Protein AF-A0A661YZL8-F1 (afdb_monomer_lite)

pLDDT: mean 91.31, std 8.8, range [33.84, 98.81]

Sequence (708 aa):
MSFIEISYRSSVRDIKMELKQSFPLFFSFISDSMNFDEFIRVFNSYFKEELDNYVIKNWSVSSRESALQRAIVLCSNDGLEFNDPSRNNQKFVSRPFFWLWQVVREDEVFATNDFFEDIFALLTAVFSENKQQVLSQEVLLNNMLNLPKGTDTAIVEQRELNKLRIIESLIPNIENAKNVHPIYHFTTEQTIEDKISTVFNWWKDSKFHLRFAIRTVDELKRAMGNKLPKQIIENFEKGVAKGIPIFINPYYLSLVSVNEDGSFNKSDRTIRDYIFYSKDLVDTFGKIKAWEKEDIIEDGKPNAAGWLLPKGDSVHRRYPEVAIFIPEGRGRACAGLCVSCQRMYGFQKGQLNFDLDKADQKIDKAEQRKSLFKYFETDSHLQDILITGGDAFMNTDSGLERILNDFFEIAKSKKERADAMSANSRIASFQRVRLGTRILAYLPQRVGAELVRVLKDFKAKASAIGIKQFIIQTHFETTMELTPEAVRTIEMLRETGWLIVNQQVFTTAASRRSHSMHLRRELNKLGVLPYYTFAVKGFKENRENAAPIARVAQEVIEEKALGKPSKDRSIEFYNNPSENHKLFAQIEKEENLPFVATDRSLINLPALGKSLCFEQIGITLDGRRILSFEHDKFRNHSPIVENGEKVIIVEAKSIAAYLRQIKTMGENTNDYYGIYSYSKGQTEKRSKVFEYPKFNYNLINKYNHCEI

Radius of gyration: 26.85 Å; chains: 1; bounding box: 83×57×75 Å

Structure (mmCIF, N/CA/C/O backbone):
data_AF-A0A661YZL8-F1
#
_entry.id   AF-A0A661YZL8-F1
#
loop_
_atom_site.group_PDB
_atom_site.id
_atom_site.type_symbol
_atom_site.label_atom_id
_atom_site.label_alt_id
_atom_site.label_comp_id
_atom_site.label_asym_id
_atom_site.label_entity_id
_atom_site.label_seq_id
_atom_site.pdbx_PDB_ins_code
_atom_site.Cartn_x
_atom_site.Cartn_y
_atom_site.Cartn_z
_atom_site.occupancy
_atom_site.B_iso_or_equiv
_atom_site.auth_seq_id
_atom_site.auth_comp_id
_atom_site.auth_asym_id
_atom_site.auth_atom_id
_atom_site.pdbx_PDB_model_num
ATOM 1 N N . MET A 1 1 ? -9.893 5.402 -23.431 1.00 33.84 1 MET A N 1
ATOM 2 C CA . MET A 1 1 ? -8.737 4.671 -24.002 1.00 33.84 1 MET A CA 1
ATOM 3 C C . MET A 1 1 ? -7.761 4.334 -22.887 1.00 33.84 1 MET A C 1
ATOM 5 O O . MET A 1 1 ? -7.468 5.209 -22.083 1.00 33.84 1 MET A O 1
ATOM 9 N N . SER A 1 2 ? -7.291 3.088 -22.808 1.00 44.75 2 SER A N 1
ATOM 10 C CA . SER A 1 2 ? -6.184 2.736 -21.915 1.00 44.75 2 SER A CA 1
ATOM 11 C C . SER A 1 2 ? -4.926 3.413 -22.469 1.00 44.75 2 SER A C 1
ATOM 13 O O . SER A 1 2 ? -4.435 3.042 -23.532 1.00 44.75 2 SER A O 1
ATOM 15 N N . PHE A 1 3 ? -4.415 4.435 -21.778 1.00 49.59 3 PHE A N 1
ATOM 16 C CA . PHE A 1 3 ? -3.209 5.192 -22.164 1.00 49.59 3 PHE A CA 1
ATOM 17 C C . PHE A 1 3 ? -1.932 4.325 -22.238 1.00 49.59 3 PHE A C 1
ATOM 19 O O . PHE A 1 3 ? -0.870 4.794 -22.635 1.00 49.59 3 PHE A O 1
ATOM 26 N N . ILE A 1 4 ? -2.054 3.052 -21.859 1.00 57.75 4 ILE A N 1
ATOM 27 C CA . ILE A 1 4 ? -1.020 2.018 -21.859 1.00 57.75 4 ILE A CA 1
ATOM 28 C C . ILE A 1 4 ? -0.804 1.445 -23.274 1.00 57.75 4 ILE A C 1
ATOM 30 O O . ILE A 1 4 ? 0.259 0.903 -23.546 1.00 57.75 4 ILE A O 1
ATOM 34 N N . GLU A 1 5 ? -1.768 1.583 -24.193 1.00 55.88 5 GLU A N 1
ATOM 35 C CA . GLU A 1 5 ? -1.776 0.863 -25.483 1.00 55.88 5 GLU A CA 1
ATOM 36 C C . GLU A 1 5 ? -1.059 1.578 -26.646 1.00 55.88 5 GLU A C 1
ATOM 38 O O . GLU A 1 5 ? -0.973 1.017 -27.735 1.00 55.88 5 GLU A O 1
ATOM 43 N N . ILE A 1 6 ? -0.505 2.780 -26.448 1.00 51.34 6 ILE A N 1
ATOM 44 C CA . ILE A 1 6 ? 0.169 3.514 -27.532 1.00 51.34 6 ILE A CA 1
ATOM 45 C C . ILE A 1 6 ? 1.681 3.260 -27.481 1.00 51.34 6 ILE A C 1
ATOM 47 O O . ILE A 1 6 ? 2.429 4.027 -26.880 1.00 51.34 6 ILE A O 1
ATOM 51 N N . SER A 1 7 ? 2.124 2.187 -28.137 1.00 53.91 7 SER A N 1
ATOM 52 C CA . SER A 1 7 ? 3.462 2.109 -28.732 1.00 53.91 7 SER A CA 1
ATOM 53 C C . SER A 1 7 ? 3.274 2.421 -30.213 1.00 53.91 7 SER A C 1
ATOM 55 O O . SER A 1 7 ? 2.757 1.596 -30.962 1.00 53.91 7 SER A O 1
ATOM 57 N N . TYR A 1 8 ? 3.687 3.609 -30.659 1.00 54.34 8 TYR A N 1
ATOM 58 C CA . TYR A 1 8 ? 4.056 3.737 -32.070 1.00 54.34 8 TYR A CA 1
ATOM 59 C C . TYR A 1 8 ? 5.197 2.740 -32.311 1.00 54.34 8 TYR A C 1
ATOM 61 O O . TYR A 1 8 ? 6.001 2.525 -31.407 1.00 54.34 8 TYR A O 1
ATOM 69 N N . ARG A 1 9 ? 5.231 2.061 -33.459 1.00 58.03 9 ARG A N 1
ATOM 70 C CA . ARG A 1 9 ? 6.433 1.331 -33.878 1.00 58.03 9 ARG A CA 1
ATOM 71 C C . ARG A 1 9 ? 7.299 2.331 -34.629 1.00 58.03 9 ARG A C 1
ATOM 73 O O . ARG A 1 9 ? 6.864 2.833 -35.663 1.00 58.03 9 ARG A O 1
ATOM 80 N N . SER A 1 10 ? 8.483 2.637 -34.107 1.00 64.25 10 SER A N 1
ATOM 81 C CA . SER A 1 10 ? 9.521 3.283 -34.914 1.00 64.25 10 SER A CA 1
ATOM 82 C C . SER A 1 10 ? 9.861 2.349 -36.074 1.00 64.25 10 SER A C 1
ATOM 84 O O . SER A 1 10 ? 9.752 1.126 -35.931 1.00 64.25 10 SER A O 1
ATOM 86 N N . SER A 1 11 ? 10.236 2.885 -37.237 1.00 79.56 11 SER A N 1
ATOM 87 C CA . SER A 1 11 ? 10.636 1.999 -38.329 1.00 79.56 11 SER A CA 1
ATOM 88 C C . SER A 1 11 ? 11.918 1.256 -37.933 1.00 79.56 11 SER A C 1
ATOM 90 O O . SER A 1 11 ? 12.763 1.802 -37.223 1.00 79.56 11 SER A O 1
ATOM 92 N N . VAL A 1 12 ? 12.092 0.012 -38.397 1.00 84.56 12 VAL A N 1
ATOM 93 C CA . VAL A 1 12 ? 13.335 -0.758 -38.162 1.00 84.56 12 VAL A CA 1
ATOM 94 C C . VAL A 1 12 ? 14.562 0.051 -38.601 1.00 84.56 12 VAL A C 1
ATOM 96 O O . VAL A 1 12 ? 15.604 0.020 -37.950 1.00 84.56 12 VAL A O 1
ATOM 99 N N . ARG A 1 13 ? 14.404 0.856 -39.659 1.00 87.19 13 ARG A N 1
ATOM 100 C CA . ARG A 1 13 ? 15.418 1.784 -40.159 1.00 87.19 13 ARG A CA 1
ATOM 101 C C . ARG A 1 13 ? 15.794 2.866 -39.142 1.00 87.19 13 ARG A C 1
ATOM 103 O O . ARG A 1 13 ? 16.983 3.138 -38.998 1.00 87.19 13 ARG A O 1
ATOM 110 N N . ASP A 1 14 ? 14.826 3.450 -38.438 1.00 89.62 14 ASP A N 1
ATOM 111 C CA . ASP A 1 14 ? 15.085 4.477 -37.419 1.00 89.62 14 ASP A CA 1
ATOM 112 C C . ASP A 1 14 ? 15.849 3.883 -36.232 1.00 89.62 14 ASP A C 1
ATOM 114 O O . ASP A 1 14 ? 16.867 4.431 -35.820 1.00 89.62 14 ASP A O 1
ATOM 118 N N . ILE A 1 15 ? 15.422 2.708 -35.754 1.00 91.25 15 ILE A N 1
ATOM 119 C CA . ILE A 1 15 ? 16.079 1.991 -34.648 1.00 91.25 15 ILE A CA 1
ATOM 120 C C . ILE A 1 15 ? 17.514 1.608 -35.040 1.00 91.25 15 ILE A C 1
ATOM 122 O O . ILE A 1 15 ? 18.447 1.797 -34.262 1.00 91.25 15 ILE A O 1
ATOM 126 N N . LYS A 1 16 ? 17.722 1.112 -36.268 1.00 93.75 16 LYS A N 1
ATOM 127 C CA . LYS A 1 16 ? 19.058 0.792 -36.793 1.00 93.75 16 LYS A CA 1
ATOM 128 C C . LYS A 1 16 ? 19.947 2.033 -36.880 1.00 93.75 16 LYS A C 1
ATOM 130 O O . LYS A 1 16 ? 21.132 1.963 -36.553 1.00 93.75 16 LYS A O 1
ATOM 135 N N . MET A 1 17 ? 19.394 3.157 -37.336 1.00 93.44 17 MET A N 1
ATOM 136 C CA . MET A 1 17 ? 20.119 4.421 -37.440 1.00 93.44 17 MET A CA 1
ATOM 137 C C . MET A 1 17 ? 20.531 4.941 -36.061 1.00 93.44 17 MET A C 1
ATOM 139 O O . MET A 1 17 ? 21.693 5.304 -35.886 1.00 93.44 17 MET A O 1
ATOM 143 N N . GLU A 1 18 ? 19.625 4.909 -35.084 1.00 92.56 18 GLU A N 1
ATOM 144 C CA . GLU A 1 18 ? 19.911 5.279 -33.696 1.00 92.56 18 GLU A CA 1
ATOM 145 C C . GLU A 1 18 ? 20.986 4.371 -33.087 1.00 92.56 18 GLU A C 1
ATOM 147 O O . GLU A 1 18 ? 21.971 4.872 -32.553 1.00 92.56 18 GLU A O 1
ATOM 152 N N . LEU A 1 19 ? 20.889 3.047 -33.266 1.00 92.81 19 LEU A N 1
ATOM 153 C CA . LEU A 1 19 ? 21.922 2.105 -32.819 1.00 92.81 19 LEU A CA 1
ATOM 154 C C . LEU A 1 19 ? 23.306 2.444 -33.377 1.00 92.81 19 LEU A C 1
ATOM 156 O O . LEU A 1 19 ? 24.288 2.465 -32.636 1.00 92.81 19 LEU A O 1
ATOM 160 N N . LYS A 1 20 ? 23.384 2.726 -34.681 1.00 94.44 20 LYS A N 1
ATOM 161 C CA . LYS A 1 20 ? 24.643 3.061 -35.352 1.00 94.44 20 LYS A CA 1
ATOM 162 C C . LYS A 1 20 ? 25.228 4.390 -34.864 1.00 94.44 20 LYS A C 1
ATOM 164 O O . LYS A 1 20 ? 26.446 4.514 -34.786 1.00 94.44 20 LYS A O 1
ATOM 169 N N . GLN A 1 21 ? 24.380 5.378 -34.577 1.00 93.12 21 GLN A N 1
ATOM 170 C CA . GLN A 1 21 ? 24.803 6.719 -34.163 1.00 93.12 21 GLN A CA 1
ATOM 171 C C . GLN A 1 21 ? 25.153 6.788 -32.674 1.00 93.12 21 GLN A C 1
ATOM 173 O O . GLN A 1 21 ? 26.209 7.303 -32.316 1.00 93.12 21 GLN A O 1
ATOM 178 N N . SER A 1 22 ? 24.282 6.268 -31.812 1.00 91.94 22 SER A N 1
ATOM 179 C CA . SER A 1 22 ? 24.398 6.385 -30.357 1.00 91.94 22 SER A CA 1
ATOM 180 C C . SER A 1 22 ? 25.290 5.310 -29.740 1.00 91.94 22 SER A C 1
ATOM 182 O O . SER A 1 22 ? 25.895 5.554 -28.697 1.00 91.94 22 SER A O 1
ATOM 184 N N . PHE A 1 23 ? 25.403 4.135 -30.371 1.00 93.81 23 PHE A N 1
ATOM 185 C CA . PHE A 1 23 ? 26.146 2.990 -29.834 1.00 93.81 23 PHE A CA 1
ATOM 186 C C . PHE A 1 23 ? 27.037 2.320 -30.903 1.00 93.81 23 PHE A C 1
ATOM 188 O O . PHE A 1 23 ? 26.891 1.125 -31.169 1.00 93.81 23 PHE A O 1
ATOM 195 N N . PRO A 1 24 ? 27.994 3.043 -31.519 1.00 94.62 24 PRO A N 1
ATOM 196 C CA . PRO A 1 24 ? 28.799 2.515 -32.625 1.00 94.62 24 PRO A CA 1
ATOM 197 C C . PRO A 1 24 ? 29.609 1.263 -32.249 1.00 94.62 24 PRO A C 1
ATOM 199 O O . PRO A 1 24 ? 29.705 0.337 -33.053 1.00 94.62 24 PRO A O 1
ATOM 202 N N . LEU A 1 25 ? 30.128 1.187 -31.016 1.00 93.88 25 LEU A N 1
ATOM 203 C CA . LEU A 1 25 ? 30.830 -0.002 -30.520 1.00 93.88 25 LEU A CA 1
ATOM 204 C C . LEU A 1 25 ? 29.886 -1.212 -30.424 1.00 93.88 25 LEU A C 1
ATOM 206 O O . LEU A 1 25 ? 30.193 -2.281 -30.943 1.00 93.88 25 LEU A O 1
ATOM 210 N N . PHE A 1 26 ? 28.694 -1.025 -29.851 1.00 94.31 26 PHE A N 1
ATOM 211 C CA . PHE A 1 26 ? 27.659 -2.061 -29.824 1.00 94.31 26 PHE A CA 1
ATOM 212 C C . PHE A 1 26 ? 27.280 -2.540 -31.234 1.00 94.31 26 PHE A C 1
ATOM 214 O O . PHE A 1 26 ? 27.196 -3.740 -31.493 1.00 94.31 26 PHE A O 1
ATOM 221 N N . PHE A 1 27 ? 27.094 -1.597 -32.161 1.00 95.81 27 PHE A N 1
ATOM 222 C CA . PHE A 1 27 ? 26.761 -1.884 -33.554 1.00 95.81 27 PHE A CA 1
ATOM 223 C C . PHE A 1 27 ? 27.847 -2.722 -34.251 1.00 95.81 27 PHE A C 1
ATOM 225 O O . PHE A 1 27 ? 27.517 -3.622 -35.030 1.00 95.81 27 PHE A O 1
ATOM 232 N N . SER A 1 28 ? 29.128 -2.462 -33.958 1.00 95.56 28 SER A N 1
ATOM 233 C CA . SER A 1 28 ? 30.247 -3.245 -34.502 1.00 95.56 28 SER A CA 1
ATOM 234 C C . SER A 1 28 ? 30.232 -4.697 -34.021 1.00 95.56 28 SER A C 1
ATOM 236 O O . SER A 1 28 ? 30.311 -5.591 -34.856 1.00 95.56 28 SER A O 1
ATOM 238 N N . PHE A 1 29 ? 29.956 -4.961 -32.733 1.00 95.75 29 PHE A N 1
ATOM 239 C CA . PHE A 1 29 ? 29.847 -6.337 -32.224 1.00 95.75 29 PHE A CA 1
ATOM 240 C C . PHE A 1 29 ? 28.827 -7.172 -33.004 1.00 95.75 29 PHE A C 1
ATOM 242 O O . PHE A 1 29 ? 29.068 -8.346 -33.286 1.00 95.75 29 PHE A O 1
ATOM 249 N N . ILE A 1 30 ? 27.692 -6.575 -33.378 1.00 96.06 30 ILE A N 1
ATOM 250 C CA . ILE A 1 30 ? 26.680 -7.259 -34.191 1.00 96.06 30 ILE A CA 1
ATOM 251 C C . ILE A 1 30 ? 27.153 -7.442 -35.636 1.00 96.06 30 ILE A C 1
ATOM 253 O O . ILE A 1 30 ? 26.957 -8.513 -36.210 1.00 96.06 30 ILE A O 1
ATOM 257 N N . SER A 1 31 ? 27.732 -6.398 -36.231 1.00 94.50 31 SER A N 1
ATOM 258 C CA . SER A 1 31 ? 28.132 -6.390 -37.644 1.00 94.50 31 SER A CA 1
ATOM 259 C C . SER A 1 31 ? 29.259 -7.382 -37.932 1.00 94.50 31 SER A C 1
ATOM 261 O O . SER A 1 31 ? 29.225 -8.054 -38.963 1.00 94.50 31 SER A O 1
ATOM 263 N N . ASP A 1 32 ? 30.198 -7.510 -36.994 1.00 95.56 32 ASP A N 1
ATOM 264 C CA . ASP A 1 32 ? 31.426 -8.292 -37.148 1.00 95.56 32 ASP A CA 1
ATOM 265 C C . ASP A 1 32 ? 31.243 -9.775 -36.790 1.00 95.56 32 ASP A C 1
ATOM 267 O O . ASP A 1 32 ? 32.038 -10.617 -37.201 1.00 95.56 32 ASP A O 1
ATOM 271 N N . SER A 1 33 ? 30.184 -10.121 -36.052 1.00 96.44 33 SER A N 1
ATOM 272 C CA . SER A 1 33 ? 29.887 -11.515 -35.694 1.00 96.44 33 SER A CA 1
ATOM 273 C C . SER A 1 33 ? 29.221 -12.262 -36.855 1.00 96.44 33 SER A C 1
ATOM 275 O O . SER A 1 33 ? 28.378 -11.705 -37.558 1.00 96.44 33 SER A O 1
ATOM 277 N N . MET A 1 34 ? 29.527 -13.548 -37.048 1.00 94.88 34 MET A N 1
ATOM 278 C CA . MET A 1 34 ? 28.935 -14.356 -38.126 1.00 94.88 34 MET A CA 1
ATOM 279 C C . MET A 1 34 ? 27.505 -14.800 -37.812 1.00 94.88 34 MET A C 1
ATOM 281 O O . MET A 1 34 ? 26.680 -14.948 -38.712 1.00 94.88 34 MET A O 1
ATOM 285 N N . ASN A 1 35 ? 27.206 -15.039 -36.536 1.00 95.56 35 ASN A N 1
ATOM 286 C CA . ASN A 1 35 ? 25.897 -15.476 -36.060 1.00 95.56 35 ASN A CA 1
ATOM 287 C C . ASN A 1 35 ? 25.590 -14.904 -34.665 1.00 95.56 35 ASN A C 1
ATOM 289 O O . ASN A 1 35 ? 26.439 -14.284 -34.023 1.00 95.56 35 ASN A O 1
ATOM 293 N N . PHE A 1 36 ? 24.353 -15.110 -34.209 1.00 95.44 36 PHE A N 1
ATOM 294 C CA . PHE A 1 36 ? 23.873 -14.558 -32.943 1.00 95.44 36 PHE A CA 1
ATOM 295 C C . PHE A 1 36 ? 24.612 -15.115 -31.715 1.00 95.44 36 PHE A C 1
ATOM 297 O O . PHE A 1 36 ? 24.912 -14.354 -30.797 1.00 95.44 36 PHE A O 1
ATOM 304 N N . ASP A 1 37 ? 24.947 -16.408 -31.704 1.00 94.81 37 ASP A N 1
ATOM 305 C CA . ASP A 1 37 ? 25.634 -17.042 -30.569 1.00 94.81 37 ASP A CA 1
ATOM 306 C C . ASP A 1 37 ? 27.053 -16.489 -30.395 1.00 94.81 37 ASP A C 1
ATOM 308 O O . ASP A 1 37 ? 27.504 -16.224 -29.277 1.00 94.81 37 ASP A O 1
ATOM 312 N N . GLU A 1 38 ? 27.752 -16.260 -31.510 1.00 95.88 38 GLU A N 1
ATOM 313 C CA . GLU A 1 38 ? 29.046 -15.586 -31.514 1.00 95.88 38 GLU A CA 1
ATOM 314 C C . GLU A 1 38 ? 28.934 -14.160 -30.972 1.00 95.88 38 GLU A C 1
ATOM 316 O O . GLU A 1 38 ? 29.704 -13.798 -30.078 1.00 95.88 38 GLU A O 1
ATOM 321 N N . PHE A 1 39 ? 27.944 -13.394 -31.441 1.00 95.88 39 PHE A N 1
ATOM 322 C CA . PHE A 1 39 ? 27.681 -12.042 -30.956 1.00 95.88 39 PHE A CA 1
ATOM 323 C C . PHE A 1 39 ? 27.451 -12.015 -29.443 1.00 95.88 39 PHE A C 1
ATOM 325 O O . PHE A 1 39 ? 28.147 -11.285 -28.740 1.00 95.88 39 PHE A O 1
ATOM 332 N N . ILE A 1 40 ? 26.536 -12.837 -28.919 1.00 94.81 40 ILE A N 1
ATOM 333 C CA . ILE A 1 40 ? 26.252 -12.894 -27.478 1.00 94.81 40 ILE A CA 1
ATOM 334 C C . ILE A 1 40 ? 27.502 -13.254 -26.679 1.00 94.81 40 ILE A C 1
ATOM 336 O O . ILE A 1 40 ? 27.755 -12.653 -25.635 1.00 94.81 40 ILE A O 1
ATOM 340 N N . ARG A 1 41 ? 28.306 -14.209 -27.158 1.00 94.56 41 ARG A N 1
ATOM 341 C CA . ARG A 1 41 ? 29.539 -14.620 -26.479 1.00 94.56 41 ARG A CA 1
ATOM 342 C C . ARG A 1 41 ? 30.551 -13.478 -26.412 1.00 94.56 41 ARG A C 1
ATOM 344 O O . ARG A 1 41 ? 31.030 -13.181 -25.321 1.00 94.56 41 ARG A O 1
ATOM 351 N N . VAL A 1 42 ? 30.862 -12.844 -27.545 1.00 93.88 42 VAL A N 1
ATOM 352 C CA . VAL A 1 42 ? 31.814 -11.719 -27.617 1.00 93.88 42 VAL A CA 1
ATOM 353 C C . VAL A 1 42 ? 31.326 -10.559 -26.754 1.00 93.88 42 VAL A C 1
ATOM 355 O O . VAL A 1 42 ? 32.082 -10.002 -25.960 1.00 93.88 42 VAL A O 1
ATOM 358 N N . PHE A 1 43 ? 30.038 -10.250 -26.846 1.00 93.19 43 PHE A N 1
ATOM 359 C CA . PHE A 1 43 ? 29.431 -9.149 -26.122 1.00 93.19 43 PHE A CA 1
ATOM 360 C C . PHE A 1 43 ? 29.414 -9.365 -24.603 1.00 93.19 43 PHE A C 1
ATOM 362 O O . PHE A 1 43 ? 29.727 -8.459 -23.833 1.00 93.19 43 PHE A O 1
ATOM 369 N N . ASN A 1 44 ? 29.116 -10.586 -24.154 1.00 94.00 44 ASN A N 1
ATOM 370 C CA . ASN A 1 44 ? 29.178 -10.948 -22.740 1.00 94.00 44 ASN A CA 1
ATOM 371 C C . ASN A 1 44 ? 30.617 -10.930 -22.200 1.00 94.00 44 ASN A C 1
ATOM 373 O O . ASN A 1 44 ? 30.829 -10.513 -21.063 1.00 94.00 44 ASN A O 1
ATOM 377 N N . SER A 1 45 ? 31.605 -11.360 -22.995 1.00 94.06 45 SER A N 1
ATOM 378 C CA . SER A 1 45 ? 33.022 -11.257 -22.615 1.00 94.06 45 SER A CA 1
ATOM 379 C C . SER A 1 45 ? 33.449 -9.803 -22.432 1.00 94.06 45 SER A C 1
ATOM 381 O O . SER A 1 45 ? 34.012 -9.483 -21.389 1.00 94.06 45 SER A O 1
ATOM 383 N N . TYR A 1 46 ? 33.077 -8.915 -23.361 1.00 93.81 46 TYR A N 1
ATOM 384 C CA . TYR A 1 46 ? 33.344 -7.478 -23.245 1.00 93.81 46 TYR A CA 1
ATOM 385 C C . TYR A 1 46 ? 32.824 -6.901 -21.920 1.00 93.81 46 TYR A C 1
ATOM 387 O O . TYR A 1 46 ? 33.551 -6.214 -21.211 1.00 93.81 46 TYR A O 1
ATOM 395 N N . PHE A 1 47 ? 31.588 -7.221 -21.526 1.00 92.12 47 PHE A N 1
ATOM 396 C CA . PHE A 1 47 ? 31.047 -6.719 -20.260 1.00 92.12 47 PHE A CA 1
ATOM 397 C C . PHE A 1 47 ? 31.780 -7.226 -19.021 1.00 92.12 47 PHE A C 1
ATOM 399 O O . PHE A 1 47 ? 31.890 -6.486 -18.044 1.00 92.12 47 PHE A O 1
ATOM 406 N N . LYS A 1 48 ? 32.246 -8.479 -19.038 1.00 92.44 48 LYS A N 1
ATOM 407 C CA . LYS A 1 48 ? 33.006 -9.060 -17.926 1.00 92.44 48 LYS A CA 1
ATOM 408 C C . LYS A 1 48 ? 34.376 -8.402 -17.801 1.00 92.44 48 LYS A C 1
ATOM 410 O O . LYS A 1 48 ? 34.726 -7.979 -16.708 1.00 92.44 48 LYS A O 1
ATOM 415 N N . GLU A 1 49 ? 35.082 -8.235 -18.917 1.00 92.75 49 GLU A N 1
ATOM 416 C CA . GLU A 1 49 ? 36.374 -7.541 -18.960 1.00 92.75 49 GLU A CA 1
ATOM 417 C C . GLU A 1 49 ? 36.248 -6.086 -18.489 1.00 92.75 49 GLU A C 1
ATOM 419 O O . GLU A 1 49 ? 37.026 -5.629 -17.654 1.00 92.75 49 GLU A O 1
ATOM 424 N N . GLU A 1 50 ? 35.222 -5.366 -18.954 1.00 90.06 50 GLU A N 1
ATOM 425 C CA . GLU A 1 50 ? 34.947 -4.006 -18.487 1.00 90.06 50 GLU A CA 1
ATOM 426 C C . GLU A 1 50 ? 34.648 -3.965 -16.987 1.00 90.06 50 GLU A C 1
ATOM 428 O O . GLU A 1 50 ? 35.112 -3.052 -16.309 1.00 90.06 50 GLU A O 1
ATOM 433 N N . LEU A 1 51 ? 33.892 -4.933 -16.457 1.00 87.38 51 LEU A N 1
ATOM 434 C CA . LEU A 1 51 ? 33.555 -4.996 -15.035 1.00 87.38 51 LEU A CA 1
ATOM 435 C C . LEU A 1 51 ? 34.778 -5.314 -14.160 1.00 87.38 51 LEU A C 1
ATOM 437 O O . LEU A 1 51 ? 34.906 -4.728 -13.086 1.00 87.38 51 LEU A O 1
ATOM 441 N N . ASP A 1 52 ? 35.682 -6.181 -14.620 1.00 86.06 52 ASP A N 1
ATOM 442 C CA . ASP A 1 52 ? 36.913 -6.551 -13.903 1.00 86.06 52 ASP A CA 1
ATOM 443 C C . ASP A 1 52 ? 37.875 -5.360 -13.739 1.00 86.06 52 ASP A C 1
ATOM 445 O O . ASP A 1 52 ? 38.628 -5.287 -12.765 1.00 86.06 52 ASP A O 1
ATOM 449 N N . ASN A 1 53 ? 37.796 -4.370 -14.633 1.00 80.62 53 ASN A N 1
ATOM 450 C CA . ASN A 1 53 ? 38.567 -3.128 -14.544 1.00 80.62 53 ASN A CA 1
ATOM 451 C C . ASN A 1 53 ? 38.062 -2.159 -13.450 1.00 80.62 53 ASN A C 1
ATOM 453 O O . ASN A 1 53 ? 38.724 -1.155 -13.164 1.00 80.62 53 ASN A O 1
ATOM 457 N N . TYR A 1 54 ? 36.919 -2.431 -12.807 1.00 76.94 54 TYR A N 1
ATOM 458 C CA . TYR A 1 54 ? 36.365 -1.578 -11.754 1.00 76.94 54 TYR A CA 1
ATOM 459 C C . TYR A 1 54 ? 36.782 -2.009 -10.344 1.00 76.94 54 TYR A C 1
ATOM 461 O O . TYR A 1 54 ? 36.417 -3.069 -9.840 1.00 76.94 54 TYR A O 1
ATOM 469 N N . VAL A 1 55 ? 37.442 -1.099 -9.620 1.00 63.53 55 VAL A N 1
ATOM 470 C CA . VAL A 1 55 ? 37.628 -1.220 -8.166 1.00 63.53 55 VAL A CA 1
ATOM 471 C C . VAL A 1 55 ? 36.368 -0.712 -7.463 1.00 63.53 55 VAL A C 1
ATOM 473 O O . VAL A 1 55 ? 36.128 0.496 -7.401 1.00 63.53 55 VAL A O 1
ATOM 476 N N . ILE A 1 56 ? 35.564 -1.625 -6.911 1.00 57.50 56 ILE A N 1
ATOM 477 C CA . ILE A 1 56 ? 34.316 -1.292 -6.206 1.00 57.50 56 ILE A CA 1
ATOM 478 C C . ILE A 1 56 ? 34.638 -0.470 -4.951 1.00 57.50 56 ILE A C 1
ATOM 480 O O . ILE A 1 56 ? 35.002 -1.017 -3.912 1.00 57.50 56 ILE A O 1
ATOM 484 N N . LYS A 1 57 ? 34.492 0.857 -5.033 1.00 55.09 57 LYS A N 1
ATOM 485 C CA . LYS A 1 57 ? 34.639 1.751 -3.872 1.00 55.09 57 LYS A CA 1
ATOM 486 C C . LYS A 1 57 ? 33.301 2.118 -3.229 1.00 55.09 57 LYS A C 1
ATOM 488 O O . LYS A 1 57 ? 33.272 2.241 -2.015 1.00 55.09 57 LYS A O 1
ATOM 493 N N . ASN A 1 58 ? 32.217 2.257 -4.008 1.00 55.59 58 ASN A N 1
ATOM 494 C CA . ASN A 1 58 ? 30.848 2.515 -3.529 1.00 55.59 58 ASN A CA 1
ATOM 495 C C . ASN A 1 58 ? 29.804 2.032 -4.556 1.00 55.59 58 ASN A C 1
ATOM 497 O O . ASN A 1 58 ? 29.880 2.399 -5.725 1.00 55.59 58 ASN A O 1
ATOM 501 N N . TRP A 1 59 ? 28.812 1.241 -4.129 1.00 61.91 59 TRP A N 1
ATOM 502 C CA . TRP A 1 59 ? 27.729 0.769 -5.002 1.00 61.91 59 TRP A CA 1
ATOM 503 C C . TRP A 1 59 ? 26.672 1.864 -5.235 1.00 61.91 59 TRP A C 1
ATOM 505 O O . TRP A 1 59 ? 26.166 2.449 -4.279 1.00 61.91 59 TRP A O 1
ATOM 515 N N . SER A 1 60 ? 26.305 2.114 -6.497 1.00 75.88 60 SER A N 1
ATOM 516 C CA . SER A 1 60 ? 25.187 2.987 -6.878 1.00 75.88 60 SER A CA 1
ATOM 517 C C . SER A 1 60 ? 24.346 2.330 -7.972 1.00 75.88 60 SER A C 1
ATOM 519 O O . SER A 1 60 ? 24.879 1.726 -8.902 1.00 75.88 60 SER A O 1
ATOM 521 N N . VAL A 1 61 ? 23.019 2.453 -7.877 1.00 78.69 61 VAL A N 1
ATOM 522 C CA . VAL A 1 61 ? 22.081 1.886 -8.864 1.00 78.69 61 VAL A CA 1
ATOM 523 C C . VAL A 1 61 ? 22.269 2.506 -10.251 1.00 78.69 61 VAL A C 1
ATOM 525 O O . VAL A 1 61 ? 22.122 1.806 -11.245 1.00 78.69 61 VAL A O 1
ATOM 528 N N . SER A 1 62 ? 22.623 3.790 -10.327 1.00 76.94 62 SER A N 1
ATOM 529 C CA . SER A 1 62 ? 22.816 4.525 -11.587 1.00 76.94 62 SER A CA 1
ATOM 530 C C . SER A 1 62 ? 24.244 4.446 -12.138 1.00 76.94 62 SER A C 1
ATOM 532 O O . SER A 1 62 ? 24.598 5.212 -13.033 1.00 76.94 62 SER A O 1
ATOM 534 N N . SER A 1 63 ? 25.088 3.577 -11.579 1.00 85.06 63 SER A N 1
ATOM 535 C CA . SER A 1 63 ? 26.490 3.460 -11.972 1.00 85.06 63 SER A CA 1
ATOM 536 C C . SER A 1 63 ? 26.677 2.559 -13.198 1.00 85.06 63 SER A C 1
ATOM 538 O O . SER A 1 63 ? 25.879 1.646 -13.436 1.00 85.06 63 SER A O 1
ATOM 540 N N . ARG A 1 64 ? 27.754 2.791 -13.961 1.00 87.81 64 ARG A N 1
ATOM 541 C CA . ARG A 1 64 ? 28.113 1.972 -15.133 1.00 87.81 64 ARG A CA 1
ATOM 542 C C . ARG A 1 64 ? 28.345 0.512 -14.740 1.00 87.81 64 ARG A C 1
ATOM 544 O O . ARG A 1 64 ? 27.930 -0.390 -15.456 1.00 87.81 64 ARG A O 1
ATOM 551 N N . GLU A 1 65 ? 28.904 0.267 -13.560 1.00 88.06 65 GLU A N 1
ATOM 552 C CA . GLU A 1 65 ? 29.115 -1.068 -12.993 1.00 88.06 65 GLU A CA 1
ATOM 553 C C . GLU A 1 65 ? 27.787 -1.804 -12.767 1.00 88.06 65 GLU A C 1
ATOM 555 O O . GLU A 1 65 ? 27.654 -2.972 -13.129 1.00 88.06 65 GLU A O 1
ATOM 560 N N . SER A 1 66 ? 26.770 -1.127 -12.218 1.00 88.38 66 SER A N 1
ATOM 561 C CA . SER A 1 66 ? 25.431 -1.716 -12.066 1.00 88.38 66 SER A CA 1
ATOM 562 C C . SER A 1 66 ? 24.782 -2.014 -13.423 1.00 88.38 66 SER A C 1
ATOM 564 O O . SER A 1 66 ? 24.095 -3.029 -13.560 1.00 88.38 66 SER A O 1
ATOM 566 N N . ALA A 1 67 ? 25.016 -1.173 -14.435 1.00 91.88 67 ALA A N 1
ATOM 567 C CA . ALA A 1 67 ? 24.541 -1.407 -15.796 1.00 91.88 67 ALA A CA 1
ATOM 568 C C . ALA A 1 67 ? 25.249 -2.604 -16.462 1.00 91.88 67 ALA A C 1
ATOM 570 O O . ALA A 1 67 ? 24.576 -3.454 -17.041 1.00 91.88 67 ALA A O 1
ATOM 571 N N . LEU A 1 68 ? 26.572 -2.730 -16.310 1.00 93.00 68 LEU A N 1
ATOM 572 C CA . LEU A 1 68 ? 27.357 -3.881 -16.777 1.00 93.00 68 LEU A CA 1
ATOM 573 C C . LEU A 1 68 ? 26.880 -5.187 -16.128 1.00 93.00 68 LEU A C 1
ATOM 575 O O . LEU A 1 68 ? 26.616 -6.160 -16.829 1.00 93.00 68 LEU A O 1
ATOM 579 N N . GLN A 1 69 ? 26.672 -5.194 -14.805 1.00 92.38 69 GLN A N 1
ATOM 580 C CA . GLN A 1 69 ? 26.114 -6.346 -14.084 1.00 92.38 69 GLN A CA 1
ATOM 581 C C . GLN A 1 69 ? 24.751 -6.761 -14.650 1.00 92.38 69 GLN A C 1
ATOM 583 O O . GLN A 1 69 ? 24.533 -7.935 -14.951 1.00 92.38 69 GLN A O 1
ATOM 588 N N . ARG A 1 70 ? 23.850 -5.792 -14.856 1.00 94.25 70 ARG A N 1
ATOM 589 C CA . ARG A 1 70 ? 22.544 -6.034 -15.479 1.00 94.25 70 ARG A CA 1
ATOM 590 C C . ARG A 1 70 ? 22.695 -6.622 -16.884 1.00 94.25 70 ARG A C 1
ATOM 592 O O . ARG A 1 70 ? 21.978 -7.557 -17.229 1.00 94.25 70 ARG A O 1
ATOM 599 N N . ALA A 1 71 ? 23.610 -6.093 -17.690 1.00 95.62 71 ALA A N 1
ATOM 600 C CA . ALA A 1 71 ? 23.825 -6.557 -19.053 1.00 95.62 71 ALA A CA 1
ATOM 601 C C . ALA A 1 71 ? 24.357 -8.003 -19.097 1.00 95.62 71 ALA A C 1
ATOM 603 O O . ALA A 1 71 ? 23.843 -8.807 -19.870 1.00 95.62 71 ALA A O 1
ATOM 604 N N . ILE A 1 72 ? 25.284 -8.372 -18.204 1.00 95.94 72 ILE A N 1
ATOM 605 C CA . ILE A 1 72 ? 25.789 -9.751 -18.050 1.00 95.94 72 ILE A CA 1
ATOM 606 C C . ILE A 1 72 ? 24.660 -10.720 -17.681 1.00 95.94 72 ILE A C 1
ATOM 608 O O . ILE A 1 72 ? 24.566 -11.809 -18.257 1.00 95.94 72 ILE A O 1
ATOM 612 N N . VAL A 1 73 ? 23.787 -10.335 -16.743 1.00 96.31 73 VAL A N 1
ATOM 613 C CA . VAL A 1 73 ? 22.625 -11.150 -16.350 1.00 96.31 73 VAL A CA 1
ATOM 614 C C . VAL A 1 73 ? 21.689 -11.359 -17.540 1.00 96.31 73 VAL A C 1
ATOM 616 O O . VAL A 1 73 ? 21.284 -12.487 -17.807 1.00 96.31 73 VAL A O 1
ATOM 619 N N . LEU A 1 74 ? 21.392 -10.300 -18.297 1.00 97.25 74 LEU A N 1
ATOM 620 C CA . LEU A 1 74 ? 20.554 -10.387 -19.493 1.00 97.25 74 LEU A CA 1
ATOM 621 C C . LEU A 1 74 ? 21.188 -11.246 -20.597 1.00 97.25 74 LEU A C 1
ATOM 623 O O . LEU A 1 74 ? 20.471 -12.037 -21.201 1.00 97.25 74 LEU A O 1
ATOM 627 N N . CYS A 1 75 ? 22.503 -11.152 -20.826 1.00 95.62 75 CYS A N 1
ATOM 628 C CA . CYS A 1 75 ? 23.218 -12.009 -21.782 1.00 95.62 75 CYS A CA 1
ATOM 629 C C . CYS A 1 75 ? 23.145 -13.481 -21.372 1.00 95.62 75 CYS A C 1
ATOM 631 O O . CYS A 1 75 ? 22.880 -14.347 -22.198 1.00 95.62 75 CYS A O 1
ATOM 633 N N . SER A 1 76 ? 23.356 -13.764 -20.084 1.00 94.38 76 SER A N 1
ATOM 634 C CA . SER A 1 76 ? 23.349 -15.132 -19.546 1.00 94.38 76 SER A CA 1
ATOM 635 C C . SER A 1 76 ? 21.964 -15.783 -19.600 1.00 94.38 76 SER A C 1
ATOM 637 O O . SER A 1 76 ? 21.858 -17.006 -19.569 1.00 94.38 76 SER A O 1
ATOM 639 N N . ASN A 1 77 ? 20.915 -14.964 -19.691 1.00 95.25 77 ASN A N 1
ATOM 640 C CA . ASN A 1 77 ? 19.523 -15.387 -19.736 1.00 95.25 77 ASN A CA 1
ATOM 641 C C . ASN A 1 77 ? 18.878 -15.236 -21.126 1.00 95.25 77 ASN A C 1
ATOM 643 O O . ASN A 1 77 ? 17.663 -15.428 -21.250 1.00 95.25 77 ASN A O 1
ATOM 647 N N . ASP A 1 78 ? 19.636 -14.864 -22.164 1.00 94.00 78 ASP A N 1
ATOM 648 C CA . ASP A 1 78 ? 19.089 -14.724 -23.516 1.00 94.00 78 ASP A CA 1
ATOM 649 C C . ASP A 1 78 ? 18.632 -16.094 -24.048 1.00 94.00 78 ASP A C 1
ATOM 651 O O . ASP A 1 78 ? 19.316 -17.108 -23.916 1.00 94.00 78 ASP A O 1
ATOM 655 N N . GLY A 1 79 ? 17.412 -16.141 -24.581 1.00 94.12 79 GLY A N 1
ATOM 656 C CA . GLY A 1 79 ? 16.766 -17.357 -25.065 1.00 94.12 79 GLY A CA 1
ATOM 657 C C . GLY A 1 79 ? 16.094 -18.206 -23.984 1.00 94.12 79 GLY A C 1
ATOM 658 O O . GLY A 1 79 ? 15.344 -19.116 -24.341 1.00 94.12 79 GLY A O 1
ATOM 659 N N . LEU A 1 80 ? 16.294 -17.911 -22.693 1.00 96.00 80 LEU A N 1
ATOM 660 C CA . LEU A 1 80 ? 15.674 -18.673 -21.607 1.00 96.00 80 LEU A CA 1
ATOM 661 C C . LEU A 1 80 ? 14.172 -18.397 -21.480 1.00 96.00 80 LEU A C 1
ATOM 663 O O . LEU A 1 80 ? 13.669 -17.304 -21.769 1.00 96.00 80 LEU A O 1
ATOM 667 N N . GLU A 1 81 ? 13.460 -19.418 -21.005 1.00 96.44 81 GLU A N 1
ATOM 668 C CA . GLU A 1 81 ? 12.035 -19.373 -20.702 1.00 96.44 81 GLU A CA 1
ATOM 669 C C . GLU A 1 81 ? 11.805 -19.210 -19.197 1.00 96.44 81 GLU A C 1
ATOM 671 O O . GLU A 1 81 ? 12.387 -19.915 -18.373 1.00 96.44 81 GLU A O 1
ATOM 676 N N . PHE A 1 82 ? 10.901 -18.299 -18.846 1.00 95.25 82 PHE A N 1
ATOM 677 C CA . PHE A 1 82 ? 10.539 -17.981 -17.475 1.00 95.25 82 PHE A CA 1
ATOM 678 C C . PHE A 1 82 ? 9.050 -18.215 -17.234 1.00 95.25 82 PHE A C 1
ATOM 680 O O . PHE A 1 82 ? 8.206 -17.740 -17.995 1.00 95.25 82 PHE A O 1
ATOM 687 N N . ASN A 1 83 ? 8.727 -18.910 -16.143 1.00 92.69 83 ASN A N 1
ATOM 688 C CA . ASN A 1 83 ? 7.352 -19.178 -15.733 1.00 92.69 83 ASN A CA 1
ATOM 689 C C . ASN A 1 83 ? 6.912 -18.164 -14.683 1.00 92.69 83 ASN A C 1
ATOM 691 O O . ASN A 1 83 ? 7.537 -18.064 -13.631 1.00 92.69 83 ASN A O 1
ATOM 695 N N . ASP A 1 84 ? 5.813 -17.458 -14.935 1.00 89.75 84 ASP A N 1
ATOM 696 C CA . ASP A 1 84 ? 5.219 -16.556 -13.951 1.00 89.75 84 ASP A CA 1
ATOM 697 C C . ASP A 1 84 ? 4.114 -17.286 -13.150 1.00 89.75 84 ASP A C 1
ATOM 699 O O . ASP A 1 84 ? 2.994 -17.445 -13.661 1.00 89.75 84 ASP A O 1
ATOM 703 N N . PRO A 1 85 ? 4.368 -17.730 -11.898 1.00 83.31 85 PRO A N 1
ATOM 704 C CA . PRO A 1 85 ? 3.387 -18.427 -11.065 1.00 83.31 85 PRO A CA 1
ATOM 705 C C . PRO A 1 85 ? 2.173 -17.579 -10.723 1.00 83.31 85 PRO A C 1
ATOM 707 O O . PRO A 1 85 ? 1.123 -18.124 -10.377 1.00 83.31 85 PRO A O 1
ATOM 710 N N . SER A 1 86 ? 2.303 -16.262 -10.842 1.00 77.38 86 SER A N 1
ATOM 711 C CA . SER A 1 86 ? 1.209 -15.336 -10.655 1.00 77.38 86 SER A CA 1
ATOM 712 C C . SER A 1 86 ? 0.224 -15.453 -11.843 1.00 77.38 86 SER A C 1
ATOM 714 O O . SER A 1 86 ? -0.988 -15.512 -11.657 1.00 77.38 86 SER A O 1
ATOM 716 N N . ARG A 1 87 ? 0.701 -15.703 -13.069 1.00 82.31 87 ARG A N 1
ATOM 717 C CA . ARG A 1 87 ? -0.119 -15.808 -14.296 1.00 82.31 87 ARG A CA 1
ATOM 718 C C . ARG A 1 87 ? -0.404 -17.249 -14.739 1.00 82.31 87 ARG A C 1
ATOM 720 O O . ARG A 1 87 ? -0.299 -17.560 -15.920 1.00 82.31 87 ARG A O 1
ATOM 727 N N . ASN A 1 88 ? -0.786 -18.141 -13.822 1.00 77.94 88 ASN A N 1
ATOM 728 C CA . ASN A 1 88 ? -0.989 -19.579 -14.102 1.00 77.94 88 ASN A CA 1
ATOM 729 C C . ASN A 1 88 ? 0.238 -20.260 -14.743 1.00 77.94 88 ASN A C 1
ATOM 731 O O . ASN A 1 88 ? 0.075 -21.095 -15.630 1.00 77.94 88 ASN A O 1
ATOM 735 N N . ASN A 1 89 ? 1.452 -19.895 -14.320 1.00 83.31 89 ASN A N 1
ATOM 736 C CA . ASN A 1 89 ? 2.699 -20.380 -14.920 1.00 83.31 89 ASN A CA 1
ATOM 737 C C . ASN A 1 89 ? 2.788 -20.087 -16.429 1.00 83.31 89 ASN A C 1
ATOM 739 O O . ASN A 1 89 ? 3.325 -20.891 -17.189 1.00 83.31 89 ASN A O 1
ATOM 743 N N . GLN A 1 90 ? 2.248 -18.946 -16.880 1.00 88.62 90 GLN A N 1
ATOM 744 C CA . GLN A 1 90 ? 2.460 -18.486 -18.249 1.00 88.62 90 GLN A CA 1
ATOM 745 C C . GLN A 1 90 ? 3.966 -18.364 -18.521 1.00 88.62 90 GLN A C 1
ATOM 747 O O . GLN A 1 90 ? 4.703 -17.793 -17.715 1.00 88.62 90 GLN A O 1
ATOM 752 N N . LYS A 1 91 ? 4.381 -18.895 -19.672 1.00 93.75 91 LYS A N 1
ATOM 753 C CA . LYS A 1 91 ? 5.761 -18.907 -20.157 1.00 93.75 91 LYS A CA 1
ATOM 754 C C . LYS A 1 91 ? 6.101 -17.610 -20.884 1.00 93.75 91 LYS A C 1
ATOM 756 O O . LYS A 1 91 ? 5.327 -17.144 -21.724 1.00 93.75 91 LYS A O 1
ATOM 761 N N . PHE A 1 92 ? 7.269 -17.058 -20.584 1.00 94.19 92 PHE A N 1
ATOM 762 C CA . PHE A 1 92 ? 7.823 -15.872 -21.226 1.00 94.19 92 PHE A CA 1
ATOM 763 C C . PHE A 1 92 ? 9.260 -16.146 -21.647 1.00 94.19 92 PHE A C 1
ATOM 765 O O . PHE A 1 92 ? 10.108 -16.429 -20.807 1.00 94.19 92 PHE A O 1
ATOM 772 N N . VAL A 1 93 ? 9.537 -16.034 -22.943 1.00 95.06 93 VAL A N 1
ATOM 773 C CA . VAL A 1 93 ? 10.899 -16.140 -23.472 1.00 95.06 93 VAL A CA 1
ATOM 774 C C . VAL A 1 93 ? 11.537 -14.756 -23.475 1.00 95.06 93 VAL A C 1
ATOM 776 O O . VAL A 1 93 ? 10.961 -13.808 -24.015 1.00 95.06 93 VAL A O 1
ATOM 779 N N . SER A 1 94 ? 12.718 -14.640 -22.872 1.00 96.19 94 SER A N 1
ATOM 780 C CA . SER A 1 94 ? 13.495 -13.400 -22.851 1.00 96.19 94 SER A CA 1
ATOM 781 C C . SER A 1 94 ? 14.551 -13.431 -23.945 1.00 96.19 94 SER A C 1
ATOM 783 O O . SER A 1 94 ? 15.364 -14.347 -23.985 1.00 96.19 94 SER A O 1
ATOM 785 N N . ARG A 1 95 ? 14.568 -12.428 -24.825 1.00 95.81 95 ARG A N 1
ATOM 786 C CA . ARG A 1 95 ? 15.623 -12.259 -25.840 1.00 95.81 95 ARG A CA 1
ATOM 787 C C . ARG A 1 95 ? 16.088 -10.800 -25.916 1.00 95.81 95 ARG A C 1
ATOM 789 O O . ARG A 1 95 ? 15.732 -10.099 -26.866 1.00 95.81 95 ARG A O 1
ATOM 796 N N . PRO A 1 96 ? 16.778 -10.299 -24.877 1.00 94.31 96 PRO A N 1
ATOM 797 C CA . PRO A 1 96 ? 17.139 -8.890 -24.740 1.00 94.31 96 PRO A CA 1
ATOM 798 C C . PRO A 1 96 ? 17.995 -8.353 -25.891 1.00 94.31 96 PRO A C 1
ATOM 800 O O . PRO A 1 96 ? 17.823 -7.193 -26.255 1.00 94.31 96 PRO A O 1
ATOM 803 N N . PHE A 1 97 ? 18.875 -9.164 -26.491 1.00 96.25 97 PHE A N 1
ATOM 804 C CA . PHE A 1 97 ? 19.787 -8.674 -27.534 1.00 96.25 97 PHE A CA 1
ATOM 805 C C . PHE A 1 97 ? 19.497 -9.241 -28.930 1.00 96.25 97 PHE A C 1
ATOM 807 O O . PHE A 1 97 ? 19.898 -8.640 -29.926 1.00 96.25 97 PHE A O 1
ATOM 814 N N . PHE A 1 98 ? 18.725 -10.328 -29.037 1.00 95.75 98 PHE A N 1
ATOM 815 C CA . PHE A 1 98 ? 18.304 -10.894 -30.329 1.00 95.75 98 PHE A CA 1
ATOM 816 C C . PHE A 1 98 ? 17.563 -9.892 -31.214 1.00 95.75 98 PHE A C 1
ATOM 818 O O . PHE A 1 98 ? 17.800 -9.829 -32.414 1.00 95.75 98 PHE A O 1
ATOM 825 N N . TRP A 1 99 ? 16.679 -9.073 -30.646 1.00 94.75 99 TRP A N 1
ATOM 826 C CA . TRP A 1 99 ? 15.906 -8.129 -31.458 1.00 94.75 99 TRP A CA 1
ATOM 827 C C . TRP A 1 99 ? 16.752 -6.974 -31.989 1.00 94.75 99 TRP A C 1
ATOM 829 O O . TRP A 1 99 ? 16.467 -6.464 -33.064 1.00 94.75 99 TRP A O 1
ATOM 839 N N . LEU A 1 100 ? 17.832 -6.612 -31.295 1.00 95.31 100 LEU A N 1
ATOM 840 C CA . LEU A 1 100 ? 18.816 -5.646 -31.788 1.00 95.31 100 LEU A CA 1
ATOM 841 C C . LEU A 1 100 ? 19.643 -6.258 -32.925 1.00 95.31 100 LEU A C 1
ATOM 843 O O . LEU A 1 100 ? 19.897 -5.591 -33.924 1.00 95.31 100 LEU A O 1
ATOM 847 N N . TRP A 1 101 ? 20.007 -7.540 -32.798 1.00 96.12 101 TRP A N 1
ATOM 848 C CA . TRP A 1 101 ? 20.642 -8.309 -33.869 1.00 96.12 101 TRP A CA 1
ATOM 849 C C . TRP A 1 101 ? 19.788 -8.300 -35.144 1.00 96.12 101 TRP A C 1
ATOM 851 O O . TRP A 1 101 ? 20.283 -7.914 -36.201 1.00 96.12 101 TRP A O 1
ATOM 861 N N . GLN A 1 102 ? 18.497 -8.633 -35.030 1.00 95.44 102 GLN A N 1
ATOM 862 C CA . GLN A 1 102 ? 17.548 -8.614 -36.154 1.00 95.44 102 GLN A CA 1
ATOM 863 C C . GLN A 1 102 ? 17.445 -7.214 -36.788 1.00 95.44 102 GLN A C 1
ATOM 865 O O . GLN A 1 102 ? 17.514 -7.083 -38.007 1.00 95.44 102 GLN A O 1
ATOM 870 N N . VAL A 1 103 ? 17.377 -6.150 -35.972 1.00 94.88 103 VAL A N 1
ATOM 871 C CA . VAL A 1 103 ? 17.351 -4.756 -36.458 1.00 94.88 103 VAL A CA 1
ATOM 872 C C . VAL A 1 103 ? 18.580 -4.425 -37.309 1.00 94.88 103 VAL A C 1
ATOM 874 O O . VAL A 1 103 ? 18.447 -3.834 -38.379 1.00 94.88 103 VAL A O 1
ATOM 877 N N . VAL A 1 104 ? 19.786 -4.786 -36.861 1.00 95.19 104 VAL A N 1
ATOM 878 C CA . VAL A 1 104 ? 21.023 -4.483 -37.603 1.00 95.19 104 VAL A CA 1
ATOM 879 C C . VAL A 1 104 ? 21.112 -5.297 -38.896 1.00 95.19 104 VAL A C 1
ATOM 881 O O . VAL A 1 104 ? 21.565 -4.759 -39.912 1.00 95.19 104 VAL A O 1
ATOM 884 N N . ARG A 1 105 ? 20.642 -6.551 -38.878 1.00 93.38 105 ARG A N 1
ATOM 885 C CA . ARG A 1 105 ? 20.583 -7.441 -40.049 1.00 93.38 105 ARG A CA 1
ATOM 886 C C . ARG A 1 105 ? 19.458 -7.105 -41.033 1.00 93.38 105 ARG A C 1
ATOM 888 O O . ARG A 1 105 ? 19.487 -7.616 -42.141 1.00 93.38 105 ARG A O 1
ATOM 895 N N . GLU A 1 106 ? 18.568 -6.177 -40.671 1.00 89.25 106 GLU A N 1
ATOM 896 C CA . GLU A 1 106 ? 17.382 -5.790 -41.456 1.00 89.25 106 GLU A CA 1
ATOM 897 C C . GLU A 1 106 ? 16.383 -6.942 -41.655 1.00 89.25 106 GLU A C 1
ATOM 899 O O . GLU A 1 106 ? 15.653 -6.985 -42.644 1.00 89.25 106 GLU A O 1
ATOM 904 N N . ASP A 1 107 ? 16.327 -7.845 -40.678 1.00 89.19 107 ASP A N 1
ATOM 905 C CA . ASP A 1 107 ? 15.379 -8.955 -40.624 1.00 89.19 107 ASP A CA 1
ATOM 906 C C . ASP A 1 107 ? 14.064 -8.551 -39.912 1.00 89.19 107 ASP A C 1
ATOM 908 O O . ASP A 1 107 ? 13.860 -7.401 -39.506 1.00 89.19 107 ASP A O 1
ATOM 912 N N . GLU A 1 108 ? 13.135 -9.501 -39.752 1.00 88.69 108 GLU A N 1
ATOM 913 C CA . GLU A 1 108 ? 11.834 -9.261 -39.120 1.00 88.69 108 GLU A CA 1
ATOM 914 C C . GLU A 1 108 ? 11.947 -9.023 -37.600 1.00 88.69 108 GLU A C 1
ATOM 916 O O . GLU A 1 108 ? 12.527 -9.806 -36.844 1.00 88.69 108 GLU A O 1
ATOM 921 N N . VAL A 1 109 ? 11.331 -7.934 -37.125 1.00 90.12 109 VAL A N 1
ATOM 922 C CA . VAL A 1 109 ? 11.393 -7.490 -35.725 1.00 90.12 109 VAL A CA 1
ATOM 923 C C . VAL A 1 109 ? 9.995 -7.454 -35.114 1.00 90.12 109 VAL A C 1
ATOM 925 O O . VAL A 1 109 ? 9.115 -6.723 -35.571 1.00 90.12 109 VAL A O 1
ATOM 928 N N . PHE A 1 110 ? 9.806 -8.196 -34.019 1.00 90.38 110 PHE A N 1
ATOM 929 C CA . PHE A 1 110 ? 8.523 -8.261 -33.304 1.00 90.38 110 PHE A CA 1
ATOM 930 C C . PHE A 1 110 ? 8.4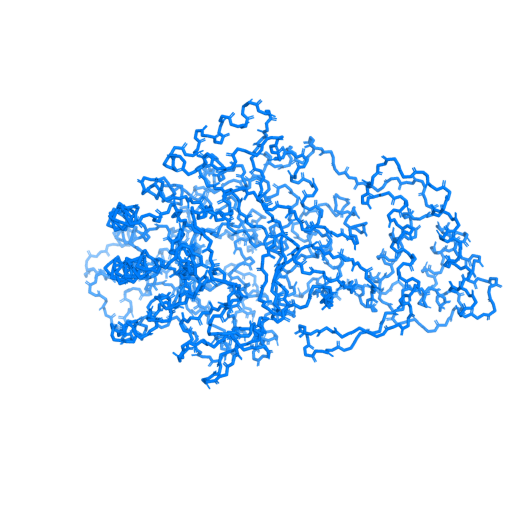86 -7.452 -32.003 1.00 90.38 110 PHE A C 1
ATOM 932 O O . PHE A 1 110 ? 7.402 -7.220 -31.460 1.00 90.38 110 PHE A O 1
ATOM 939 N N . ALA A 1 111 ? 9.646 -7.029 -31.492 1.00 91.62 111 ALA A N 1
ATOM 940 C CA . ALA A 1 111 ? 9.728 -6.220 -30.283 1.00 91.62 111 ALA A CA 1
ATOM 941 C C . ALA A 1 111 ? 9.104 -4.827 -30.488 1.00 91.62 111 ALA A C 1
ATOM 943 O O . ALA A 1 111 ? 9.173 -4.236 -31.564 1.00 91.62 111 ALA A O 1
ATOM 944 N N . THR A 1 112 ? 8.458 -4.317 -29.444 1.00 92.44 112 THR A N 1
ATOM 945 C CA . THR A 1 112 ? 7.817 -2.992 -29.429 1.00 92.44 112 THR A CA 1
ATOM 946 C C . THR A 1 112 ? 8.810 -1.880 -29.087 1.00 92.44 112 THR A C 1
ATOM 948 O O . THR A 1 112 ? 9.894 -2.149 -28.572 1.00 92.44 112 THR A O 1
ATOM 951 N N . ASN A 1 113 ? 8.417 -0.617 -29.278 1.00 91.31 113 ASN A N 1
ATOM 952 C CA . ASN A 1 113 ? 9.244 0.517 -28.854 1.00 91.31 113 ASN A CA 1
ATOM 953 C C . ASN A 1 113 ? 9.536 0.505 -27.348 1.00 91.31 113 ASN A C 1
ATOM 955 O O . ASN A 1 113 ? 10.647 0.831 -26.957 1.00 91.31 113 ASN A O 1
ATOM 959 N N . ASP A 1 114 ? 8.597 0.056 -26.511 1.00 94.56 114 ASP A N 1
ATOM 960 C CA . ASP A 1 114 ? 8.803 -0.040 -25.060 1.00 94.56 114 ASP A CA 1
ATOM 961 C C . ASP A 1 114 ? 9.969 -0.972 -24.690 1.00 94.56 114 ASP A C 1
ATOM 963 O O . ASP A 1 114 ? 10.666 -0.736 -23.704 1.00 94.56 114 ASP A O 1
ATOM 967 N N . PHE A 1 115 ? 10.185 -2.034 -25.475 1.00 95.62 115 PHE A N 1
ATOM 968 C CA . PHE A 1 115 ? 11.348 -2.906 -25.322 1.00 95.62 115 PHE A CA 1
ATOM 969 C C . PHE A 1 115 ? 12.635 -2.165 -25.693 1.00 95.62 115 PHE A C 1
ATOM 971 O O . PHE A 1 115 ? 13.599 -2.196 -24.928 1.00 95.62 115 PHE A O 1
ATOM 978 N N . PHE A 1 116 ? 12.645 -1.485 -26.844 1.00 95.00 116 PHE A N 1
ATOM 979 C CA . PHE A 1 116 ? 13.828 -0.767 -27.317 1.00 95.00 116 PHE A CA 1
ATOM 980 C C . PHE A 1 116 ? 14.196 0.396 -26.397 1.00 95.00 116 PHE A C 1
ATOM 982 O O . PHE A 1 116 ? 15.372 0.550 -26.107 1.00 95.00 116 PHE A O 1
ATOM 989 N N . GLU A 1 117 ? 13.228 1.139 -25.855 1.00 94.12 117 GLU A N 1
ATOM 990 C CA . GLU A 1 117 ? 13.479 2.204 -24.875 1.00 94.12 117 GLU A CA 1
ATOM 991 C C . GLU A 1 117 ? 14.216 1.682 -23.629 1.00 94.12 117 GLU A C 1
ATOM 993 O O . GLU A 1 117 ? 15.194 2.284 -23.186 1.00 94.12 117 GLU A O 1
ATOM 998 N N . ASP A 1 118 ? 13.798 0.539 -23.073 1.00 95.88 118 ASP A N 1
ATOM 999 C CA . ASP A 1 118 ? 14.435 -0.036 -21.881 1.00 95.88 118 ASP A CA 1
ATOM 1000 C C . ASP A 1 118 ? 15.857 -0.549 -22.176 1.00 95.88 118 ASP A C 1
ATOM 1002 O O . ASP A 1 118 ? 16.794 -0.323 -21.399 1.00 95.88 118 ASP A O 1
ATOM 1006 N N . ILE A 1 119 ? 16.042 -1.205 -23.325 1.00 96.06 119 ILE A N 1
ATOM 1007 C CA . ILE A 1 119 ? 17.353 -1.704 -23.750 1.00 96.06 119 ILE A CA 1
ATOM 1008 C C . ILE A 1 119 ? 18.290 -0.562 -24.154 1.00 96.06 119 ILE A C 1
ATOM 1010 O O . ILE A 1 119 ? 19.465 -0.595 -23.801 1.00 96.06 119 ILE A O 1
ATOM 1014 N N . PHE A 1 120 ? 17.804 0.484 -24.816 1.00 94.62 120 PHE A N 1
ATOM 1015 C CA . PHE A 1 120 ? 18.610 1.660 -25.141 1.00 94.62 120 PHE A CA 1
ATOM 1016 C C . PHE A 1 120 ? 19.031 2.396 -23.878 1.00 94.62 120 PHE A C 1
ATOM 1018 O O . PHE A 1 120 ? 20.196 2.758 -23.764 1.00 94.62 120 PHE A O 1
ATOM 1025 N N . ALA A 1 121 ? 18.154 2.515 -22.877 1.00 93.19 121 ALA A N 1
ATOM 1026 C CA . ALA A 1 121 ? 18.543 3.061 -21.581 1.00 93.19 121 ALA A CA 1
ATOM 1027 C C . ALA A 1 121 ? 19.666 2.241 -20.911 1.00 93.19 121 ALA A C 1
ATOM 1029 O O . ALA A 1 121 ? 20.560 2.822 -20.293 1.00 93.19 121 ALA A O 1
ATOM 1030 N N . LEU A 1 122 ? 19.663 0.908 -21.061 1.00 94.25 122 LEU A N 1
ATOM 1031 C CA . LEU A 1 122 ? 20.778 0.054 -20.634 1.00 94.25 122 LEU A CA 1
ATOM 1032 C C . LEU A 1 122 ? 22.055 0.337 -21.438 1.00 94.25 122 LEU A C 1
ATOM 1034 O O . LEU A 1 122 ? 23.105 0.551 -20.838 1.00 94.25 122 LEU A O 1
ATOM 1038 N N . LEU A 1 123 ? 21.977 0.363 -22.770 1.00 94.12 123 LEU A N 1
ATOM 1039 C CA . LEU A 1 123 ? 23.134 0.629 -23.628 1.00 94.12 123 LEU A CA 1
ATOM 1040 C C . LEU A 1 123 ? 23.731 2.014 -23.354 1.00 94.12 123 LEU A C 1
ATOM 1042 O O . LEU A 1 123 ? 24.946 2.131 -23.248 1.00 94.12 123 LEU A O 1
ATOM 1046 N N . THR A 1 124 ? 22.913 3.045 -23.136 1.00 92.19 124 THR A N 1
ATOM 1047 C CA . THR A 1 124 ? 23.382 4.370 -22.704 1.00 92.19 124 THR A CA 1
ATOM 1048 C C . THR A 1 124 ? 24.137 4.285 -21.386 1.00 92.19 124 THR A C 1
ATOM 1050 O O . THR A 1 124 ? 25.239 4.813 -21.292 1.00 92.19 124 THR A O 1
ATOM 1053 N N . ALA A 1 125 ? 23.604 3.583 -20.385 1.00 90.25 125 ALA A N 1
ATOM 1054 C CA . ALA A 1 125 ? 24.278 3.444 -19.095 1.00 90.25 125 ALA A CA 1
ATOM 1055 C C . ALA A 1 125 ? 25.603 2.656 -19.175 1.00 90.25 125 ALA A C 1
ATOM 1057 O O . ALA A 1 125 ? 26.472 2.837 -18.323 1.00 90.25 125 ALA A O 1
ATOM 1058 N N . VAL A 1 126 ? 25.769 1.792 -20.183 1.00 91.06 126 VAL A N 1
ATOM 1059 C CA . VAL A 1 126 ? 26.999 1.013 -20.403 1.00 91.06 126 VAL A CA 1
ATOM 1060 C C . VAL A 1 126 ? 28.017 1.746 -21.279 1.00 91.06 126 VAL A C 1
ATOM 1062 O O . VAL A 1 126 ? 29.210 1.683 -20.999 1.00 91.06 126 VAL A O 1
ATOM 1065 N N . PHE A 1 127 ? 27.584 2.423 -22.340 1.00 89.44 127 PHE A N 1
ATOM 1066 C CA . PHE A 1 127 ? 28.475 2.984 -23.364 1.00 89.44 127 PHE A CA 1
ATOM 1067 C C . PHE A 1 127 ? 28.669 4.499 -23.266 1.00 89.44 127 PHE A C 1
ATOM 1069 O O . PHE A 1 127 ? 29.522 5.040 -23.961 1.00 89.44 127 PHE A O 1
ATOM 1076 N N . SER A 1 128 ? 27.895 5.204 -22.438 1.00 80.56 128 SER A N 1
ATOM 1077 C CA . SER A 1 128 ? 28.024 6.653 -22.252 1.00 80.56 128 SER A CA 1
ATOM 1078 C C . SER A 1 128 ? 28.584 7.003 -20.872 1.00 80.56 128 SER A C 1
ATOM 1080 O O . SER A 1 128 ? 28.231 6.387 -19.871 1.00 80.56 128 SER A O 1
ATOM 1082 N N . GLU A 1 129 ? 29.391 8.066 -20.795 1.00 66.44 129 GLU A N 1
ATOM 1083 C CA . GLU A 1 129 ? 29.836 8.658 -19.517 1.00 66.44 129 GLU A CA 1
ATOM 1084 C C . GLU A 1 129 ? 28.733 9.476 -18.815 1.00 66.44 129 GLU A C 1
ATOM 1086 O O . GLU A 1 129 ? 28.901 9.943 -17.685 1.00 66.44 129 GLU A O 1
ATOM 1091 N N . ASN A 1 130 ? 27.585 9.654 -19.478 1.00 62.00 130 ASN A N 1
ATOM 1092 C CA . ASN A 1 130 ? 26.460 10.416 -18.957 1.00 62.00 130 ASN A CA 1
ATOM 1093 C C . ASN A 1 130 ? 25.866 9.730 -17.726 1.00 62.00 130 ASN A C 1
ATOM 1095 O O . ASN A 1 130 ? 25.157 8.727 -17.819 1.00 62.00 130 ASN A O 1
ATOM 1099 N N . LYS A 1 131 ? 26.107 10.330 -16.556 1.00 62.53 131 LYS A N 1
ATOM 1100 C CA . LYS A 1 131 ? 25.416 9.949 -15.326 1.00 62.53 131 LYS A CA 1
ATOM 1101 C C . LYS A 1 131 ? 23.922 10.150 -15.514 1.00 62.53 131 LYS A C 1
ATOM 1103 O O . LYS A 1 131 ? 23.463 11.224 -15.901 1.00 62.53 131 LYS A O 1
ATOM 1108 N N . GLN A 1 132 ? 23.164 9.110 -15.207 1.00 66.50 132 GLN A N 1
ATOM 1109 C CA . GLN A 1 132 ? 21.719 9.178 -15.280 1.00 66.50 132 GLN A CA 1
ATOM 1110 C C . GLN A 1 132 ? 21.173 10.223 -14.297 1.00 66.50 132 GLN A C 1
ATOM 1112 O O . GLN A 1 132 ? 21.678 10.374 -13.182 1.00 66.50 132 GLN A O 1
ATOM 1117 N N . GLN A 1 133 ? 20.125 10.932 -14.712 1.00 68.88 133 GLN A N 1
ATOM 1118 C CA . GLN A 1 133 ? 19.525 12.010 -13.936 1.00 68.88 133 GLN A CA 1
ATOM 1119 C C . GLN A 1 133 ? 18.894 11.476 -12.638 1.00 68.88 133 GLN A C 1
ATOM 1121 O O . GLN A 1 133 ? 17.934 10.703 -12.662 1.00 68.88 133 GLN A O 1
ATOM 1126 N N . VAL A 1 134 ? 19.427 11.919 -11.498 1.00 79.75 134 VAL A N 1
ATOM 1127 C CA . VAL A 1 134 ? 18.849 11.729 -10.160 1.00 79.75 134 VAL A CA 1
ATOM 1128 C C . VAL A 1 134 ? 18.450 13.107 -9.647 1.00 79.75 134 VAL A C 1
ATOM 1130 O O . VAL A 1 134 ? 19.248 14.041 -9.721 1.00 79.75 134 VAL A O 1
ATOM 1133 N N . LEU A 1 135 ? 17.217 13.256 -9.157 1.00 86.81 135 LEU A N 1
ATOM 1134 C CA . LEU A 1 135 ? 16.798 14.529 -8.573 1.00 86.81 135 LEU A CA 1
ATOM 1135 C C . LEU A 1 135 ? 17.561 14.790 -7.276 1.00 86.81 135 LEU A C 1
ATOM 1137 O O . LEU A 1 135 ? 17.780 13.879 -6.476 1.00 86.81 135 LEU A O 1
ATOM 1141 N N . SER A 1 136 ? 17.936 16.048 -7.055 1.00 90.50 136 SER A N 1
ATOM 1142 C CA . SER A 1 136 ? 18.533 16.446 -5.787 1.00 90.50 136 SER A CA 1
ATOM 1143 C C . SER A 1 136 ? 17.510 16.343 -4.653 1.00 90.50 136 SER A C 1
ATOM 1145 O O . SER A 1 136 ? 16.299 16.482 -4.850 1.00 90.50 136 SER A O 1
ATOM 1147 N N . GLN A 1 137 ? 18.018 16.140 -3.439 1.00 92.88 137 GLN A N 1
ATOM 1148 C CA . GLN A 1 137 ? 17.216 16.157 -2.215 1.00 92.88 137 GLN A CA 1
ATOM 1149 C C . GLN A 1 137 ? 16.430 17.468 -2.056 1.00 92.88 137 GLN A C 1
ATOM 1151 O O . GLN A 1 137 ? 15.276 17.444 -1.636 1.00 92.88 137 GLN A O 1
ATOM 1156 N N . GLU A 1 138 ? 17.020 18.595 -2.459 1.00 94.69 138 GLU A N 1
ATOM 1157 C CA . GLU A 1 138 ? 16.376 19.911 -2.448 1.00 94.69 138 GLU A CA 1
ATOM 1158 C C . GLU A 1 138 ? 15.166 19.975 -3.392 1.00 94.69 138 GLU A C 1
ATOM 1160 O O . GLU A 1 138 ? 14.095 20.425 -2.989 1.00 94.69 138 GLU A O 1
ATOM 1165 N N . VAL A 1 139 ? 15.292 19.467 -4.624 1.00 94.44 139 VAL A N 1
ATOM 1166 C CA . VAL A 1 139 ? 14.169 19.419 -5.576 1.00 94.44 139 VAL A CA 1
ATOM 1167 C C . VAL A 1 139 ? 13.049 18.529 -5.039 1.00 94.44 139 VAL A C 1
ATOM 1169 O O . VAL A 1 139 ? 11.882 18.916 -5.084 1.00 94.44 139 VAL A O 1
ATOM 1172 N N . LEU A 1 140 ? 13.384 17.362 -4.479 1.00 95.06 140 LEU A N 1
ATOM 1173 C CA . LEU A 1 140 ? 12.397 16.460 -3.876 1.00 95.06 140 LEU A CA 1
ATOM 1174 C C . LEU A 1 140 ? 11.664 17.127 -2.703 1.00 95.06 140 LEU A C 1
ATOM 1176 O O . LEU A 1 140 ? 10.438 17.022 -2.617 1.00 95.06 140 LEU A O 1
ATOM 1180 N N . LEU A 1 141 ? 12.392 17.839 -1.839 1.00 95.81 141 LEU A N 1
ATOM 1181 C CA . LEU A 1 141 ? 11.844 18.579 -0.703 1.00 95.81 141 LEU A CA 1
ATOM 1182 C C . LEU A 1 141 ? 10.933 19.727 -1.158 1.00 95.81 141 LEU A C 1
ATOM 1184 O O . LEU A 1 141 ? 9.818 19.853 -0.654 1.00 95.81 141 LEU A O 1
ATOM 1188 N N . ASN A 1 142 ? 11.360 20.520 -2.140 1.00 96.19 142 ASN A N 1
ATOM 1189 C CA . ASN A 1 142 ? 10.564 21.614 -2.699 1.00 96.19 142 ASN A CA 1
ATOM 1190 C C . ASN A 1 142 ? 9.280 21.092 -3.353 1.00 96.19 142 ASN A C 1
ATOM 1192 O O . ASN A 1 142 ? 8.194 21.598 -3.074 1.00 96.19 142 ASN A O 1
ATOM 1196 N N . ASN A 1 143 ? 9.374 20.024 -4.149 1.00 94.50 143 ASN A N 1
ATOM 1197 C CA . ASN A 1 143 ? 8.203 19.365 -4.726 1.00 94.50 143 ASN A CA 1
ATOM 1198 C C . ASN A 1 143 ? 7.246 18.887 -3.628 1.00 94.50 143 ASN A C 1
ATOM 1200 O O . ASN A 1 143 ? 6.051 19.152 -3.699 1.00 94.50 143 ASN A O 1
ATOM 1204 N N . MET A 1 144 ? 7.772 18.240 -2.582 1.00 95.69 144 MET A N 1
ATOM 1205 C CA . MET A 1 144 ? 6.988 17.771 -1.438 1.00 95.69 144 MET A CA 1
ATOM 1206 C C . MET A 1 144 ? 6.262 18.918 -0.726 1.00 95.69 144 MET A C 1
ATOM 1208 O O . MET A 1 144 ? 5.128 18.746 -0.292 1.00 95.69 144 MET A O 1
ATOM 1212 N N . LEU A 1 145 ? 6.910 20.072 -0.562 1.00 95.12 145 LEU A N 1
ATOM 1213 C CA . LEU A 1 145 ? 6.357 21.232 0.141 1.00 95.12 145 LEU A CA 1
ATOM 1214 C C . LEU A 1 145 ? 5.233 21.931 -0.631 1.00 95.12 145 LEU A C 1
ATOM 1216 O O . LEU A 1 145 ? 4.365 22.525 0.001 1.00 95.12 145 LEU A O 1
ATOM 1220 N N . ASN A 1 146 ? 5.234 21.818 -1.959 1.00 94.25 146 ASN A N 1
ATOM 1221 C CA . ASN A 1 146 ? 4.251 22.443 -2.845 1.00 94.25 146 ASN A CA 1
ATOM 1222 C C . ASN A 1 146 ? 3.019 21.563 -3.128 1.00 94.25 146 ASN A C 1
ATOM 1224 O O . ASN A 1 146 ? 2.107 21.991 -3.836 1.00 94.25 146 ASN A O 1
ATOM 1228 N N . LEU A 1 147 ? 2.982 20.330 -2.613 1.00 94.81 147 LEU A N 1
ATOM 1229 C CA . LEU A 1 147 ? 1.817 19.459 -2.754 1.00 94.81 147 LEU A CA 1
ATOM 1230 C C . LEU A 1 147 ? 0.684 19.896 -1.807 1.00 94.81 147 LEU A C 1
ATOM 1232 O O . LEU A 1 147 ? 0.952 20.229 -0.651 1.00 94.81 147 LEU A O 1
ATOM 1236 N N . PRO A 1 148 ? -0.580 19.866 -2.272 1.00 94.94 148 PRO A N 1
ATOM 1237 C CA . PRO A 1 148 ? -1.725 20.245 -1.457 1.00 94.94 148 PRO A CA 1
ATOM 1238 C C . PRO A 1 148 ? -2.064 19.182 -0.409 1.00 94.94 148 PRO A C 1
ATOM 1240 O O . PRO A 1 148 ? -1.733 17.995 -0.538 1.00 94.94 148 PRO A O 1
ATOM 1243 N N . LYS A 1 149 ? -2.809 19.606 0.607 1.00 95.44 149 LYS A N 1
ATOM 1244 C CA . LYS A 1 149 ? -3.302 18.768 1.699 1.00 95.44 149 LYS A CA 1
ATOM 1245 C C . LYS A 1 149 ? -4.816 18.809 1.771 1.00 95.44 149 LYS A C 1
ATOM 1247 O O . LYS A 1 149 ? -5.457 19.808 1.456 1.00 95.44 149 LYS A O 1
ATOM 1252 N N . GLY A 1 150 ? -5.396 17.732 2.294 1.00 96.56 150 GLY A N 1
ATOM 1253 C CA . GLY A 1 150 ? -6.831 17.655 2.553 1.00 96.56 150 GLY A CA 1
ATOM 1254 C C . GLY A 1 150 ? -7.341 18.662 3.591 1.00 96.56 150 GLY A C 1
ATOM 1255 O O . GLY A 1 150 ? -8.549 18.884 3.649 1.00 96.56 150 GLY A O 1
ATOM 1256 N N . THR A 1 151 ? -6.436 19.258 4.375 1.00 97.44 151 THR A N 1
ATOM 1257 C CA . THR A 1 151 ? -6.703 20.289 5.387 1.00 97.44 151 THR A CA 1
ATOM 1258 C C . THR A 1 151 ? -6.501 21.721 4.893 1.00 97.44 151 THR A C 1
ATOM 1260 O O . THR A 1 151 ? -6.765 22.645 5.657 1.00 97.44 151 THR A O 1
ATOM 1263 N N . ASP A 1 152 ? -5.997 21.933 3.674 1.00 97.19 152 ASP A N 1
ATOM 1264 C CA . ASP A 1 152 ? -5.790 23.289 3.157 1.00 97.19 152 ASP A CA 1
ATOM 1265 C C . ASP A 1 152 ? -7.140 23.994 2.984 1.00 97.19 152 ASP A C 1
ATOM 1267 O O . ASP A 1 152 ? -8.084 23.398 2.461 1.00 97.19 152 ASP A O 1
ATOM 1271 N N . THR A 1 153 ? -7.234 25.268 3.379 1.00 97.31 153 THR A N 1
ATOM 1272 C CA . THR A 1 153 ? -8.498 26.029 3.405 1.00 97.31 153 THR A CA 1
ATOM 1273 C C . THR A 1 153 ? -9.261 25.951 2.083 1.00 97.31 153 THR A C 1
ATOM 1275 O O . THR A 1 153 ? -10.424 25.560 2.073 1.00 97.31 153 THR A O 1
ATOM 1278 N N . ALA A 1 154 ? -8.584 26.198 0.956 1.00 94.81 154 ALA A N 1
ATOM 1279 C CA . ALA A 1 154 ? -9.201 26.138 -0.371 1.00 94.81 154 ALA A CA 1
ATOM 1280 C C . ALA A 1 154 ? -9.737 24.735 -0.727 1.00 94.81 154 ALA A C 1
ATOM 1282 O O . ALA A 1 154 ? -10.765 24.601 -1.388 1.00 94.81 154 ALA A O 1
ATOM 1283 N N . ILE A 1 155 ? -9.061 23.671 -0.274 1.00 95.94 155 ILE A N 1
ATOM 1284 C CA . ILE A 1 155 ? -9.502 22.287 -0.490 1.00 95.94 155 ILE A CA 1
ATOM 1285 C C . ILE A 1 155 ? -10.710 21.960 0.392 1.00 95.94 155 ILE A C 1
ATOM 1287 O O . ILE A 1 155 ? -11.634 21.285 -0.064 1.00 95.94 155 ILE A O 1
ATOM 1291 N N . VAL A 1 156 ? -10.725 22.433 1.639 1.00 97.00 156 VAL A N 1
ATOM 1292 C CA . VAL A 1 156 ? -11.856 22.257 2.561 1.00 97.00 156 VAL A CA 1
ATOM 1293 C C . VAL A 1 156 ? -13.100 22.971 2.030 1.00 97.00 156 VAL A C 1
ATOM 1295 O O . VAL A 1 156 ? -14.156 22.349 1.937 1.00 97.00 156 VAL A O 1
ATOM 1298 N N . GLU A 1 157 ? -12.972 24.225 1.598 1.00 95.56 157 GLU A N 1
ATOM 1299 C CA . GLU A 1 157 ? -14.064 24.994 0.984 1.00 95.56 157 GLU A CA 1
ATOM 1300 C C . GLU A 1 157 ? -14.617 24.289 -0.260 1.00 95.56 157 GLU A C 1
ATOM 1302 O O . GLU A 1 157 ? -15.826 24.082 -0.385 1.00 95.56 157 GLU A O 1
ATOM 1307 N N . GLN A 1 158 ? -13.732 23.813 -1.144 1.00 94.12 158 GLN A N 1
ATOM 1308 C CA . GLN A 1 158 ? -14.131 23.038 -2.317 1.00 94.12 158 GLN A CA 1
ATOM 1309 C C . GLN A 1 158 ? -14.904 21.760 -1.940 1.00 94.12 158 GLN A C 1
ATOM 1311 O O . GLN A 1 158 ? -15.848 21.365 -2.630 1.00 94.12 158 GLN A O 1
ATOM 1316 N N . ARG A 1 159 ? -14.526 21.096 -0.846 1.00 95.50 159 ARG A N 1
ATOM 1317 C CA . ARG A 1 159 ? -15.181 19.867 -0.379 1.00 95.50 159 ARG A CA 1
ATOM 1318 C C . ARG A 1 159 ? -16.531 20.114 0.273 1.00 95.50 159 ARG A C 1
ATOM 1320 O O . ARG A 1 159 ? -17.408 19.268 0.115 1.00 95.50 159 ARG A O 1
ATOM 1327 N N . GLU A 1 160 ? -16.735 21.250 0.932 1.00 96.00 160 GLU A N 1
ATOM 1328 C CA . GLU A 1 160 ? -18.066 21.637 1.414 1.00 96.00 160 GLU A CA 1
ATOM 1329 C C . GLU A 1 160 ? -19.029 21.883 0.243 1.00 96.00 160 GLU A C 1
ATOM 1331 O O . GLU A 1 160 ? -20.174 21.435 0.296 1.00 96.00 160 GLU A O 1
ATOM 1336 N N . LEU A 1 161 ? -18.557 22.455 -0.873 1.00 94.62 161 LEU A N 1
ATOM 1337 C CA . LEU A 1 161 ? -19.356 22.556 -2.103 1.00 94.62 161 LEU A CA 1
ATOM 1338 C C . LEU A 1 161 ? -19.688 21.175 -2.694 1.00 94.62 161 LEU A C 1
ATOM 1340 O O . LEU A 1 161 ? -20.831 20.915 -3.075 1.00 94.62 161 LEU A O 1
ATOM 1344 N N . ASN A 1 162 ? -18.714 20.257 -2.744 1.00 95.38 162 ASN A N 1
ATOM 1345 C CA . ASN A 1 162 ? -18.963 18.881 -3.192 1.00 95.38 162 ASN A CA 1
ATOM 1346 C C . ASN A 1 162 ? -19.984 18.168 -2.295 1.00 95.38 162 ASN A C 1
ATOM 1348 O O . ASN A 1 162 ? -20.860 17.465 -2.794 1.00 95.38 162 ASN A O 1
ATOM 1352 N N . LYS A 1 163 ? -19.876 18.346 -0.978 1.00 97.00 163 LYS A N 1
ATOM 1353 C CA . LYS A 1 163 ? -20.796 17.791 0.014 1.00 97.00 163 LYS A CA 1
ATOM 1354 C C . LYS A 1 163 ? -22.205 18.343 -0.159 1.00 97.00 163 LYS A C 1
ATOM 1356 O O . LYS A 1 163 ? -23.130 17.540 -0.199 1.00 97.00 163 LYS A O 1
ATOM 1361 N N . LEU A 1 164 ? -22.370 19.655 -0.339 1.00 96.31 164 LEU A N 1
ATOM 1362 C CA . LEU A 1 164 ? -23.673 20.266 -0.618 1.00 96.31 164 LEU A CA 1
ATOM 1363 C C . LEU A 1 164 ? -24.316 19.658 -1.873 1.00 96.31 164 LEU A C 1
ATOM 1365 O O . LEU A 1 164 ? -25.433 19.156 -1.798 1.00 96.31 164 LEU A O 1
ATOM 1369 N N . ARG A 1 165 ? -23.569 19.576 -2.982 1.00 95.12 165 ARG A N 1
ATOM 1370 C CA . ARG A 1 165 ? -24.037 18.934 -4.225 1.00 95.12 165 ARG A CA 1
ATOM 1371 C C . ARG A 1 165 ? -24.484 17.486 -3.999 1.00 95.12 165 ARG A C 1
ATOM 1373 O O . ARG A 1 165 ? -25.501 17.047 -4.534 1.00 95.12 165 ARG A O 1
ATOM 1380 N N . ILE A 1 166 ? -23.713 16.717 -3.229 1.00 97.06 166 ILE A N 1
ATOM 1381 C CA . ILE A 1 166 ? -24.055 15.324 -2.918 1.00 97.06 166 ILE A CA 1
ATOM 1382 C C . ILE A 1 166 ? -25.322 15.269 -2.058 1.00 97.06 166 ILE A C 1
ATOM 1384 O O . ILE A 1 166 ? -26.207 14.473 -2.362 1.00 97.06 166 ILE A O 1
ATOM 1388 N N . ILE A 1 167 ? -25.448 16.124 -1.041 1.00 97.19 167 ILE A N 1
ATOM 1389 C CA . ILE A 1 167 ? -26.647 16.228 -0.198 1.00 97.19 167 ILE A CA 1
ATOM 1390 C C . ILE A 1 167 ? -27.885 16.501 -1.055 1.00 97.19 167 ILE A C 1
ATOM 1392 O O . ILE A 1 167 ? -28.853 15.748 -0.972 1.00 97.19 167 ILE A O 1
ATOM 1396 N N . GLU A 1 168 ? -27.832 17.504 -1.930 1.00 95.44 168 GLU A N 1
ATOM 1397 C CA . GLU A 1 168 ? -28.925 17.833 -2.852 1.00 95.44 168 GLU A CA 1
ATOM 1398 C C . GLU A 1 168 ? -29.302 16.637 -3.734 1.00 95.44 168 GLU A C 1
ATOM 1400 O O . GLU A 1 168 ? -30.481 16.347 -3.922 1.00 95.44 168 GLU A O 1
ATOM 1405 N N . SER A 1 169 ? -28.312 15.876 -4.213 1.00 94.88 169 SER A N 1
ATOM 1406 C CA . SER A 1 169 ? -28.558 14.676 -5.022 1.00 94.88 169 SER A CA 1
ATOM 1407 C C . SER A 1 169 ? -29.212 13.520 -4.248 1.00 94.88 169 SER A C 1
ATOM 1409 O O . SER A 1 169 ? -29.850 12.660 -4.862 1.00 94.88 169 SER A O 1
ATOM 1411 N N . LEU A 1 170 ? -29.060 13.487 -2.918 1.00 95.56 170 LEU A N 1
ATOM 1412 C CA . LEU A 1 170 ? -29.619 12.455 -2.044 1.00 95.56 170 LEU A CA 1
ATOM 1413 C C . LEU A 1 170 ? -31.044 12.777 -1.586 1.00 95.56 170 LEU A C 1
ATOM 1415 O O . LEU A 1 170 ? -31.804 11.839 -1.351 1.00 95.56 170 LEU A O 1
ATOM 1419 N N . ILE A 1 171 ? -31.426 14.055 -1.482 1.00 94.31 171 ILE A N 1
ATOM 1420 C CA . ILE A 1 171 ? -32.756 14.471 -0.999 1.00 94.31 171 ILE A CA 1
ATOM 1421 C C . ILE A 1 171 ? -33.892 13.757 -1.759 1.00 94.31 171 ILE A C 1
ATOM 1423 O O . ILE A 1 171 ? -34.686 13.085 -1.096 1.00 94.31 171 ILE A O 1
ATOM 1427 N N . PRO A 1 172 ? -33.932 13.748 -3.109 1.00 91.19 172 PRO A N 1
ATOM 1428 C CA . PRO A 1 172 ? -34.988 13.044 -3.837 1.00 91.19 172 PRO A CA 1
ATOM 1429 C C . PRO A 1 172 ? -34.995 11.533 -3.582 1.00 91.19 172 PRO A C 1
ATOM 1431 O O . PRO A 1 172 ? -36.055 10.911 -3.592 1.00 91.19 172 PRO A O 1
ATOM 1434 N N . ASN A 1 173 ? -33.826 10.922 -3.352 1.00 89.69 173 ASN A N 1
ATOM 1435 C CA . ASN A 1 173 ? -33.735 9.493 -3.048 1.00 89.69 173 ASN A CA 1
ATOM 1436 C C . ASN A 1 173 ? -34.302 9.179 -1.652 1.00 89.69 173 ASN A C 1
ATOM 1438 O O . ASN A 1 173 ? -34.884 8.114 -1.459 1.00 89.69 173 ASN A O 1
ATOM 1442 N N . ILE A 1 174 ? -34.120 10.087 -0.687 1.00 92.50 174 ILE A N 1
ATOM 1443 C CA . ILE A 1 174 ? -34.639 9.961 0.682 1.00 92.50 174 ILE A CA 1
ATOM 1444 C C . ILE A 1 174 ? -36.160 10.152 0.690 1.00 92.50 174 ILE A C 1
ATOM 1446 O O . ILE A 1 174 ? -36.868 9.349 1.290 1.00 92.50 174 ILE A O 1
ATOM 1450 N N . GLU A 1 175 ? -36.665 11.172 -0.007 1.00 90.12 175 GLU A N 1
ATOM 1451 C CA . GLU A 1 175 ? -38.102 11.475 -0.097 1.00 90.12 175 GLU A CA 1
ATOM 1452 C C . GLU A 1 175 ? -38.894 10.367 -0.784 1.00 90.12 175 GLU A C 1
ATOM 1454 O O . GLU A 1 175 ? -39.947 9.956 -0.305 1.00 90.12 175 GLU A O 1
ATOM 1459 N N . ASN A 1 176 ? -38.371 9.860 -1.902 1.00 87.25 176 ASN A N 1
ATOM 1460 C CA . ASN A 1 176 ? -39.057 8.868 -2.727 1.00 87.25 176 ASN A CA 1
ATOM 1461 C C . ASN A 1 176 ? -38.691 7.426 -2.344 1.00 87.25 176 ASN A C 1
ATOM 1463 O O . ASN A 1 176 ? -38.935 6.488 -3.112 1.00 87.25 176 ASN A O 1
ATOM 1467 N N . ALA A 1 177 ? -38.072 7.223 -1.178 1.00 86.56 177 ALA A N 1
ATOM 1468 C CA . ALA A 1 177 ? -37.713 5.898 -0.706 1.00 86.56 177 ALA A CA 1
ATOM 1469 C C . ALA A 1 177 ? -38.981 5.051 -0.513 1.00 86.56 177 ALA A C 1
ATOM 1471 O O . ALA A 1 177 ? -39.823 5.356 0.326 1.00 86.56 177 ALA A O 1
ATOM 1472 N N . LYS A 1 178 ? -39.086 3.932 -1.249 1.00 82.62 178 LYS A N 1
ATOM 1473 C CA . LYS A 1 178 ? -40.231 3.000 -1.148 1.00 82.62 178 LYS A CA 1
ATOM 1474 C C . LYS A 1 178 ? -40.512 2.544 0.289 1.00 82.62 178 LYS A C 1
ATOM 1476 O O . LYS A 1 178 ? -41.659 2.306 0.638 1.00 82.62 178 LYS A O 1
ATOM 1481 N N . ASN A 1 179 ? -39.456 2.414 1.093 1.00 83.81 179 ASN A N 1
ATOM 1482 C CA . ASN A 1 179 ? -39.529 2.094 2.512 1.00 83.81 179 ASN A CA 1
ATOM 1483 C C . ASN A 1 179 ? -38.904 3.245 3.305 1.00 83.81 179 ASN A C 1
ATOM 1485 O O . ASN A 1 179 ? -37.682 3.427 3.262 1.00 83.81 179 ASN A O 1
ATOM 1489 N N . VAL A 1 180 ? -39.741 3.996 4.026 1.00 85.62 180 VAL A N 1
ATOM 1490 C CA . VAL A 1 180 ? -39.311 5.116 4.873 1.00 85.62 180 VAL A CA 1
ATOM 1491 C C . VAL A 1 180 ? -38.399 4.593 5.982 1.00 85.62 180 VAL A C 1
ATOM 1493 O O . VAL A 1 180 ? -38.731 3.640 6.687 1.00 85.62 180 VAL A O 1
ATOM 1496 N N . HIS A 1 181 ? -37.219 5.193 6.122 1.00 90.00 181 HIS A N 1
ATOM 1497 C CA . HIS A 1 181 ? -36.252 4.774 7.129 1.00 90.00 181 HIS A CA 1
ATOM 1498 C C . HIS A 1 181 ? -36.609 5.379 8.499 1.00 90.00 181 HIS A C 1
ATOM 1500 O O . HIS A 1 181 ? -36.875 6.576 8.567 1.00 90.00 181 HIS A O 1
ATOM 1506 N N . PRO A 1 182 ? -36.533 4.626 9.613 1.00 89.25 182 PRO A N 1
ATOM 1507 C CA . PRO A 1 182 ? -36.970 5.114 10.928 1.00 89.25 182 PRO A CA 1
ATOM 1508 C C . PRO A 1 182 ? -36.211 6.356 11.417 1.00 89.25 182 PRO A C 1
ATOM 1510 O O . PRO A 1 182 ? -36.777 7.183 12.117 1.00 89.25 182 PRO A O 1
ATOM 1513 N N . ILE A 1 183 ? -34.933 6.486 11.045 1.00 92.19 183 ILE A N 1
ATOM 1514 C CA . ILE A 1 183 ? -34.064 7.609 11.448 1.00 92.19 183 ILE A CA 1
ATOM 1515 C C . ILE A 1 183 ? -33.920 8.658 10.331 1.00 92.19 183 ILE A C 1
ATOM 1517 O O . ILE A 1 183 ? -34.223 9.825 10.537 1.00 92.19 183 ILE A O 1
ATOM 1521 N N . TYR A 1 184 ? -33.447 8.254 9.148 1.00 94.88 184 TYR A N 1
ATOM 1522 C CA . TYR A 1 184 ? -33.179 9.159 8.026 1.00 94.88 184 TYR A CA 1
ATOM 1523 C C . TYR A 1 184 ? -34.396 9.344 7.105 1.00 94.88 184 TYR A C 1
ATOM 1525 O O . TYR A 1 184 ? -34.438 8.786 6.007 1.00 94.88 184 TYR A O 1
ATOM 1533 N N . HIS A 1 185 ? -35.395 10.095 7.561 1.00 94.06 185 HIS A N 1
ATOM 1534 C CA . HIS A 1 185 ? -36.539 10.520 6.750 1.00 94.06 185 HIS A CA 1
ATOM 1535 C C . HIS A 1 185 ? -36.895 11.980 7.038 1.00 94.06 185 HIS A C 1
ATOM 1537 O O . HIS A 1 185 ? -36.595 12.500 8.112 1.00 94.06 185 HIS A O 1
ATOM 1543 N N . PHE A 1 186 ? -37.518 12.637 6.064 1.00 92.88 186 PHE A N 1
ATOM 1544 C CA . PHE A 1 186 ? -38.018 14.001 6.218 1.00 92.88 186 PHE A CA 1
ATOM 1545 C C . PHE A 1 186 ? -39.429 14.003 6.798 1.00 92.88 186 PHE A C 1
ATOM 1547 O O . PHE A 1 186 ? -40.194 13.056 6.601 1.00 92.88 186 PHE A O 1
ATOM 1554 N N . THR A 1 187 ? -39.780 15.080 7.491 1.00 83.69 187 THR A N 1
ATOM 1555 C CA . THR A 1 187 ? -41.157 15.327 7.931 1.00 83.69 187 THR A CA 1
ATOM 1556 C C . THR A 1 187 ? -41.951 16.017 6.814 1.00 83.69 187 THR A C 1
ATOM 1558 O O . THR A 1 187 ? -41.380 16.546 5.860 1.00 83.69 187 THR A O 1
ATOM 1561 N N . THR A 1 188 ? -43.285 15.986 6.890 1.00 68.75 188 THR A N 1
ATOM 1562 C CA . THR A 1 188 ? -44.187 16.429 5.806 1.00 68.75 188 THR A CA 1
ATOM 1563 C C . THR A 1 188 ? -44.136 17.931 5.498 1.00 68.75 188 THR A C 1
ATOM 1565 O O . THR A 1 188 ? -44.612 18.340 4.443 1.00 68.75 188 THR A O 1
ATOM 1568 N N . GLU A 1 189 ? -43.534 18.745 6.369 1.00 75.38 189 GLU A N 1
ATOM 1569 C CA . GLU A 1 189 ? -43.486 20.211 6.264 1.00 75.38 189 GLU A CA 1
ATOM 1570 C C . GLU A 1 189 ? -42.046 20.733 6.393 1.00 75.38 189 GLU A C 1
ATOM 1572 O O . GLU A 1 189 ? -41.673 21.331 7.398 1.00 75.38 189 GLU A O 1
ATOM 1577 N N . GLN A 1 190 ? -41.203 20.481 5.388 1.00 85.81 190 GLN A N 1
ATOM 1578 C CA . GLN A 1 190 ? -39.829 21.000 5.362 1.00 85.81 190 GLN A CA 1
ATOM 1579 C C . GLN A 1 190 ? -39.526 21.701 4.040 1.00 85.81 190 GLN A C 1
ATOM 1581 O O . GLN A 1 190 ? -39.777 21.151 2.959 1.00 85.81 190 GLN A O 1
ATOM 1586 N N . THR A 1 191 ? -38.935 22.895 4.125 1.00 91.50 191 THR A N 1
ATOM 1587 C CA . THR A 1 191 ? -38.356 23.575 2.962 1.00 91.50 191 THR A CA 1
ATOM 1588 C C . THR A 1 191 ? -37.124 22.817 2.455 1.00 91.50 191 THR A C 1
ATOM 1590 O O . THR A 1 191 ? -36.611 21.908 3.114 1.00 91.50 191 THR A O 1
ATOM 1593 N N . ILE A 1 192 ? -36.621 23.162 1.267 1.00 90.25 192 ILE A N 1
ATOM 1594 C CA . ILE A 1 192 ? -35.379 22.559 0.759 1.00 90.25 192 ILE A CA 1
ATOM 1595 C C . ILE A 1 192 ? -34.180 22.870 1.670 1.00 90.25 192 ILE A C 1
ATOM 1597 O O . ILE A 1 192 ? -33.350 21.996 1.912 1.00 90.25 192 ILE A O 1
ATOM 1601 N N . GLU A 1 193 ? -34.130 24.075 2.238 1.00 92.75 193 GLU A N 1
ATOM 1602 C CA . GLU A 1 193 ? -33.082 24.510 3.166 1.00 92.75 193 GLU A CA 1
ATOM 1603 C C . GLU A 1 193 ? -33.124 23.701 4.471 1.00 92.75 193 GLU A C 1
ATOM 1605 O O . GLU A 1 193 ? -32.087 23.217 4.936 1.00 92.75 193 GLU A O 1
ATOM 1610 N N . ASP A 1 194 ? -34.323 23.443 5.005 1.00 93.94 194 ASP A N 1
ATOM 1611 C CA . ASP A 1 194 ? -34.510 22.590 6.187 1.00 93.94 194 ASP A CA 1
ATOM 1612 C C . ASP A 1 194 ? -34.045 21.154 5.931 1.00 93.94 194 ASP A C 1
ATOM 1614 O O . ASP A 1 194 ? -33.396 20.535 6.783 1.00 93.94 194 ASP A O 1
ATOM 1618 N N . LYS A 1 195 ? -34.343 20.614 4.743 1.00 95.44 195 LYS A N 1
ATOM 1619 C CA . LYS A 1 195 ? -33.908 19.270 4.336 1.00 95.44 195 LYS A CA 1
ATOM 1620 C C . LYS A 1 195 ? -32.392 19.200 4.234 1.00 95.44 195 LYS A C 1
ATOM 1622 O O . LYS A 1 195 ? -31.794 18.280 4.790 1.00 95.44 195 LYS A O 1
ATOM 1627 N N . ILE A 1 196 ? -31.762 20.188 3.599 1.00 95.81 196 ILE A N 1
ATOM 1628 C CA . ILE A 1 196 ? -30.301 20.292 3.515 1.00 95.81 196 ILE A CA 1
ATOM 1629 C C . ILE A 1 196 ? -29.692 20.312 4.924 1.00 95.81 196 ILE A C 1
ATOM 1631 O O . ILE A 1 196 ? -28.827 19.489 5.225 1.00 95.81 196 ILE A O 1
ATOM 1635 N N . SER A 1 197 ? -30.186 21.176 5.817 1.00 95.25 197 SER A N 1
ATOM 1636 C CA . SER A 1 197 ? -29.732 21.270 7.214 1.00 95.25 197 SER A CA 1
ATOM 1637 C C . SER A 1 197 ? -29.901 19.949 7.981 1.00 95.25 197 SER A C 1
ATOM 1639 O O . SER A 1 197 ? -28.997 19.492 8.689 1.00 95.25 197 SER A O 1
ATOM 1641 N N . THR A 1 198 ? -31.030 19.268 7.778 1.00 95.62 198 THR A N 1
ATOM 1642 C CA . THR A 1 198 ? -31.307 17.949 8.361 1.00 95.62 198 THR A CA 1
ATOM 1643 C C . THR A 1 198 ? -30.272 16.916 7.904 1.00 95.62 198 THR A C 1
ATOM 1645 O O . THR A 1 198 ? -29.672 16.224 8.732 1.00 95.62 198 THR A O 1
ATOM 1648 N N . VAL A 1 199 ? -29.984 16.853 6.602 1.00 97.06 199 VAL A N 1
ATOM 1649 C CA . VAL A 1 199 ? -28.983 15.928 6.052 1.00 97.06 199 VAL A CA 1
ATOM 1650 C C . VAL A 1 199 ? -27.569 16.292 6.516 1.00 97.06 199 VAL A C 1
ATOM 1652 O O . VAL A 1 199 ? -26.785 15.392 6.811 1.00 97.06 199 VAL A O 1
ATOM 1655 N N . PHE A 1 200 ? -27.232 17.576 6.670 1.00 96.44 200 PHE A N 1
ATOM 1656 C CA . PHE A 1 200 ? -25.956 18.004 7.263 1.00 96.44 200 PHE A CA 1
ATOM 1657 C C . PHE A 1 200 ? -25.758 17.464 8.685 1.00 96.44 200 PHE A C 1
ATOM 1659 O O . PHE A 1 200 ? -24.634 17.127 9.066 1.00 96.44 200 PHE A O 1
ATOM 1666 N N . ASN A 1 201 ? -26.828 17.344 9.473 1.00 96.38 201 ASN A N 1
ATOM 1667 C CA . ASN A 1 201 ? -26.755 16.708 10.785 1.00 96.38 201 ASN A CA 1
ATOM 1668 C C . ASN A 1 201 ? -26.558 15.192 10.669 1.00 96.38 201 ASN A C 1
ATOM 1670 O O . ASN A 1 201 ? -25.679 14.646 11.339 1.00 96.38 201 ASN A O 1
ATOM 1674 N N . TRP A 1 202 ? -27.292 14.518 9.778 1.00 97.81 202 TRP A N 1
ATOM 1675 C CA . TRP A 1 202 ? -27.098 13.086 9.515 1.00 97.81 202 TRP A CA 1
ATOM 1676 C C . TRP A 1 202 ? -25.720 12.755 8.936 1.00 97.81 202 TRP A C 1
ATOM 1678 O O . TRP A 1 202 ? -25.203 11.672 9.186 1.00 97.81 202 TRP A O 1
ATOM 1688 N N . TRP A 1 203 ? -25.070 13.693 8.245 1.00 97.69 203 TRP A N 1
ATOM 1689 C CA . TRP A 1 203 ? -23.708 13.542 7.726 1.00 97.69 203 TRP A CA 1
ATOM 1690 C C . TRP A 1 203 ? -22.675 13.223 8.816 1.00 97.69 203 TRP A C 1
ATOM 1692 O O . TRP A 1 203 ? -21.619 12.662 8.525 1.00 97.69 203 TRP A O 1
ATOM 1702 N N . LYS A 1 204 ? -22.954 13.575 10.077 1.00 96.25 204 LYS A N 1
ATOM 1703 C CA . LYS A 1 204 ? -22.089 13.262 11.224 1.00 96.25 204 LYS A CA 1
ATOM 1704 C C . LYS A 1 204 ? -22.210 11.800 11.672 1.00 96.25 204 LYS A C 1
ATOM 1706 O O . LYS A 1 204 ? -21.373 11.339 12.439 1.00 96.25 204 LYS A O 1
ATOM 1711 N N . ASP A 1 205 ? -23.221 11.073 11.200 1.00 97.06 205 ASP A N 1
ATOM 1712 C CA . ASP A 1 205 ? -23.466 9.675 11.535 1.00 97.06 205 ASP A CA 1
ATOM 1713 C C . ASP A 1 205 ? -22.901 8.740 10.456 1.00 97.06 205 ASP A C 1
ATOM 1715 O O . ASP A 1 205 ? -23.320 8.739 9.299 1.00 97.06 205 ASP A O 1
ATOM 1719 N N . SER A 1 206 ? -21.967 7.872 10.844 1.00 96.19 206 SER A N 1
ATOM 1720 C CA . SER A 1 206 ? -21.401 6.852 9.951 1.00 96.19 206 SER A CA 1
ATOM 1721 C C . SER A 1 206 ? -22.447 5.935 9.299 1.00 96.19 206 SER A C 1
ATOM 1723 O O . SER A 1 206 ? -22.264 5.494 8.163 1.00 96.19 206 SER A O 1
ATOM 1725 N N . LYS A 1 207 ? -23.567 5.654 9.977 1.00 94.88 207 LYS A N 1
ATOM 1726 C CA . LYS A 1 207 ? -24.626 4.779 9.454 1.00 94.88 207 LYS A CA 1
ATOM 1727 C C . LYS A 1 207 ? -25.377 5.426 8.289 1.00 94.88 207 LYS A C 1
ATOM 1729 O O . LYS A 1 207 ? -25.753 4.706 7.363 1.00 94.88 207 LYS A O 1
ATOM 1734 N N . PHE A 1 208 ? -25.527 6.754 8.286 1.00 96.88 208 PHE A N 1
ATOM 1735 C CA . PHE A 1 208 ? -26.104 7.498 7.163 1.00 96.88 208 PHE A CA 1
ATOM 1736 C C . PHE A 1 208 ? -25.292 7.253 5.886 1.00 96.88 208 PHE A C 1
ATOM 1738 O O . PHE A 1 208 ? -25.838 6.864 4.854 1.00 96.88 208 PHE A O 1
ATOM 1745 N N . HIS A 1 209 ? -23.967 7.373 5.983 1.00 97.50 209 HIS A N 1
ATOM 1746 C CA . HIS A 1 209 ? -23.056 7.189 4.852 1.00 97.50 209 HIS A CA 1
ATOM 1747 C C . HIS A 1 209 ? -23.073 5.777 4.270 1.00 97.50 209 HIS A C 1
ATOM 1749 O O . HIS A 1 209 ? -22.984 5.607 3.057 1.00 97.50 209 HIS A O 1
ATOM 1755 N N . LEU A 1 210 ? -23.198 4.755 5.117 1.00 95.12 210 LEU A N 1
ATOM 1756 C CA . LEU A 1 210 ? -23.307 3.367 4.663 1.00 95.12 210 LEU A CA 1
ATOM 1757 C C . LEU A 1 210 ? -24.671 3.077 4.023 1.00 95.12 210 LEU A C 1
ATOM 1759 O O . LEU A 1 210 ? -24.750 2.322 3.051 1.00 95.12 210 LEU A O 1
ATOM 1763 N N . ARG A 1 211 ? -25.742 3.674 4.561 1.00 92.88 211 ARG A N 1
ATOM 1764 C CA . ARG A 1 211 ? -27.108 3.510 4.056 1.00 92.88 211 ARG A CA 1
ATOM 1765 C C . ARG A 1 211 ? -27.280 4.145 2.681 1.00 92.88 211 ARG A C 1
ATOM 1767 O O . ARG A 1 211 ? -27.810 3.494 1.786 1.00 92.88 211 ARG A O 1
ATOM 1774 N N . PHE A 1 212 ? -26.815 5.380 2.526 1.00 94.94 212 PHE A N 1
ATOM 1775 C CA . PHE A 1 212 ? -26.928 6.170 1.298 1.00 94.94 212 PHE A CA 1
ATOM 1776 C C . PHE A 1 212 ? -25.654 6.135 0.449 1.00 94.94 212 PHE A C 1
ATOM 1778 O O . PHE A 1 212 ? -25.412 7.031 -0.357 1.00 94.94 212 PHE A O 1
ATOM 1785 N N . ALA A 1 213 ? -24.833 5.097 0.620 1.00 96.12 213 ALA A N 1
ATOM 1786 C CA . ALA A 1 213 ? -23.733 4.829 -0.289 1.00 96.12 213 ALA A CA 1
ATOM 1787 C C . ALA A 1 213 ? -24.256 4.696 -1.724 1.00 96.12 213 ALA A C 1
ATOM 1789 O O . ALA A 1 213 ? -25.268 4.040 -1.972 1.00 96.12 213 ALA A O 1
ATOM 1790 N N . ILE A 1 214 ? -23.530 5.301 -2.658 1.00 96.38 214 ILE A N 1
ATOM 1791 C CA . ILE A 1 214 ? -23.827 5.275 -4.085 1.00 96.38 214 ILE A CA 1
ATOM 1792 C C . ILE A 1 214 ? -23.674 3.842 -4.593 1.00 96.38 214 ILE A C 1
ATOM 1794 O O . ILE A 1 214 ? -22.619 3.229 -4.392 1.00 96.38 214 ILE A O 1
ATOM 1798 N N . ARG A 1 215 ? -24.722 3.312 -5.237 1.00 95.12 215 ARG A N 1
ATOM 1799 C CA . ARG A 1 215 ? -24.822 1.907 -5.673 1.00 95.12 215 ARG A CA 1
ATOM 1800 C C . ARG A 1 215 ? -25.172 1.737 -7.146 1.00 95.12 215 ARG A C 1
ATOM 1802 O O . ARG A 1 215 ? -25.031 0.639 -7.681 1.00 95.12 215 ARG A O 1
ATOM 1809 N N . THR A 1 216 ? -25.593 2.803 -7.814 1.00 95.88 216 THR A N 1
ATOM 1810 C CA . THR A 1 216 ? -25.944 2.793 -9.237 1.00 95.88 216 THR A CA 1
ATOM 1811 C C . THR A 1 216 ? -25.158 3.838 -10.021 1.00 95.88 216 THR A C 1
ATOM 1813 O O . THR A 1 216 ? -24.666 4.827 -9.473 1.00 95.88 216 THR A O 1
ATOM 1816 N N . VAL A 1 217 ? -25.053 3.626 -11.335 1.00 97.38 217 VAL A N 1
ATOM 1817 C CA . VAL A 1 217 ? -24.407 4.582 -12.247 1.00 97.38 217 VAL A CA 1
ATOM 1818 C C . VAL A 1 217 ? -25.152 5.919 -12.247 1.00 97.38 217 VAL A C 1
ATOM 1820 O O . VAL A 1 217 ? -24.518 6.971 -12.259 1.00 97.38 217 VAL A O 1
ATOM 1823 N N . ASP A 1 218 ? -26.484 5.899 -12.180 1.00 96.19 218 ASP A N 1
ATOM 1824 C CA . ASP A 1 218 ? -27.289 7.122 -12.176 1.00 96.19 218 ASP A CA 1
ATOM 1825 C C . ASP A 1 218 ? -27.132 7.927 -10.887 1.00 96.19 218 ASP A C 1
ATOM 1827 O O . ASP A 1 218 ? -27.000 9.149 -10.949 1.00 96.19 218 ASP A O 1
ATOM 1831 N N . GLU A 1 219 ? -27.080 7.272 -9.725 1.00 95.94 219 GLU A N 1
ATOM 1832 C CA . GLU A 1 219 ? -26.747 7.949 -8.466 1.00 95.94 219 GLU A CA 1
ATOM 1833 C C . GLU A 1 219 ? -25.353 8.578 -8.532 1.00 95.94 219 GLU A C 1
ATOM 1835 O O . GLU A 1 219 ? -25.192 9.737 -8.153 1.00 95.94 219 GLU A O 1
ATOM 1840 N N . LEU A 1 220 ? -24.362 7.857 -9.069 1.00 96.56 220 LEU A N 1
ATOM 1841 C CA . LEU A 1 220 ? -23.006 8.378 -9.232 1.00 96.56 220 LEU A CA 1
ATOM 1842 C C . LEU A 1 220 ? -22.983 9.601 -10.157 1.00 96.56 220 LEU A C 1
ATOM 1844 O O . LEU A 1 220 ? -22.363 10.611 -9.828 1.00 96.56 220 LEU A O 1
ATOM 1848 N N . LYS A 1 221 ? -23.684 9.540 -11.294 1.00 95.62 221 LYS A N 1
ATOM 1849 C CA . LYS A 1 221 ? -23.808 10.667 -12.228 1.00 95.62 221 LYS A CA 1
ATOM 1850 C C . LYS A 1 221 ? -24.433 11.878 -11.543 1.00 95.62 221 LYS A C 1
ATOM 1852 O O . LYS A 1 221 ? -23.843 12.954 -11.609 1.00 95.62 221 LYS A O 1
ATOM 1857 N N . ARG A 1 222 ? -25.559 11.709 -10.838 1.00 95.00 222 ARG A N 1
ATOM 1858 C CA . ARG A 1 222 ? -26.231 12.803 -10.113 1.00 95.00 222 ARG A CA 1
ATOM 1859 C C . ARG A 1 222 ? -25.339 13.408 -9.027 1.00 95.00 222 ARG A C 1
ATOM 1861 O O . ARG A 1 222 ? -25.153 14.621 -9.017 1.00 95.00 222 ARG A O 1
ATOM 1868 N N . ALA A 1 223 ? -24.724 12.580 -8.182 1.00 95.06 223 ALA A N 1
ATOM 1869 C CA . ALA A 1 223 ? -23.840 13.024 -7.099 1.00 95.06 223 ALA A CA 1
ATOM 1870 C C . ALA A 1 223 ? -22.599 13.788 -7.607 1.00 95.06 223 ALA A C 1
ATOM 1872 O O . ALA A 1 223 ? -22.075 14.683 -6.938 1.00 95.06 223 ALA A O 1
ATOM 1873 N N . MET A 1 224 ? -22.155 13.483 -8.829 1.00 94.56 224 MET A N 1
ATOM 1874 C CA . MET A 1 224 ? -21.051 14.163 -9.513 1.00 94.56 224 MET A CA 1
ATOM 1875 C C . MET A 1 224 ? -21.520 15.273 -10.472 1.00 94.56 224 MET A C 1
ATOM 1877 O O . MET A 1 224 ? -20.757 15.715 -11.332 1.00 94.56 224 MET A O 1
ATOM 1881 N N . GLY A 1 225 ? -22.771 15.730 -10.351 1.00 93.19 225 GLY A N 1
ATOM 1882 C CA . GLY A 1 225 ? -23.320 16.851 -11.121 1.00 93.19 225 GLY A CA 1
ATOM 1883 C C . GLY A 1 225 ? -23.489 16.583 -12.618 1.00 93.19 225 GLY A C 1
ATOM 1884 O O . GLY A 1 225 ? -23.529 17.527 -13.396 1.00 93.19 225 GLY A O 1
ATOM 1885 N N . ASN A 1 226 ? -23.554 15.316 -13.036 1.00 93.19 226 ASN A N 1
ATOM 1886 C CA . ASN A 1 226 ? -23.598 14.858 -14.431 1.00 93.19 226 ASN A CA 1
ATOM 1887 C C . ASN A 1 226 ? -22.394 15.296 -15.286 1.00 93.19 226 ASN A C 1
ATOM 1889 O O . ASN A 1 226 ? -22.485 15.338 -16.510 1.00 93.19 226 ASN A O 1
ATOM 1893 N N . LYS A 1 227 ? -21.254 15.580 -14.646 1.00 92.31 227 LYS A N 1
ATOM 1894 C CA . LYS A 1 227 ? -20.034 16.086 -15.300 1.00 92.31 227 LYS A CA 1
ATOM 1895 C C . LYS A 1 227 ? -18.942 15.027 -15.485 1.00 92.31 227 LYS A C 1
ATOM 1897 O O . LYS A 1 227 ? -17.849 15.340 -15.943 1.00 92.31 227 LYS A O 1
ATOM 1902 N N . LEU A 1 228 ? -19.201 13.768 -15.119 1.00 92.62 228 LEU A N 1
ATOM 1903 C CA . LEU A 1 228 ? -18.206 12.706 -15.278 1.00 92.62 228 LEU A CA 1
ATOM 1904 C C . LEU A 1 228 ? -17.896 12.457 -16.764 1.00 92.62 228 LEU A C 1
ATOM 1906 O O . LEU A 1 228 ? -18.825 12.315 -17.562 1.00 92.62 228 LEU A O 1
ATOM 1910 N N . PRO A 1 229 ? -16.612 12.304 -17.141 1.00 91.19 229 PRO A N 1
ATOM 1911 C CA . PRO A 1 229 ? -16.238 11.925 -18.496 1.00 91.19 229 PRO A CA 1
ATOM 1912 C C . PRO A 1 229 ? -16.919 10.636 -18.962 1.00 91.19 229 PRO A C 1
ATOM 1914 O O . PRO A 1 229 ? -16.964 9.642 -18.230 1.00 91.19 229 PRO A O 1
ATOM 1917 N N . LYS A 1 230 ? -17.351 10.617 -20.230 1.00 91.81 230 LYS A N 1
ATOM 1918 C CA . LYS A 1 230 ? -18.047 9.481 -20.859 1.00 91.81 230 LYS A CA 1
ATOM 1919 C C . LYS A 1 230 ? -17.338 8.143 -20.632 1.00 91.81 230 LYS A C 1
ATOM 1921 O O . LYS A 1 230 ? -17.978 7.162 -20.281 1.00 91.81 230 LYS A O 1
ATOM 1926 N N . GLN A 1 231 ? -16.009 8.112 -20.757 1.00 90.44 231 GLN A N 1
ATOM 1927 C CA . GLN A 1 231 ? -15.229 6.884 -20.573 1.00 90.44 231 GLN A CA 1
ATOM 1928 C C . GLN A 1 231 ? -15.352 6.290 -19.161 1.00 90.44 231 GLN A C 1
ATOM 1930 O O . GLN A 1 231 ? -15.336 5.069 -19.017 1.00 90.44 231 GLN A O 1
ATOM 1935 N N . ILE A 1 232 ? -15.452 7.133 -18.128 1.00 93.44 232 ILE A N 1
ATOM 1936 C CA . ILE A 1 232 ? -15.612 6.675 -16.742 1.00 93.44 232 ILE A CA 1
ATOM 1937 C C . ILE A 1 232 ? -17.001 6.068 -16.570 1.00 93.44 232 ILE A C 1
ATOM 1939 O O . ILE A 1 232 ? -17.114 4.968 -16.037 1.00 93.44 232 ILE A O 1
ATOM 1943 N N . ILE A 1 233 ? -18.035 6.740 -17.085 1.00 96.12 233 ILE A N 1
ATOM 1944 C CA . ILE A 1 233 ? -19.414 6.234 -17.067 1.00 96.12 233 ILE A CA 1
ATOM 1945 C C . ILE A 1 233 ? -19.490 4.877 -17.780 1.00 96.12 233 ILE A C 1
ATOM 1947 O O . ILE A 1 233 ? -19.973 3.916 -17.190 1.00 96.12 233 ILE A O 1
ATOM 1951 N N . GLU A 1 234 ? -18.915 4.755 -18.980 1.00 96.81 234 GLU A N 1
ATOM 1952 C CA . GLU A 1 234 ? -18.875 3.489 -19.726 1.00 96.81 234 GLU A CA 1
ATOM 1953 C C . GLU A 1 234 ? -18.182 2.361 -18.946 1.00 96.81 234 GLU A C 1
ATOM 1955 O O . GLU A 1 234 ? -18.609 1.207 -19.017 1.00 96.81 234 GLU A O 1
ATOM 1960 N N . ASN A 1 235 ? -17.103 2.660 -18.213 1.00 96.62 235 ASN A N 1
ATOM 1961 C CA . ASN A 1 235 ? -16.426 1.662 -17.383 1.00 96.62 235 ASN A CA 1
ATOM 1962 C C . ASN A 1 235 ? -17.322 1.207 -16.224 1.00 96.62 235 ASN A C 1
ATOM 1964 O O . ASN A 1 235 ? -17.371 0.012 -15.934 1.00 96.62 235 ASN A O 1
ATOM 1968 N N . PHE A 1 236 ? -18.051 2.127 -15.586 1.00 97.69 236 PHE A N 1
ATOM 1969 C CA . PHE A 1 236 ? -19.026 1.784 -14.552 1.00 97.69 236 PHE A CA 1
ATOM 1970 C C . PHE A 1 236 ? -20.180 0.945 -15.105 1.00 97.69 236 PHE A C 1
ATOM 1972 O O . PHE A 1 236 ? -20.474 -0.104 -14.541 1.00 97.69 236 PHE A O 1
ATOM 1979 N N . GLU A 1 237 ? -20.781 1.336 -16.229 1.00 98.00 237 GLU A N 1
ATOM 1980 C CA . GLU A 1 237 ? -21.870 0.589 -16.877 1.00 98.00 237 GLU A CA 1
ATOM 1981 C C . GLU A 1 237 ? -21.435 -0.834 -17.249 1.00 98.00 237 GLU A C 1
ATOM 1983 O O . GLU A 1 237 ? -22.091 -1.809 -16.878 1.00 98.00 237 GLU A O 1
ATOM 1988 N N . LYS A 1 238 ? -20.282 -0.976 -17.915 1.00 97.69 238 LYS A N 1
ATOM 1989 C CA . LYS A 1 238 ? -19.717 -2.287 -18.276 1.00 97.69 238 LYS A CA 1
ATOM 1990 C C . LYS A 1 238 ? -19.323 -3.102 -17.045 1.00 97.69 238 LYS A C 1
ATOM 1992 O O . LYS A 1 238 ? -19.490 -4.319 -17.045 1.00 97.69 238 LYS A O 1
ATOM 1997 N N . GLY A 1 239 ? -18.792 -2.452 -16.010 1.00 96.44 239 GLY A N 1
ATOM 1998 C CA . GLY A 1 239 ? -18.440 -3.089 -14.745 1.00 96.44 239 GLY A CA 1
ATOM 1999 C C . GLY A 1 239 ? -19.666 -3.670 -14.048 1.00 96.44 239 GLY A C 1
ATOM 2000 O O . GLY A 1 239 ? -19.676 -4.857 -13.727 1.00 96.44 239 GLY A O 1
ATOM 2001 N N . VAL A 1 240 ? -20.726 -2.874 -13.901 1.00 96.12 240 VAL A N 1
ATOM 2002 C CA . VAL A 1 240 ? -22.005 -3.310 -13.320 1.00 96.12 240 VAL A CA 1
ATOM 2003 C C . VAL A 1 240 ? -22.620 -4.442 -14.139 1.00 96.12 240 VAL A C 1
ATOM 2005 O O . VAL A 1 240 ? -23.028 -5.445 -13.560 1.00 96.12 240 VAL A O 1
ATOM 2008 N N . ALA A 1 241 ? -22.609 -4.349 -15.473 1.00 96.19 241 ALA A N 1
ATOM 2009 C CA . ALA A 1 241 ? -23.102 -5.416 -16.349 1.00 96.19 241 ALA A CA 1
ATOM 2010 C C . ALA A 1 241 ? -22.349 -6.750 -16.167 1.00 96.19 241 ALA A C 1
ATOM 2012 O O . ALA A 1 241 ? -22.915 -7.816 -16.396 1.00 96.19 241 ALA A O 1
ATOM 2013 N N . LYS A 1 242 ? -21.085 -6.706 -15.724 1.00 95.06 242 LYS A N 1
ATOM 2014 C CA . LYS A 1 242 ? -20.278 -7.887 -15.372 1.00 95.06 242 LYS A CA 1
ATOM 2015 C C . LYS A 1 242 ? -20.384 -8.303 -13.900 1.00 95.06 242 LYS A C 1
ATOM 2017 O O . LYS A 1 242 ? -19.771 -9.297 -13.518 1.00 95.06 242 LYS A O 1
ATOM 2022 N N . GLY A 1 243 ? -21.128 -7.566 -13.077 1.00 93.56 243 GLY A N 1
ATOM 2023 C CA . GLY A 1 243 ? -21.319 -7.847 -11.653 1.00 93.56 243 GLY A CA 1
ATOM 2024 C C . GLY A 1 243 ? -20.327 -7.165 -10.705 1.00 93.56 243 GLY A C 1
ATOM 2025 O O . GLY A 1 243 ? -20.268 -7.545 -9.537 1.00 93.56 243 GLY A O 1
ATOM 2026 N N . ILE A 1 244 ? -19.554 -6.169 -11.156 1.00 95.00 244 ILE A N 1
ATOM 2027 C CA . ILE A 1 244 ? -18.744 -5.335 -10.252 1.00 95.00 244 ILE A CA 1
ATOM 2028 C C . ILE A 1 244 ? -19.692 -4.405 -9.474 1.00 95.00 244 ILE A C 1
ATOM 2030 O O . ILE A 1 244 ? -20.403 -3.616 -10.101 1.00 95.00 244 ILE A O 1
ATOM 2034 N N . PRO A 1 245 ? -19.729 -4.464 -8.131 1.00 93.38 245 PRO A N 1
ATOM 2035 C CA . PRO A 1 245 ? -20.659 -3.655 -7.356 1.00 93.38 245 PRO A CA 1
ATOM 2036 C C . PRO A 1 245 ? -20.151 -2.223 -7.179 1.00 93.38 245 PRO A C 1
ATOM 2038 O O . PRO A 1 245 ? -18.999 -2.012 -6.796 1.00 93.38 245 PRO A O 1
ATOM 2041 N N . ILE A 1 246 ? -21.027 -1.234 -7.356 1.00 95.12 246 ILE A N 1
ATOM 2042 C CA . ILE A 1 246 ? -20.741 0.148 -6.956 1.00 95.12 246 ILE A CA 1
ATOM 2043 C C . ILE A 1 246 ? -21.061 0.276 -5.466 1.00 95.12 246 ILE A C 1
ATOM 2045 O O . ILE A 1 246 ? -22.147 -0.093 -5.016 1.00 95.12 246 ILE A O 1
ATOM 2049 N N . PHE A 1 247 ? -20.092 0.758 -4.692 1.00 95.62 247 PHE A N 1
ATOM 2050 C CA . PHE A 1 247 ? -20.295 1.103 -3.291 1.00 95.62 247 PHE A CA 1
ATOM 2051 C C . PHE A 1 247 ? -19.305 2.193 -2.889 1.00 95.62 247 PHE A C 1
ATOM 2053 O O . PHE A 1 247 ? -18.147 1.915 -2.562 1.00 95.62 247 PHE A O 1
ATOM 2060 N N . ILE A 1 248 ? -19.754 3.443 -2.969 1.00 96.94 248 ILE A N 1
ATOM 2061 C CA . ILE A 1 248 ? -18.963 4.624 -2.612 1.00 96.94 248 ILE A CA 1
ATOM 2062 C C . ILE A 1 248 ? -19.779 5.433 -1.610 1.00 96.94 248 ILE A C 1
ATOM 2064 O O . ILE A 1 248 ? -20.867 5.904 -1.937 1.00 96.94 248 ILE A O 1
ATOM 2068 N N . ASN A 1 249 ? -19.287 5.571 -0.380 1.00 97.12 249 ASN A N 1
ATOM 2069 C CA . ASN A 1 249 ? -20.014 6.328 0.633 1.00 97.12 249 ASN A CA 1
ATOM 2070 C C . ASN A 1 249 ? -19.975 7.849 0.335 1.00 97.12 249 ASN A C 1
ATOM 2072 O O . ASN A 1 249 ? -18.993 8.320 -0.251 1.00 97.12 249 ASN A O 1
ATOM 2076 N N . PRO A 1 250 ? -21.013 8.622 0.721 1.00 98.00 250 PRO A N 1
ATOM 2077 C CA . PRO A 1 250 ? -21.118 10.047 0.400 1.00 98.00 250 PRO A CA 1
ATOM 2078 C C . PRO A 1 250 ? -19.927 10.878 0.886 1.00 98.00 250 PRO A C 1
ATOM 2080 O O . PRO A 1 250 ? -19.443 11.727 0.139 1.00 98.00 250 PRO A O 1
ATOM 2083 N N . TYR A 1 251 ? -19.418 10.607 2.093 1.00 98.25 251 TYR A N 1
ATOM 2084 C CA . TYR A 1 251 ? -18.239 11.286 2.631 1.00 98.25 251 TYR A CA 1
ATOM 2085 C C . TYR A 1 251 ? -17.007 11.098 1.742 1.00 98.25 251 TYR A C 1
ATOM 2087 O O . TYR A 1 251 ? -16.363 12.070 1.361 1.00 98.25 251 TYR A O 1
ATOM 2095 N N . TYR A 1 252 ? -16.675 9.864 1.367 1.00 98.00 252 TYR A N 1
ATOM 2096 C CA . TYR A 1 252 ? -15.478 9.635 0.565 1.00 98.00 252 TYR A CA 1
ATOM 2097 C C . TYR A 1 252 ? -15.645 10.159 -0.869 1.00 98.00 252 TYR A C 1
ATOM 2099 O O . TYR A 1 252 ? -14.689 10.660 -1.461 1.00 98.00 252 TYR A O 1
ATOM 2107 N N . LEU A 1 253 ? -16.868 10.119 -1.416 1.00 97.31 253 LEU A N 1
ATOM 2108 C CA . LEU A 1 253 ? -17.166 10.725 -2.715 1.00 97.31 253 LEU A CA 1
ATOM 2109 C C . LEU A 1 253 ? -17.004 12.252 -2.696 1.00 97.31 253 LEU A C 1
ATOM 2111 O O . LEU A 1 253 ? -16.550 12.818 -3.690 1.00 97.31 253 LEU A O 1
ATOM 2115 N N . SER A 1 254 ? -17.306 12.926 -1.578 1.00 97.12 254 SER A N 1
ATOM 2116 C CA . SER A 1 254 ? -17.149 14.385 -1.470 1.00 97.12 254 SER A CA 1
ATOM 2117 C C . SER A 1 254 ? -15.690 14.842 -1.554 1.00 97.12 254 SER A C 1
ATOM 2119 O O . SER A 1 254 ? -15.426 16.022 -1.796 1.00 97.12 254 SER A O 1
ATOM 2121 N N . LEU A 1 255 ? -14.734 13.919 -1.404 1.00 97.12 255 LEU A N 1
ATOM 2122 C CA . LEU A 1 255 ? -13.308 14.192 -1.568 1.00 97.12 255 LEU A CA 1
ATOM 2123 C C . LEU A 1 255 ? -12.877 14.322 -3.036 1.00 97.12 255 LEU A C 1
ATOM 2125 O O . LEU A 1 255 ? -11.751 14.765 -3.272 1.00 97.12 255 LEU A O 1
ATOM 2129 N N . VAL A 1 256 ? -13.739 13.937 -3.987 1.00 94.81 256 VAL A N 1
ATOM 2130 C CA . VAL A 1 256 ? -13.483 13.996 -5.431 1.00 94.81 256 VAL A CA 1
ATOM 2131 C C . VAL A 1 256 ? -14.079 15.256 -6.042 1.00 94.81 256 VAL A C 1
ATOM 2133 O O . VAL A 1 256 ? -15.270 15.544 -5.909 1.00 94.81 256 VAL A O 1
ATOM 2136 N N . SER A 1 257 ? -13.249 15.968 -6.794 1.00 88.69 257 SER A N 1
ATOM 2137 C CA . SER A 1 257 ? -13.580 17.238 -7.418 1.00 88.69 257 SER A CA 1
ATOM 2138 C C . SER A 1 257 ? -13.659 17.111 -8.936 1.00 88.69 257 SER A C 1
ATOM 2140 O O . SER A 1 257 ? -12.692 16.737 -9.602 1.00 88.69 257 SER A O 1
ATOM 2142 N N . VAL A 1 258 ? -14.820 17.476 -9.482 1.00 84.19 258 VAL A N 1
ATOM 2143 C CA . VAL A 1 258 ? -15.069 17.588 -10.925 1.00 84.19 258 VAL A CA 1
ATOM 2144 C C . VAL A 1 258 ? -15.339 19.051 -11.245 1.00 84.19 258 VAL A C 1
ATOM 2146 O O . VAL A 1 258 ? -16.243 19.653 -10.663 1.00 84.19 258 VAL A O 1
ATOM 2149 N N . ASN A 1 259 ? -14.537 19.611 -12.144 1.00 82.75 259 ASN A N 1
ATOM 2150 C CA . ASN A 1 259 ? -14.663 20.984 -12.617 1.00 82.75 259 ASN A CA 1
ATOM 2151 C C . ASN A 1 259 ? -15.884 21.137 -13.534 1.00 82.75 259 ASN A C 1
ATOM 2153 O O . ASN A 1 259 ? -16.498 20.156 -13.955 1.00 82.75 259 ASN A O 1
ATOM 2157 N N . GLU A 1 260 ? -16.251 22.377 -13.860 1.00 79.00 260 GLU A N 1
ATOM 2158 C CA . GLU A 1 260 ? -17.436 22.646 -14.682 1.00 79.00 260 GLU A CA 1
ATOM 2159 C C . GLU A 1 260 ? -17.378 22.039 -16.082 1.00 79.00 260 GLU A C 1
ATOM 2161 O O . GLU A 1 260 ? -18.396 21.551 -16.567 1.00 79.00 260 GLU A O 1
ATOM 2166 N N . ASP A 1 261 ? -16.188 21.999 -16.672 1.00 80.12 261 ASP A N 1
ATOM 2167 C CA . ASP A 1 261 ? -15.897 21.395 -17.973 1.00 80.12 261 ASP A CA 1
ATOM 2168 C C . ASP A 1 261 ? -15.794 19.854 -17.932 1.00 80.12 261 ASP A C 1
ATOM 2170 O O . ASP A 1 261 ? -15.513 19.220 -18.949 1.00 80.12 261 ASP A O 1
ATOM 2174 N N . GLY A 1 262 ? -16.001 19.236 -16.764 1.00 78.19 262 GLY A N 1
ATOM 2175 C CA . GLY A 1 262 ? -15.871 17.793 -16.553 1.00 78.19 262 GLY A CA 1
ATOM 2176 C C . GLY A 1 262 ? -14.433 17.303 -16.355 1.00 78.19 262 GLY A C 1
ATOM 2177 O O . GLY A 1 262 ? -14.208 16.096 -16.216 1.00 78.19 262 GLY A O 1
ATOM 2178 N N . SER A 1 263 ? -13.447 18.205 -16.317 1.00 83.31 263 SER A N 1
ATOM 2179 C CA . SER A 1 263 ? -12.069 17.858 -15.969 1.00 83.31 263 SER A CA 1
ATOM 2180 C C . SER A 1 263 ? -11.921 17.574 -14.467 1.00 83.31 263 SER A C 1
ATOM 2182 O O . SER A 1 263 ? -12.709 18.027 -13.637 1.00 83.31 263 SER A O 1
ATOM 2184 N N . PHE A 1 264 ? -10.902 16.791 -14.100 1.00 86.62 264 PHE A N 1
ATOM 2185 C CA . PHE A 1 264 ? -10.593 16.490 -12.699 1.00 86.62 264 PHE A CA 1
ATOM 2186 C C . PHE A 1 264 ? -9.413 17.307 -12.196 1.00 86.62 264 PHE A C 1
ATOM 2188 O O . PHE A 1 264 ? -8.482 17.607 -12.948 1.00 86.62 264 PHE A O 1
ATOM 2195 N N . ASN A 1 265 ? -9.385 17.543 -10.885 1.00 82.88 265 ASN A N 1
ATOM 2196 C CA . ASN A 1 265 ? -8.186 18.051 -10.236 1.00 82.88 265 ASN A CA 1
ATOM 2197 C C . ASN A 1 265 ? -7.051 16.999 -10.289 1.00 82.88 265 ASN A C 1
ATOM 2199 O O . ASN A 1 265 ? -7.268 15.783 -10.281 1.00 82.88 265 ASN A O 1
ATOM 2203 N N . LYS A 1 266 ? -5.801 17.458 -10.361 1.00 83.44 266 LYS A N 1
ATOM 2204 C CA . LYS A 1 266 ? -4.612 16.598 -10.254 1.00 83.44 266 LYS A CA 1
ATOM 2205 C C . LYS A 1 266 ? -4.377 16.113 -8.819 1.00 83.44 266 LYS A C 1
ATOM 2207 O O . LYS A 1 266 ? -3.744 15.070 -8.629 1.00 83.44 266 LYS A O 1
ATOM 2212 N N . SER A 1 267 ? -4.847 16.858 -7.818 1.00 86.38 267 SER A N 1
ATOM 2213 C CA . SER A 1 267 ? -4.614 16.569 -6.398 1.00 86.38 267 SER A CA 1
ATOM 2214 C C . SER A 1 267 ? -5.354 15.316 -5.924 1.00 86.38 267 SER A C 1
ATOM 2216 O O . SER A 1 267 ? -4.771 14.484 -5.238 1.00 86.38 267 SER A O 1
ATOM 2218 N N . ASP A 1 268 ? -6.593 15.106 -6.372 1.00 91.56 268 ASP A N 1
ATOM 2219 C CA . ASP A 1 268 ? -7.438 13.973 -5.970 1.00 91.56 268 ASP A CA 1
ATOM 2220 C C . ASP A 1 268 ? -7.214 12.696 -6.801 1.00 91.56 268 ASP A C 1
ATOM 2222 O O . ASP A 1 268 ? -7.930 11.706 -6.633 1.00 91.56 268 ASP A O 1
ATOM 2226 N N . ARG A 1 269 ? -6.214 12.685 -7.696 1.00 92.88 269 ARG A N 1
ATOM 2227 C CA . ARG A 1 269 ? -5.966 11.559 -8.609 1.00 92.88 269 ARG A CA 1
ATOM 2228 C C . ARG A 1 269 ? -5.822 10.229 -7.869 1.00 92.88 269 ARG A C 1
ATOM 2230 O O . ARG A 1 269 ? -6.389 9.233 -8.304 1.00 92.88 269 ARG A O 1
ATOM 2237 N N . THR A 1 270 ? -5.120 10.231 -6.738 1.00 94.50 270 THR A N 1
ATOM 2238 C CA . THR A 1 270 ? -4.925 9.041 -5.901 1.00 94.50 270 THR A CA 1
ATOM 2239 C C . THR A 1 270 ? -6.242 8.531 -5.304 1.00 94.50 270 THR A C 1
ATOM 2241 O O . THR A 1 270 ? -6.444 7.326 -5.233 1.00 94.50 270 THR A O 1
ATOM 2244 N N . ILE A 1 271 ? -7.173 9.423 -4.947 1.00 96.06 271 ILE A N 1
ATOM 2245 C CA . ILE A 1 271 ? -8.514 9.059 -4.453 1.00 96.06 271 ILE A CA 1
ATOM 2246 C C . ILE A 1 271 ? -9.337 8.433 -5.587 1.00 96.06 271 ILE A C 1
ATOM 2248 O O . ILE A 1 271 ? -9.975 7.396 -5.406 1.00 96.06 271 ILE A O 1
ATOM 2252 N N . ARG A 1 272 ? -9.285 9.023 -6.788 1.00 94.25 272 ARG A N 1
ATOM 2253 C CA . ARG A 1 272 ? -10.022 8.533 -7.963 1.00 94.25 272 ARG A CA 1
ATOM 2254 C C . ARG A 1 272 ? -9.564 7.156 -8.428 1.00 94.25 272 ARG A C 1
ATOM 2256 O O . ARG A 1 272 ? -10.419 6.310 -8.672 1.00 94.25 272 ARG A O 1
ATOM 2263 N N . ASP A 1 273 ? -8.256 6.897 -8.478 1.00 91.88 273 ASP A N 1
ATOM 2264 C CA . ASP A 1 273 ? -7.698 5.578 -8.838 1.00 91.88 273 ASP A CA 1
ATOM 2265 C C . ASP A 1 273 ? -8.147 4.461 -7.865 1.00 91.88 273 ASP A C 1
ATOM 2267 O O . ASP A 1 273 ? -8.049 3.271 -8.178 1.00 91.88 273 ASP A O 1
ATOM 2271 N N . TYR A 1 274 ? -8.680 4.833 -6.695 1.00 92.25 274 TYR A N 1
ATOM 2272 C CA . TYR A 1 274 ? -9.255 3.913 -5.723 1.00 92.25 274 TYR A CA 1
ATOM 2273 C C . TYR A 1 274 ? -10.737 3.613 -5.892 1.00 92.25 274 TYR A C 1
ATOM 2275 O O . TYR A 1 274 ? -11.167 2.581 -5.381 1.00 92.25 274 TYR A O 1
ATOM 2283 N N . ILE A 1 275 ? -11.517 4.472 -6.548 1.00 94.31 275 ILE A N 1
ATOM 2284 C CA . ILE A 1 275 ? -12.981 4.316 -6.620 1.00 94.31 275 ILE A CA 1
ATOM 2285 C C . ILE A 1 275 ? -13.529 4.279 -8.047 1.00 94.31 275 ILE A C 1
ATOM 2287 O O . ILE A 1 275 ? -14.649 3.819 -8.245 1.00 94.31 275 ILE A O 1
ATOM 2291 N N . PHE A 1 276 ? -12.767 4.725 -9.048 1.00 95.00 276 PHE A N 1
ATOM 2292 C CA . PHE A 1 276 ? -13.169 4.677 -10.454 1.00 95.00 276 PHE A CA 1
ATOM 2293 C C . PHE A 1 276 ? -12.619 3.440 -11.150 1.00 95.00 276 PHE A C 1
ATOM 2295 O O . PHE A 1 276 ? -11.418 3.178 -11.133 1.00 95.00 276 PHE A O 1
ATOM 2302 N N . TYR A 1 277 ? -13.505 2.683 -11.797 1.00 95.38 277 TYR A N 1
ATOM 2303 C CA . TYR A 1 277 ? -13.112 1.454 -12.474 1.00 95.38 277 TYR A CA 1
ATOM 2304 C C . TYR A 1 277 ? -12.188 1.740 -13.660 1.00 95.38 277 TYR A C 1
ATOM 2306 O O . TYR A 1 277 ? -12.517 2.515 -14.565 1.00 95.38 277 TYR A O 1
ATOM 2314 N N . SER A 1 278 ? -11.051 1.049 -13.674 1.00 93.44 278 SER A N 1
ATOM 2315 C CA . SER A 1 278 ? -10.179 0.957 -14.839 1.00 93.44 278 SER A CA 1
ATOM 2316 C C . SER A 1 278 ? -10.814 0.073 -15.911 1.00 93.44 278 SER A C 1
ATOM 2318 O O . SER A 1 278 ? -11.580 -0.851 -15.611 1.00 93.44 278 SER A O 1
ATOM 2320 N N . LYS A 1 279 ? -10.461 0.308 -17.179 1.00 92.81 279 LYS A N 1
ATOM 2321 C CA . LYS A 1 279 ? -10.889 -0.583 -18.272 1.00 92.81 279 LYS A CA 1
ATOM 2322 C C . LYS A 1 279 ? -10.340 -1.989 -18.039 1.00 92.81 279 LYS A C 1
ATOM 2324 O O . LYS A 1 279 ? -11.028 -2.983 -18.238 1.00 92.81 279 LYS A O 1
ATOM 2329 N N . ASP A 1 280 ? -9.101 -2.045 -17.579 1.00 92.56 280 ASP A N 1
ATOM 2330 C CA . ASP A 1 280 ? -8.368 -3.260 -17.265 1.00 92.56 280 ASP A CA 1
ATOM 2331 C C . ASP A 1 280 ? -9.037 -4.124 -16.178 1.00 92.56 280 ASP A C 1
ATOM 2333 O O . ASP A 1 280 ? -9.144 -5.345 -16.350 1.00 92.56 280 ASP A O 1
ATOM 2337 N N . LEU A 1 281 ? -9.552 -3.513 -15.103 1.00 94.25 281 LEU A N 1
ATOM 2338 C CA . LEU A 1 281 ? -10.361 -4.207 -14.098 1.00 94.25 281 LEU A CA 1
ATOM 2339 C C . LEU A 1 281 ? -11.629 -4.769 -14.737 1.00 94.25 281 LEU A C 1
ATOM 2341 O O . LEU A 1 281 ? -11.900 -5.963 -14.618 1.00 94.25 281 LEU A O 1
ATOM 2345 N N . VAL A 1 282 ? -12.379 -3.925 -15.449 1.00 95.50 282 VAL A N 1
ATOM 2346 C CA . VAL A 1 282 ? -13.646 -4.310 -16.084 1.00 95.50 282 VAL A CA 1
ATOM 2347 C C . VAL A 1 282 ? -13.442 -5.461 -17.065 1.00 95.50 282 VAL A C 1
ATOM 2349 O O . VAL A 1 282 ? -14.213 -6.418 -17.067 1.00 95.50 282 VAL A O 1
ATOM 2352 N N . ASP A 1 283 ? -12.405 -5.418 -17.895 1.00 94.06 283 ASP A N 1
ATOM 2353 C CA . ASP A 1 283 ? -12.109 -6.450 -18.893 1.00 94.06 283 ASP A CA 1
ATOM 2354 C C . ASP A 1 283 ? -11.696 -7.784 -18.274 1.00 94.06 283 ASP A C 1
ATOM 2356 O O . ASP A 1 283 ? -11.978 -8.840 -18.847 1.00 94.06 283 ASP A O 1
ATOM 2360 N N . THR A 1 284 ? -11.053 -7.738 -17.109 1.00 92.50 284 THR A N 1
ATOM 2361 C CA . THR A 1 284 ? -10.510 -8.920 -16.430 1.00 92.50 284 THR A CA 1
ATOM 2362 C C . THR A 1 284 ? -11.497 -9.521 -15.425 1.00 92.50 284 THR A C 1
ATOM 2364 O O . THR A 1 284 ? -11.390 -10.705 -15.099 1.00 92.50 284 THR A O 1
ATOM 2367 N N . PHE A 1 285 ? -12.485 -8.753 -14.957 1.00 93.38 285 PHE A N 1
ATOM 2368 C CA . PHE A 1 285 ? -13.517 -9.241 -14.044 1.00 93.38 285 PHE A CA 1
ATOM 2369 C C . PHE A 1 285 ? -14.272 -10.439 -14.641 1.00 93.38 285 PHE A C 1
ATOM 2371 O O . PHE A 1 285 ? -14.633 -10.453 -15.817 1.00 93.38 285 PHE A O 1
ATOM 2378 N N . GLY A 1 286 ? -14.454 -11.477 -13.828 1.00 90.56 286 GLY A N 1
ATOM 2379 C CA . GLY A 1 286 ? -14.864 -12.825 -14.242 1.00 90.56 286 GLY A CA 1
ATOM 2380 C C . GLY A 1 286 ? -13.696 -13.819 -14.345 1.00 90.56 286 GLY A C 1
ATOM 2381 O O . GLY A 1 286 ? -13.915 -15.026 -14.293 1.00 90.56 286 GLY A O 1
ATOM 2382 N N . LYS A 1 287 ? -12.451 -13.333 -14.449 1.00 90.19 287 LYS A N 1
ATOM 2383 C CA . LYS A 1 287 ? -11.230 -14.151 -14.590 1.00 90.19 287 LYS A CA 1
ATOM 2384 C C . LYS A 1 287 ? -10.174 -13.861 -13.516 1.00 90.19 287 LYS A C 1
ATOM 2386 O O . LYS A 1 287 ? -9.098 -14.456 -13.556 1.00 90.19 287 LYS A O 1
ATOM 2391 N N . ILE A 1 288 ? -10.467 -12.972 -12.564 1.00 88.19 288 ILE A N 1
ATOM 2392 C CA . ILE A 1 288 ? -9.551 -12.606 -11.478 1.00 88.19 288 ILE A CA 1
ATOM 2393 C C . ILE A 1 288 ? -9.381 -13.810 -10.549 1.00 88.19 288 ILE A C 1
ATOM 2395 O O . ILE A 1 288 ? -10.356 -14.477 -10.186 1.00 88.19 288 ILE A O 1
ATOM 2399 N N . LYS A 1 289 ? -8.136 -14.083 -10.161 1.00 82.56 289 LYS A N 1
ATOM 2400 C CA . LYS A 1 289 ? -7.762 -15.147 -9.224 1.00 82.56 289 LYS A CA 1
ATOM 2401 C C . LYS A 1 289 ? -7.105 -14.551 -7.983 1.00 82.56 289 LYS A C 1
ATOM 2403 O O . LYS A 1 289 ? -6.631 -13.418 -8.015 1.00 82.56 289 LYS A O 1
ATOM 2408 N N . ALA A 1 290 ? -7.103 -15.315 -6.893 1.00 81.00 290 ALA A N 1
ATOM 2409 C CA . ALA A 1 290 ? -6.347 -14.944 -5.705 1.00 81.00 290 ALA A CA 1
ATOM 2410 C C . ALA A 1 290 ? -4.853 -14.885 -6.056 1.00 81.00 290 ALA A C 1
ATOM 2412 O O . ALA A 1 290 ? -4.338 -15.792 -6.710 1.00 81.00 290 ALA A O 1
ATOM 2413 N N . TRP A 1 291 ? -4.197 -13.794 -5.659 1.00 80.12 291 TRP A N 1
ATOM 2414 C CA . TRP A 1 291 ? -2.757 -13.621 -5.841 1.00 80.12 291 TRP A CA 1
ATOM 2415 C C . TRP A 1 291 ? -1.979 -14.535 -4.895 1.00 80.12 291 TRP A C 1
ATOM 2417 O O . TRP A 1 291 ? -0.986 -15.124 -5.292 1.00 80.12 291 TRP A O 1
ATOM 2427 N N . GLU A 1 292 ? -2.459 -14.662 -3.660 1.00 75.69 292 GLU A N 1
ATOM 2428 C CA . GLU A 1 292 ? -1.879 -15.512 -2.628 1.00 75.69 292 GLU A CA 1
ATOM 2429 C C . GLU A 1 292 ? -2.501 -16.901 -2.628 1.00 75.69 292 GLU A C 1
ATOM 2431 O O . GLU A 1 292 ? -3.712 -17.065 -2.456 1.00 75.69 292 GLU A O 1
ATOM 2436 N N . LYS A 1 293 ? -1.658 -17.914 -2.824 1.00 78.12 293 LYS A N 1
ATOM 2437 C CA . LYS A 1 293 ? -2.092 -19.313 -2.870 1.00 78.12 293 LYS A CA 1
ATOM 2438 C C . LYS A 1 293 ? -2.429 -19.860 -1.483 1.00 78.12 293 LYS A C 1
ATOM 2440 O O . LYS A 1 293 ? -3.261 -20.751 -1.375 1.00 78.12 293 LYS A O 1
ATOM 2445 N N . GLU A 1 294 ? -1.833 -19.321 -0.422 1.00 72.06 294 GLU A N 1
ATOM 2446 C CA . GLU A 1 294 ? -2.050 -19.758 0.962 1.00 72.06 294 GLU A CA 1
ATOM 2447 C C . GLU A 1 294 ? -3.386 -19.308 1.562 1.00 72.06 294 GLU A C 1
ATOM 2449 O O . GLU A 1 294 ? -3.780 -19.810 2.614 1.00 72.06 294 GLU A O 1
ATOM 2454 N N . ASP A 1 295 ? -4.087 -18.394 0.888 1.00 74.69 295 ASP A N 1
ATOM 2455 C CA . ASP A 1 295 ? -5.453 -17.997 1.239 1.00 74.69 295 ASP A CA 1
ATOM 2456 C C . ASP A 1 295 ? -6.510 -18.980 0.702 1.00 74.69 295 ASP A C 1
ATOM 2458 O O . ASP A 1 295 ? -7.696 -18.842 1.008 1.00 74.69 295 ASP A O 1
ATOM 2462 N N . ILE A 1 296 ? -6.101 -19.978 -0.090 1.00 78.88 296 ILE A N 1
ATOM 2463 C CA . ILE A 1 296 ? -6.952 -21.105 -0.477 1.00 78.88 296 ILE A CA 1
ATOM 2464 C C . ILE A 1 296 ? -6.924 -22.121 0.669 1.00 78.88 296 ILE A C 1
ATOM 2466 O O . ILE A 1 296 ? -5.889 -22.724 0.947 1.00 78.88 296 ILE A O 1
ATOM 2470 N N . ILE A 1 297 ? -8.067 -22.285 1.338 1.00 81.00 297 ILE A N 1
ATOM 2471 C CA . ILE A 1 297 ? -8.231 -23.163 2.501 1.00 81.00 297 ILE A CA 1
ATOM 2472 C C . ILE A 1 297 ? -9.094 -24.361 2.098 1.00 81.00 297 ILE A C 1
ATOM 2474 O O . ILE A 1 297 ? -10.195 -24.185 1.571 1.00 81.00 297 ILE A O 1
ATOM 2478 N N . GLU A 1 298 ? -8.595 -25.569 2.361 1.00 85.38 298 GLU A N 1
ATOM 2479 C CA . GLU A 1 298 ? -9.316 -26.830 2.184 1.00 85.38 298 GLU A CA 1
ATOM 2480 C C . GLU A 1 298 ? -9.406 -27.566 3.526 1.00 85.38 298 GLU A C 1
ATOM 2482 O O . GLU A 1 298 ? -8.407 -27.721 4.229 1.00 85.38 298 GLU A O 1
ATOM 2487 N N . ASP A 1 299 ? -10.607 -28.030 3.884 1.00 84.62 299 ASP A N 1
ATOM 2488 C CA . ASP A 1 299 ? -10.837 -28.738 5.145 1.00 84.62 299 ASP A CA 1
ATOM 2489 C C . ASP A 1 299 ? -9.936 -29.983 5.243 1.00 84.62 299 ASP A C 1
ATOM 2491 O O . ASP A 1 299 ? -9.953 -30.855 4.372 1.00 84.62 299 ASP A O 1
ATOM 2495 N N . GLY A 1 300 ? -9.169 -30.076 6.333 1.00 87.38 300 GLY A N 1
ATOM 2496 C CA . GLY A 1 300 ? -8.303 -31.223 6.618 1.00 87.38 300 GLY A CA 1
ATOM 2497 C C . GLY A 1 300 ? -7.007 -31.279 5.806 1.00 87.38 300 GLY A C 1
ATOM 2498 O O . GLY A 1 300 ? -6.319 -32.292 5.879 1.00 87.38 300 GLY A O 1
ATOM 2499 N N . LYS A 1 301 ? -6.662 -30.226 5.053 1.00 90.6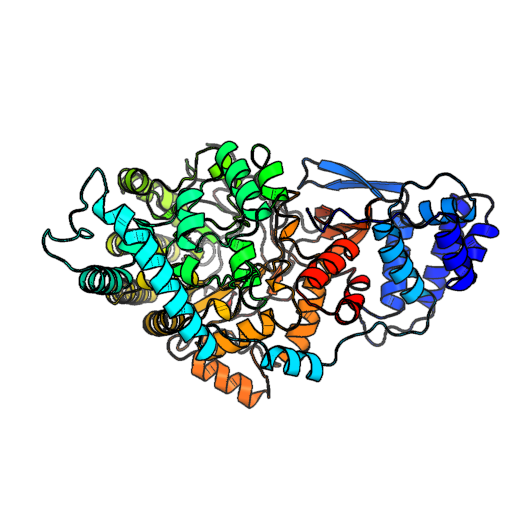2 301 LYS A N 1
ATOM 2500 C CA . LYS A 1 301 ? -5.394 -30.132 4.318 1.00 90.62 301 LYS A CA 1
ATOM 2501 C C . LYS A 1 301 ? -4.607 -28.885 4.720 1.00 90.62 301 LYS A C 1
ATOM 2503 O O . LYS A 1 301 ? -5.216 -27.860 5.040 1.00 90.62 301 LYS A O 1
ATOM 2508 N N . PRO A 1 302 ? -3.265 -28.939 4.694 1.00 89.75 302 PRO A N 1
ATOM 2509 C CA . PRO A 1 302 ? -2.457 -27.752 4.905 1.00 89.75 302 PRO A CA 1
ATOM 2510 C C . PRO A 1 302 ? -2.679 -26.754 3.764 1.00 89.75 302 PRO A C 1
ATOM 2512 O O . PRO A 1 302 ? -2.842 -27.136 2.602 1.00 89.75 302 PRO A O 1
ATOM 2515 N N . ASN A 1 303 ? -2.675 -25.460 4.082 1.00 90.00 303 ASN A N 1
ATOM 2516 C CA . ASN A 1 303 ? -2.645 -24.428 3.048 1.00 90.00 303 ASN A CA 1
ATOM 2517 C C . ASN A 1 303 ? -1.276 -24.406 2.338 1.00 90.00 303 ASN A C 1
ATOM 2519 O O . ASN A 1 303 ? -0.349 -25.112 2.727 1.00 90.00 303 ASN A O 1
ATOM 2523 N N . ALA A 1 304 ? -1.100 -23.544 1.331 1.00 87.00 304 ALA A N 1
ATOM 2524 C CA . ALA A 1 304 ? 0.183 -23.446 0.619 1.00 87.00 304 ALA A CA 1
ATOM 2525 C C . ALA A 1 304 ? 1.378 -23.071 1.524 1.00 87.00 304 ALA A C 1
ATOM 2527 O O . ALA A 1 304 ? 2.518 -23.229 1.110 1.00 87.00 304 ALA A O 1
ATOM 2528 N N . ALA A 1 305 ? 1.123 -22.576 2.741 1.00 88.69 305 ALA A N 1
ATOM 2529 C CA . ALA A 1 305 ? 2.120 -22.286 3.766 1.00 88.69 305 ALA A CA 1
ATOM 2530 C C . ALA A 1 305 ? 2.310 -23.436 4.772 1.00 88.69 305 ALA A C 1
ATOM 2532 O O . ALA A 1 305 ? 2.942 -23.220 5.801 1.00 88.69 305 ALA A O 1
ATOM 2533 N N . GLY A 1 306 ? 1.751 -24.620 4.529 1.00 91.19 306 GLY A N 1
ATOM 2534 C CA . GLY A 1 306 ? 1.907 -25.801 5.379 1.00 91.19 306 GLY A CA 1
ATOM 2535 C C . GLY A 1 306 ? 0.991 -25.847 6.596 1.00 91.19 306 GLY A C 1
ATOM 2536 O O . GLY A 1 306 ? 1.017 -26.824 7.334 1.00 91.19 306 GLY A O 1
ATOM 2537 N N . TRP A 1 307 ? 0.166 -24.827 6.844 1.00 92.31 307 TRP A N 1
ATOM 2538 C CA . TRP A 1 307 ? -0.636 -24.755 8.067 1.00 92.31 307 TRP A CA 1
ATOM 2539 C C . TRP A 1 307 ? -1.977 -25.470 7.912 1.00 92.31 307 TRP A C 1
ATOM 2541 O O . TRP A 1 307 ? -2.748 -25.160 7.004 1.00 92.31 307 TRP A O 1
ATOM 2551 N N . LEU A 1 308 ? -2.292 -26.357 8.855 1.00 92.12 308 LEU A N 1
ATOM 2552 C CA . LEU A 1 308 ? -3.622 -26.929 9.049 1.00 92.12 308 LEU A CA 1
ATOM 2553 C C . LEU A 1 308 ? -4.509 -25.897 9.742 1.00 92.12 308 LEU A C 1
ATOM 2555 O O . LEU A 1 308 ? -4.362 -25.634 10.938 1.00 92.12 308 LEU A O 1
ATOM 2559 N N . LEU A 1 309 ? -5.420 -25.291 8.988 1.00 91.19 309 LEU A N 1
ATOM 2560 C CA . LEU A 1 309 ? -6.284 -24.228 9.489 1.00 91.19 309 LEU A CA 1
ATOM 2561 C C . LEU A 1 309 ? -7.637 -24.777 9.961 1.00 91.19 309 LEU A C 1
ATOM 2563 O O . LEU A 1 309 ? -8.112 -25.793 9.447 1.00 91.19 309 LEU A O 1
ATOM 2567 N N . PRO A 1 310 ? -8.287 -24.116 10.936 1.00 89.44 310 PRO A N 1
ATOM 2568 C CA . PRO A 1 310 ? -9.659 -24.440 11.301 1.00 89.44 310 PRO A CA 1
ATOM 2569 C C . PRO A 1 310 ? -10.603 -24.353 10.101 1.00 89.44 310 PRO A C 1
ATOM 2571 O O . PRO A 1 310 ? -10.409 -23.525 9.213 1.00 89.44 310 PRO A O 1
ATOM 2574 N N . LYS A 1 311 ? -11.676 -25.150 10.130 1.00 84.69 311 LYS A N 1
ATOM 2575 C CA . LYS A 1 311 ? -12.728 -25.119 9.110 1.00 84.69 311 LYS A CA 1
ATOM 2576 C C . LYS A 1 311 ? -13.292 -23.707 8.912 1.00 84.69 311 LYS A C 1
ATOM 2578 O O . LYS A 1 311 ? -13.676 -23.042 9.878 1.00 84.69 311 LYS A O 1
ATOM 2583 N N . GLY A 1 312 ? -13.428 -23.307 7.648 1.00 83.88 312 GLY A N 1
ATOM 2584 C CA . GLY A 1 312 ? -13.934 -21.998 7.230 1.00 83.88 312 GLY A CA 1
ATOM 2585 C C . GLY A 1 312 ? -12.840 -21.073 6.695 1.00 83.88 312 GLY A C 1
ATOM 2586 O O . GLY A 1 312 ? -11.721 -21.492 6.430 1.00 83.88 312 GLY A O 1
ATOM 2587 N N . ASP A 1 313 ? -13.176 -19.797 6.518 1.00 83.12 313 ASP A N 1
ATOM 2588 C CA . ASP A 1 313 ? -12.315 -18.770 5.910 1.00 83.12 313 ASP A CA 1
ATOM 2589 C C . ASP A 1 313 ? -12.095 -17.566 6.848 1.00 83.12 313 ASP A C 1
ATOM 2591 O O . ASP A 1 313 ? -11.881 -16.435 6.413 1.00 83.12 313 ASP A O 1
ATOM 2595 N N . SER A 1 314 ? -12.212 -17.797 8.158 1.00 88.44 314 SER A N 1
ATOM 2596 C CA . SER A 1 314 ? -12.006 -16.771 9.188 1.00 88.44 314 SER A CA 1
ATOM 2597 C C . SER A 1 314 ? -10.572 -16.713 9.701 1.00 88.44 314 SER A C 1
ATOM 2599 O O . SER A 1 314 ? -10.202 -15.733 10.338 1.00 88.44 314 SER A O 1
ATOM 2601 N N . VAL A 1 315 ? -9.761 -17.749 9.483 1.00 91.38 315 VAL A N 1
ATOM 2602 C CA . VAL A 1 315 ? -8.379 -17.811 9.974 1.00 91.38 315 VAL A CA 1
ATOM 2603 C C . VAL A 1 315 ? -7.454 -18.004 8.788 1.00 91.38 315 VAL A C 1
ATOM 2605 O O . VAL A 1 315 ? -7.578 -18.985 8.070 1.00 91.38 315 VAL A O 1
ATOM 2608 N N . HIS A 1 316 ? -6.506 -17.087 8.613 1.00 91.12 316 HIS A N 1
ATOM 2609 C CA . HIS A 1 316 ? -5.467 -17.184 7.589 1.00 91.12 316 HIS A CA 1
ATOM 2610 C C . HIS A 1 316 ? -4.093 -17.142 8.251 1.00 91.12 316 HIS A C 1
ATOM 2612 O O . HIS A 1 316 ? -3.856 -16.346 9.168 1.00 91.12 316 HIS A O 1
ATOM 2618 N N . ARG A 1 317 ? -3.157 -17.969 7.782 1.00 91.25 317 ARG A N 1
ATOM 2619 C CA . ARG A 1 317 ? -1.791 -18.005 8.314 1.00 91.25 317 ARG A CA 1
ATOM 2620 C C . ARG A 1 317 ? -0.777 -18.227 7.204 1.00 91.25 317 ARG A C 1
ATOM 2622 O O . ARG A 1 317 ? -0.852 -19.198 6.460 1.00 91.25 317 ARG A O 1
ATOM 2629 N N . ARG A 1 318 ? 0.195 -17.317 7.149 1.00 89.62 318 ARG A N 1
ATOM 2630 C CA . ARG A 1 318 ? 1.361 -17.379 6.255 1.00 89.62 318 ARG A CA 1
ATOM 2631 C C . ARG A 1 318 ? 2.658 -17.597 7.031 1.00 89.62 318 ARG A C 1
ATOM 2633 O O . ARG A 1 318 ? 3.550 -18.290 6.560 1.00 89.62 318 ARG A O 1
ATOM 2640 N N . TYR A 1 319 ? 2.765 -16.984 8.208 1.00 92.06 319 TYR A N 1
ATOM 2641 C CA . TYR A 1 319 ? 3.989 -16.956 9.004 1.00 92.06 319 TYR A CA 1
ATOM 2642 C C . TYR A 1 319 ? 3.800 -17.693 10.334 1.00 92.06 319 TYR A C 1
ATOM 2644 O O . TYR A 1 319 ? 2.673 -17.744 10.841 1.00 92.06 319 TYR A O 1
ATOM 2652 N N . PRO A 1 320 ? 4.884 -18.203 10.938 1.00 93.25 320 PRO A N 1
ATOM 2653 C CA . PRO A 1 320 ? 4.797 -18.918 12.205 1.00 93.25 320 PRO A CA 1
ATOM 2654 C C . PRO A 1 320 ? 4.207 -18.097 13.352 1.00 93.25 320 PRO A C 1
ATOM 2656 O O . PRO A 1 320 ? 3.431 -18.620 14.144 1.00 93.25 320 PRO A O 1
ATOM 2659 N N . GLU A 1 321 ? 4.532 -16.812 13.446 1.00 95.06 321 GLU A N 1
ATOM 2660 C CA . GLU A 1 321 ? 4.217 -16.012 14.633 1.00 95.06 321 GLU A CA 1
ATOM 2661 C C . GLU A 1 321 ? 2.843 -15.350 14.597 1.00 95.06 321 GLU A C 1
ATOM 2663 O O . GLU A 1 321 ? 2.365 -14.880 15.632 1.00 95.06 321 GLU A O 1
ATOM 2668 N N . VAL A 1 322 ? 2.222 -15.267 13.417 1.00 95.00 322 VAL A N 1
ATOM 2669 C CA . VAL A 1 322 ? 1.055 -14.414 13.203 1.00 95.00 322 VAL A CA 1
ATOM 2670 C C . VAL A 1 322 ? -0.044 -15.076 12.396 1.00 95.00 322 VAL A C 1
ATOM 2672 O O . VAL A 1 322 ? 0.193 -15.620 11.318 1.00 95.00 322 VAL A O 1
ATOM 2675 N N . ALA A 1 323 ? -1.267 -14.920 12.890 1.00 94.81 323 ALA A N 1
ATOM 2676 C CA . ALA A 1 323 ? -2.479 -15.272 12.176 1.00 94.81 323 ALA A CA 1
ATOM 2677 C C . ALA A 1 323 ? -3.354 -14.038 11.941 1.00 94.81 323 ALA A C 1
ATOM 2679 O O . ALA A 1 323 ? -3.366 -13.078 12.718 1.00 94.81 323 ALA A O 1
ATOM 2680 N N . ILE A 1 324 ? -4.086 -14.077 10.838 1.00 94.50 324 ILE A N 1
ATOM 2681 C CA . ILE A 1 324 ? -5.143 -13.132 10.516 1.00 94.50 324 ILE A CA 1
ATOM 2682 C C . ILE A 1 324 ? -6.463 -13.760 10.949 1.00 94.50 324 ILE A C 1
ATOM 2684 O O . ILE A 1 324 ? -6.738 -14.911 10.615 1.00 94.50 324 ILE A O 1
ATOM 2688 N N . PHE A 1 325 ? -7.271 -12.988 11.667 1.00 93.75 325 PHE A N 1
ATOM 2689 C CA . PHE A 1 325 ? -8.638 -13.334 12.011 1.00 93.75 325 PHE A CA 1
ATOM 2690 C C . PHE A 1 325 ? -9.604 -12.400 11.277 1.00 93.75 325 PHE A C 1
ATOM 2692 O O . PHE A 1 325 ? -9.492 -11.177 11.369 1.00 93.75 325 PHE A O 1
ATOM 2699 N N . ILE A 1 326 ? -10.543 -12.990 10.545 1.00 91.06 326 ILE A N 1
ATOM 2700 C CA . ILE A 1 326 ? -11.623 -12.320 9.829 1.00 91.06 326 ILE A CA 1
ATOM 2701 C C . ILE A 1 326 ? -12.929 -12.655 10.555 1.00 91.06 326 ILE A C 1
ATOM 2703 O O . ILE A 1 326 ? -13.441 -13.767 10.390 1.00 91.06 326 ILE A O 1
ATOM 2707 N N . PRO A 1 327 ? -13.469 -11.729 11.370 1.00 86.62 327 PRO A N 1
ATOM 2708 C CA . PRO A 1 327 ? -14.735 -11.943 12.051 1.00 86.62 327 PRO A CA 1
ATOM 2709 C C . PRO A 1 327 ? -15.875 -12.121 11.050 1.00 86.62 327 PRO A C 1
ATOM 2711 O O . PRO A 1 327 ? -15.912 -11.445 10.020 1.00 86.62 327 PRO A O 1
ATOM 2714 N N . GLU A 1 328 ? -16.827 -12.991 11.377 1.00 81.56 328 GLU A N 1
ATOM 2715 C CA . GLU A 1 328 ? -18.072 -13.108 10.620 1.00 81.56 328 GLU A CA 1
ATOM 2716 C C . GLU A 1 328 ? -18.934 -11.836 10.718 1.00 81.56 328 GLU A C 1
ATOM 2718 O O . GLU A 1 328 ? -18.749 -10.980 11.585 1.00 81.56 328 GLU A O 1
ATOM 2723 N N . GLY A 1 329 ? -19.893 -11.705 9.802 1.00 81.06 329 GLY A N 1
ATOM 2724 C CA . GLY A 1 329 ? -20.805 -10.560 9.751 1.00 81.06 329 GLY A CA 1
ATOM 2725 C C . GLY A 1 329 ? -20.144 -9.292 9.199 1.00 81.06 329 GLY A C 1
ATOM 2726 O O . GLY A 1 329 ? -19.456 -9.339 8.174 1.00 81.06 329 GLY A O 1
ATOM 2727 N N . ARG A 1 330 ? -20.353 -8.138 9.855 1.00 82.25 330 ARG A N 1
ATOM 2728 C CA . ARG A 1 330 ? -19.873 -6.827 9.361 1.00 82.25 330 ARG A CA 1
ATOM 2729 C C . ARG A 1 330 ? -18.354 -6.706 9.246 1.00 82.25 330 ARG A C 1
ATOM 2731 O O . ARG A 1 330 ? -17.895 -5.915 8.428 1.00 82.25 330 ARG A O 1
ATOM 2738 N N . GLY A 1 331 ? -17.571 -7.500 9.981 1.00 81.25 331 GLY A N 1
ATOM 2739 C CA . GLY A 1 331 ? -16.107 -7.527 9.846 1.00 81.25 331 GLY A CA 1
ATOM 2740 C C . GLY A 1 331 ? -15.616 -7.926 8.445 1.00 81.25 331 GLY A C 1
ATOM 2741 O O . GLY A 1 331 ? -14.497 -7.585 8.058 1.00 81.25 331 GLY A O 1
ATOM 2742 N N . ARG A 1 332 ? -16.460 -8.590 7.640 1.00 86.12 332 ARG A N 1
ATOM 2743 C CA . ARG A 1 332 ? -16.183 -8.927 6.230 1.00 86.12 332 ARG A CA 1
ATOM 2744 C C . ARG A 1 332 ? -16.546 -7.813 5.243 1.00 86.12 332 ARG A C 1
ATOM 2746 O O . ARG A 1 332 ? -16.146 -7.901 4.085 1.00 86.12 332 ARG A O 1
ATOM 2753 N N . ALA A 1 333 ? -17.285 -6.793 5.676 1.00 88.50 333 ALA A N 1
ATOM 2754 C CA . ALA A 1 333 ? -17.692 -5.667 4.843 1.00 88.50 333 ALA A CA 1
ATOM 2755 C C . ALA A 1 333 ? -16.655 -4.531 4.871 1.00 88.50 333 ALA A C 1
ATOM 2757 O O . ALA A 1 333 ? -15.848 -4.424 5.793 1.00 88.50 333 ALA A O 1
ATOM 2758 N N . CYS A 1 334 ? -16.705 -3.658 3.865 1.00 91.81 334 CYS A N 1
ATOM 2759 C CA . CYS A 1 334 ? -15.920 -2.423 3.797 1.00 91.81 334 CYS A CA 1
ATOM 2760 C C . CYS A 1 334 ? -16.864 -1.213 3.717 1.00 91.81 334 CYS A C 1
ATOM 2762 O O . CYS A 1 334 ? -17.985 -1.334 3.226 1.00 91.81 334 CYS A O 1
ATOM 2764 N N . ALA A 1 335 ? -16.388 -0.028 4.109 1.00 92.62 335 ALA A N 1
ATOM 2765 C CA . ALA A 1 335 ? -17.120 1.236 3.933 1.00 92.62 335 ALA A CA 1
ATOM 2766 C C . ALA A 1 335 ? -17.067 1.804 2.495 1.00 92.62 335 ALA A C 1
ATOM 2768 O O . ALA A 1 335 ? -17.601 2.878 2.225 1.00 92.62 335 ALA A O 1
ATOM 2769 N N . GLY A 1 336 ? -16.409 1.098 1.575 1.00 93.44 336 GLY A N 1
ATOM 2770 C CA . GLY A 1 336 ? -16.236 1.473 0.173 1.00 93.44 336 GLY A CA 1
ATOM 2771 C C . GLY A 1 336 ? -15.559 0.342 -0.604 1.00 93.44 336 GLY A C 1
ATOM 2772 O O . GLY A 1 336 ? -14.823 -0.452 -0.009 1.00 93.44 336 GLY A O 1
ATOM 2773 N N . LEU A 1 337 ? -15.785 0.255 -1.918 1.00 93.81 337 LEU A N 1
ATOM 2774 C CA . LEU A 1 337 ? -15.035 -0.658 -2.784 1.00 93.81 337 LEU A CA 1
ATOM 2775 C C . LEU A 1 337 ? -13.751 0.003 -3.288 1.00 93.81 337 LEU A C 1
ATOM 2777 O O . LEU A 1 337 ? -13.797 0.938 -4.082 1.00 93.81 337 LEU A O 1
ATOM 2781 N N . CYS A 1 338 ? -12.603 -0.547 -2.895 1.00 94.06 338 CYS A N 1
ATOM 2782 C CA . CYS A 1 338 ? -11.327 -0.206 -3.515 1.00 94.06 338 CYS A CA 1
ATOM 2783 C C . CYS A 1 338 ? -11.207 -0.895 -4.885 1.00 94.06 338 CYS A C 1
ATOM 2785 O O . CYS A 1 338 ? -11.304 -2.119 -4.965 1.00 94.06 338 CYS A O 1
ATOM 2787 N N . VAL A 1 339 ? -10.898 -0.151 -5.943 1.00 92.19 339 VAL A N 1
ATOM 2788 C CA . VAL A 1 339 ? -10.595 -0.683 -7.287 1.00 92.19 339 VAL A CA 1
ATOM 2789 C C . VAL A 1 339 ? -9.429 -1.671 -7.237 1.00 92.19 339 VAL A C 1
ATOM 2791 O O . VAL A 1 339 ? -9.501 -2.749 -7.817 1.00 92.19 339 VAL A O 1
ATOM 2794 N N . SER A 1 340 ? -8.396 -1.349 -6.456 1.00 90.62 340 SER A N 1
ATOM 2795 C CA . SER A 1 340 ? -7.221 -2.193 -6.208 1.00 90.62 340 SER A CA 1
ATOM 2796 C C . SER A 1 340 ? -7.435 -3.260 -5.121 1.00 90.62 340 SER A C 1
ATOM 2798 O O . SER A 1 340 ? -6.461 -3.797 -4.585 1.00 90.62 340 SER A O 1
ATOM 2800 N N . CYS A 1 341 ? -8.686 -3.566 -4.741 1.00 91.88 341 CYS A N 1
ATOM 2801 C CA . CYS A 1 341 ? -8.973 -4.488 -3.643 1.00 91.88 341 CYS A CA 1
ATOM 2802 C C . CYS A 1 341 ? -8.310 -5.851 -3.869 1.00 91.88 341 CYS A C 1
ATOM 2804 O O . CYS A 1 341 ? -8.570 -6.562 -4.838 1.00 91.88 341 CYS A O 1
ATOM 2806 N N . GLN A 1 342 ? -7.522 -6.265 -2.882 1.00 87.88 342 GLN A N 1
ATOM 2807 C CA . GLN A 1 342 ? -6.828 -7.549 -2.871 1.00 87.88 342 GLN A CA 1
ATOM 2808 C C . GLN A 1 342 ? -7.774 -8.762 -2.886 1.00 87.88 342 GLN A C 1
ATOM 2810 O O . GLN A 1 342 ? -7.357 -9.866 -3.221 1.00 87.88 342 GLN A O 1
ATOM 2815 N N . ARG A 1 343 ? -9.047 -8.552 -2.534 1.00 86.88 343 ARG A N 1
ATOM 2816 C CA . ARG A 1 343 ? -10.105 -9.568 -2.479 1.00 86.88 343 ARG A CA 1
ATOM 2817 C C . ARG A 1 343 ? -11.144 -9.388 -3.590 1.00 86.88 343 ARG A C 1
ATOM 2819 O O . ARG A 1 343 ? -12.248 -9.911 -3.473 1.00 86.88 343 ARG A O 1
ATOM 2826 N N . MET A 1 344 ? -10.810 -8.685 -4.680 1.00 91.00 344 MET A N 1
ATOM 2827 C CA . MET A 1 344 ? -11.723 -8.483 -5.818 1.00 91.00 344 MET A CA 1
ATOM 2828 C C . MET A 1 344 ? -12.255 -9.813 -6.391 1.00 91.00 344 MET A C 1
ATOM 2830 O O . MET A 1 344 ? -13.420 -9.908 -6.772 1.00 91.00 344 MET A O 1
ATOM 2834 N N . TYR A 1 345 ? -11.450 -10.883 -6.348 1.00 87.94 345 TYR A N 1
ATOM 2835 C CA . TYR A 1 345 ? -11.883 -12.241 -6.707 1.00 87.94 345 TYR A CA 1
ATOM 2836 C C . TYR A 1 345 ? -13.051 -12.763 -5.842 1.00 87.94 345 TYR A C 1
ATOM 2838 O O . TYR A 1 345 ? -13.851 -13.570 -6.310 1.00 87.94 345 TYR A O 1
ATOM 2846 N N . GLY A 1 346 ? -13.165 -12.321 -4.585 1.00 87.19 346 GLY A N 1
ATOM 2847 C CA . GLY A 1 346 ? -14.252 -12.686 -3.676 1.00 87.19 346 GLY A CA 1
ATOM 2848 C C . GLY A 1 346 ? -15.577 -12.033 -4.068 1.00 87.19 346 GLY A C 1
ATOM 2849 O O . GLY A 1 346 ? -16.620 -12.678 -3.977 1.00 87.19 346 GLY A O 1
ATOM 2850 N N . PHE A 1 347 ? -15.537 -10.798 -4.582 1.00 89.00 347 PHE A N 1
ATOM 2851 C CA . PHE A 1 347 ? -16.709 -10.141 -5.174 1.00 89.00 347 PHE A CA 1
ATOM 2852 C C . PHE A 1 347 ? -17.148 -10.847 -6.459 1.00 89.00 347 PHE A C 1
ATOM 2854 O O . PHE A 1 347 ? -18.325 -11.145 -6.624 1.00 89.00 347 PHE A O 1
ATOM 2861 N N . GLN A 1 348 ? -16.197 -11.222 -7.320 1.00 89.00 348 GLN A N 1
ATOM 2862 C CA . GLN A 1 348 ? -16.469 -11.995 -8.538 1.00 89.00 348 GLN A CA 1
ATOM 2863 C C . GLN A 1 348 ? -17.156 -13.342 -8.256 1.00 89.00 348 GLN A C 1
ATOM 2865 O O . GLN A 1 348 ? -18.025 -13.761 -9.014 1.00 89.00 348 GLN A O 1
ATOM 2870 N N . LYS A 1 349 ? -16.782 -14.030 -7.170 1.00 86.38 349 LYS A N 1
ATOM 2871 C CA . LYS A 1 349 ? -17.406 -15.297 -6.743 1.00 86.38 349 LYS A CA 1
ATOM 2872 C C . LYS A 1 349 ? -18.730 -15.110 -5.984 1.00 86.38 349 LYS A C 1
ATOM 2874 O O . LYS A 1 349 ? -19.317 -16.099 -5.557 1.00 86.38 349 LYS A O 1
ATOM 2879 N N . GLY A 1 350 ? -19.166 -13.871 -5.735 1.00 82.75 350 GLY A N 1
ATOM 2880 C CA . GLY A 1 350 ? -20.334 -13.561 -4.901 1.00 82.75 350 GLY A CA 1
ATOM 2881 C C . GLY A 1 350 ? -20.147 -13.839 -3.401 1.00 82.75 350 GLY A C 1
ATOM 2882 O O . GLY A 1 350 ? -21.110 -13.764 -2.637 1.00 82.75 350 GLY A O 1
ATOM 2883 N N . GLN A 1 351 ? -18.922 -14.155 -2.963 1.00 79.38 351 GLN A N 1
ATOM 2884 C CA . GLN A 1 351 ? -18.578 -14.406 -1.557 1.00 79.38 351 GLN A CA 1
ATOM 2885 C C . GLN A 1 351 ? -18.542 -13.108 -0.743 1.00 79.38 351 GLN A C 1
ATOM 2887 O O . GLN A 1 351 ? -18.910 -13.099 0.431 1.00 79.38 351 GLN A O 1
ATOM 2892 N N . LEU A 1 352 ? -18.113 -12.016 -1.380 1.00 83.12 352 LEU A N 1
ATOM 2893 C CA . LEU A 1 352 ? -18.139 -10.663 -0.835 1.00 83.12 352 LEU A CA 1
ATOM 2894 C C . LEU A 1 352 ? -19.183 -9.831 -1.577 1.00 83.12 352 LEU A C 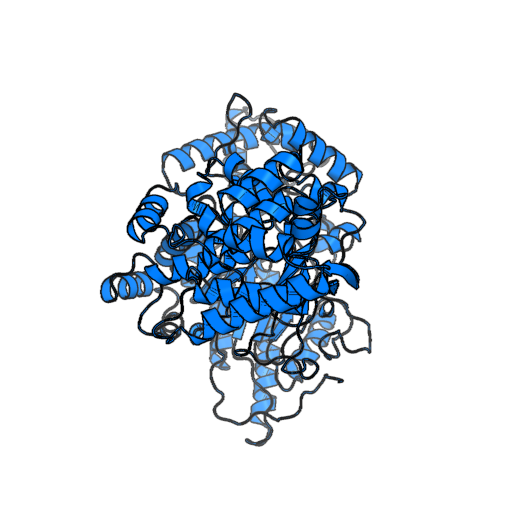1
ATOM 2896 O O . LEU A 1 352 ? -19.326 -9.931 -2.794 1.00 83.12 352 LEU A O 1
ATOM 2900 N N . ASN A 1 353 ? -19.913 -9.005 -0.838 1.00 80.75 353 ASN A N 1
ATOM 2901 C CA . ASN A 1 353 ? -20.872 -8.047 -1.372 1.00 80.75 353 ASN A CA 1
ATOM 2902 C C . ASN A 1 353 ? -21.073 -6.908 -0.357 1.00 80.75 353 ASN A C 1
ATOM 2904 O O . ASN A 1 353 ? -20.535 -6.944 0.749 1.00 80.75 353 ASN A O 1
ATOM 2908 N N . PHE A 1 354 ? -21.845 -5.895 -0.751 1.00 85.06 354 PHE A N 1
ATOM 2909 C CA . PHE A 1 354 ? -22.198 -4.752 0.097 1.00 85.06 354 PHE A CA 1
ATOM 2910 C C . PHE A 1 354 ? -23.648 -4.825 0.599 1.00 85.06 354 PHE A C 1
ATOM 2912 O O . PHE A 1 354 ? -24.303 -3.792 0.770 1.00 85.06 354 PHE A O 1
ATOM 2919 N N . ASP A 1 355 ? -24.171 -6.038 0.790 1.00 82.81 355 ASP A N 1
ATOM 2920 C CA . ASP A 1 355 ? -25.447 -6.279 1.463 1.00 82.81 355 ASP A CA 1
ATOM 2921 C C . ASP A 1 355 ? -25.198 -6.343 2.977 1.00 82.81 355 ASP A C 1
ATOM 2923 O O . ASP A 1 355 ? -24.898 -7.391 3.555 1.00 82.81 355 ASP A O 1
ATOM 2927 N N . LEU A 1 356 ? -25.235 -5.164 3.603 1.00 81.19 356 LEU A N 1
ATOM 2928 C CA . LEU A 1 356 ? -24.943 -5.009 5.026 1.00 81.19 356 LEU A CA 1
ATOM 2929 C C . LEU A 1 356 ? -26.039 -5.626 5.905 1.00 81.19 356 LEU A C 1
ATOM 2931 O O . LEU A 1 356 ? -25.722 -6.149 6.969 1.00 81.19 356 LEU A O 1
ATOM 2935 N N . ASP A 1 357 ? -27.289 -5.642 5.438 1.00 77.88 357 ASP A N 1
ATOM 2936 C CA . ASP A 1 357 ? -28.414 -6.229 6.172 1.00 77.88 357 ASP A CA 1
ATOM 2937 C C . ASP A 1 357 ? -28.258 -7.757 6.246 1.00 77.88 357 ASP A C 1
ATOM 2939 O O . ASP A 1 357 ? -28.409 -8.368 7.307 1.00 77.88 357 ASP A O 1
ATOM 2943 N N . LYS A 1 358 ? -27.849 -8.397 5.143 1.00 75.94 358 LYS A N 1
ATOM 2944 C CA . LYS A 1 358 ? -27.489 -9.822 5.140 1.00 75.94 358 LYS A CA 1
ATOM 2945 C C . LYS A 1 358 ? -26.245 -10.110 5.981 1.00 75.94 358 LYS A C 1
ATOM 2947 O O . LYS A 1 358 ? -26.159 -11.173 6.599 1.00 75.94 358 LYS A O 1
ATOM 2952 N N . ALA A 1 359 ? -25.278 -9.192 6.010 1.00 70.62 359 ALA A N 1
ATOM 2953 C CA . ALA A 1 359 ? -24.116 -9.314 6.887 1.00 70.62 359 ALA A CA 1
ATOM 2954 C C . ALA A 1 359 ? -24.514 -9.254 8.372 1.00 70.62 359 ALA A C 1
ATOM 2956 O O . ALA A 1 359 ? -23.951 -9.999 9.167 1.00 70.62 359 ALA A O 1
ATOM 2957 N N . ASP A 1 360 ? -25.516 -8.452 8.737 1.00 67.44 360 ASP A N 1
ATOM 2958 C CA . ASP A 1 360 ? -26.042 -8.375 10.107 1.00 67.44 360 ASP A CA 1
ATOM 2959 C C . ASP A 1 360 ? -26.792 -9.633 10.538 1.00 67.44 360 ASP A C 1
ATOM 2961 O O . ASP A 1 360 ? -26.703 -10.049 11.694 1.00 67.44 360 ASP A O 1
ATOM 2965 N N . GLN A 1 361 ? -27.493 -10.279 9.604 1.00 66.25 361 GLN A N 1
ATOM 2966 C CA . GLN A 1 361 ? -28.163 -11.559 9.853 1.00 66.25 361 GLN A CA 1
ATOM 2967 C C . GLN A 1 361 ? -27.166 -12.701 10.085 1.00 66.25 361 GLN A C 1
ATOM 2969 O O . GLN A 1 361 ? -27.467 -13.666 10.793 1.00 66.25 361 GLN A O 1
ATOM 2974 N N . LYS A 1 362 ? -25.959 -12.600 9.513 1.00 61.78 362 LYS A N 1
ATOM 2975 C CA . LYS A 1 362 ? -24.847 -13.503 9.815 1.00 61.78 362 LYS A CA 1
ATOM 2976 C C . LYS A 1 362 ? -24.244 -13.125 11.163 1.00 61.78 362 LYS A C 1
ATOM 2978 O O . LYS A 1 362 ? -23.214 -12.464 11.251 1.00 61.78 362 LYS A O 1
ATOM 2983 N N . ILE A 1 363 ? -24.895 -13.575 12.230 1.00 56.91 363 ILE A N 1
ATOM 2984 C CA . ILE A 1 363 ? -24.347 -13.436 13.572 1.00 56.91 363 ILE A CA 1
ATOM 2985 C C . ILE A 1 363 ? -23.104 -14.307 13.663 1.00 56.91 363 ILE A C 1
ATOM 2987 O O . ILE A 1 363 ? -23.146 -15.518 13.446 1.00 56.91 363 ILE A O 1
ATOM 2991 N N . ASP A 1 364 ? -22.009 -13.668 14.040 1.00 60.78 364 ASP A N 1
ATOM 2992 C CA . ASP A 1 364 ? -20.814 -14.345 14.489 1.00 60.78 364 ASP A CA 1
ATOM 2993 C C . ASP A 1 364 ? -21.148 -15.218 15.715 1.00 60.78 364 ASP A C 1
ATOM 2995 O O . ASP A 1 364 ? -21.353 -14.726 16.837 1.00 60.78 364 ASP A O 1
ATOM 2999 N N . LYS A 1 365 ? -21.306 -16.525 15.480 1.00 66.25 365 LYS A N 1
ATOM 3000 C CA . LYS A 1 365 ? -21.764 -17.483 16.488 1.00 66.25 365 LYS A CA 1
ATOM 3001 C C . LYS A 1 365 ? -20.657 -17.676 17.516 1.00 66.25 365 LYS A C 1
ATOM 3003 O O . LYS A 1 365 ? -19.570 -18.141 17.185 1.00 66.25 365 LYS A O 1
ATOM 3008 N N . ALA A 1 366 ? -20.945 -17.360 18.778 1.00 68.62 366 ALA A N 1
ATOM 3009 C CA . ALA A 1 366 ? -19.967 -17.454 19.863 1.00 68.62 366 ALA A CA 1
ATOM 3010 C C . ALA A 1 366 ? -19.308 -18.843 19.961 1.00 68.62 366 ALA A C 1
ATOM 3012 O O . ALA A 1 366 ? -18.113 -18.937 20.219 1.00 68.62 366 ALA A O 1
ATOM 3013 N N . GLU A 1 367 ? -20.053 -19.916 19.697 1.00 67.31 367 GLU A N 1
ATOM 3014 C CA . GLU A 1 367 ? -19.514 -21.282 19.667 1.00 67.31 367 GLU A CA 1
ATOM 3015 C C . GLU A 1 367 ? -18.523 -21.509 18.519 1.00 67.31 367 GLU A C 1
ATOM 3017 O O . GLU A 1 367 ? -17.464 -22.101 18.725 1.00 67.31 367 GLU A O 1
ATOM 3022 N N . GLN A 1 368 ? -18.814 -20.975 17.328 1.00 71.06 368 GLN A N 1
ATOM 3023 C CA . GLN A 1 368 ? -17.904 -21.046 16.187 1.00 71.06 368 GLN A CA 1
ATOM 3024 C C . GLN A 1 368 ? -16.618 -20.263 16.475 1.00 71.06 368 GLN A C 1
ATOM 3026 O O . GLN A 1 368 ? -15.531 -20.809 16.293 1.00 71.06 368 GLN A O 1
ATOM 3031 N N . ARG A 1 369 ? -16.715 -19.036 17.012 1.00 80.25 369 ARG A N 1
ATOM 3032 C CA . ARG A 1 369 ? -15.530 -18.279 17.459 1.00 80.25 369 ARG A CA 1
ATOM 3033 C C . ARG A 1 369 ? -14.706 -19.042 18.479 1.00 80.25 369 ARG A C 1
ATOM 3035 O O . ARG A 1 369 ? -13.492 -19.092 18.336 1.00 80.25 369 ARG A O 1
ATOM 3042 N N . LYS A 1 370 ? -15.341 -19.649 19.486 1.00 76.38 370 LYS A N 1
ATOM 3043 C CA . LYS A 1 370 ? -14.637 -20.451 20.497 1.00 76.38 370 LYS A CA 1
ATO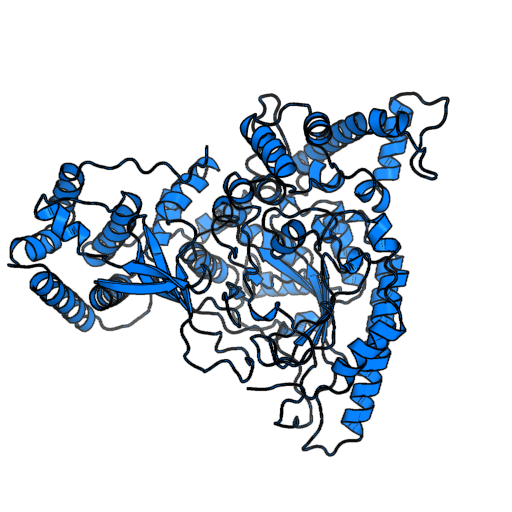M 3044 C C . LYS A 1 370 ? -13.859 -21.599 19.852 1.00 76.38 370 LYS A C 1
ATOM 3046 O O . LYS A 1 370 ? -12.696 -21.801 20.190 1.00 76.38 370 LYS A O 1
ATOM 3051 N N . SER A 1 371 ? -14.453 -22.296 18.879 1.00 77.19 371 SER A N 1
ATOM 3052 C CA . SER A 1 371 ? -13.759 -23.346 18.122 1.00 77.19 371 SER A CA 1
ATOM 3053 C C . SER A 1 371 ? -12.569 -22.805 17.324 1.00 77.19 371 SER A C 1
ATOM 3055 O O . SER A 1 371 ? -11.502 -23.413 17.341 1.00 77.19 371 SER A O 1
ATOM 3057 N N . LEU A 1 372 ? -12.720 -21.660 16.647 1.00 84.81 372 LEU A N 1
ATOM 3058 C CA . LEU A 1 372 ? -11.624 -21.009 15.917 1.00 84.81 372 LEU A CA 1
ATOM 3059 C C . LEU A 1 372 ? -10.516 -20.549 16.868 1.00 84.81 372 LEU A C 1
ATOM 3061 O O . LEU A 1 372 ? -9.334 -20.692 16.575 1.00 84.81 372 LEU A O 1
ATOM 3065 N N . PHE A 1 373 ? -10.878 -20.022 18.033 1.00 85.19 373 PHE A N 1
ATOM 3066 C CA . PHE A 1 373 ? -9.914 -19.527 19.002 1.00 85.19 373 PHE A CA 1
ATOM 3067 C C . PHE A 1 373 ? -9.185 -20.644 19.749 1.00 85.19 373 PHE A C 1
ATOM 3069 O O . PHE A 1 373 ? -8.058 -20.429 20.196 1.00 85.19 373 PHE A O 1
ATOM 3076 N N . LYS A 1 374 ? -9.736 -21.864 19.793 1.00 87.06 374 LYS A N 1
ATOM 3077 C CA . LYS A 1 374 ? -9.012 -23.028 20.321 1.00 87.06 374 LYS A CA 1
ATOM 3078 C C . LYS A 1 374 ? -7.724 -23.322 19.545 1.00 87.06 374 LYS A C 1
ATOM 3080 O O . LYS A 1 374 ? -6.720 -23.721 20.140 1.00 87.06 374 LYS A O 1
ATOM 3085 N N . TYR A 1 375 ? -7.727 -23.072 18.235 1.00 91.06 375 TYR A N 1
ATOM 3086 C CA . TYR A 1 375 ? -6.522 -23.145 17.408 1.00 91.06 375 TYR A CA 1
ATOM 3087 C C . TYR A 1 375 ? -5.458 -22.147 17.884 1.00 91.06 375 TYR A C 1
ATOM 3089 O O . TYR A 1 375 ? -4.310 -22.524 18.094 1.00 91.06 375 TYR A O 1
ATOM 3097 N N . PHE A 1 376 ? -5.846 -20.898 18.164 1.00 92.81 376 PHE A N 1
ATOM 3098 C CA . PHE A 1 376 ? -4.932 -19.879 18.692 1.00 92.81 376 PHE A CA 1
ATOM 3099 C C . PHE A 1 376 ? -4.377 -20.221 20.076 1.00 92.81 376 PHE A C 1
ATOM 3101 O O . PHE A 1 376 ? -3.186 -20.014 20.320 1.00 92.81 376 PHE A O 1
ATOM 3108 N N . GLU A 1 377 ? -5.229 -20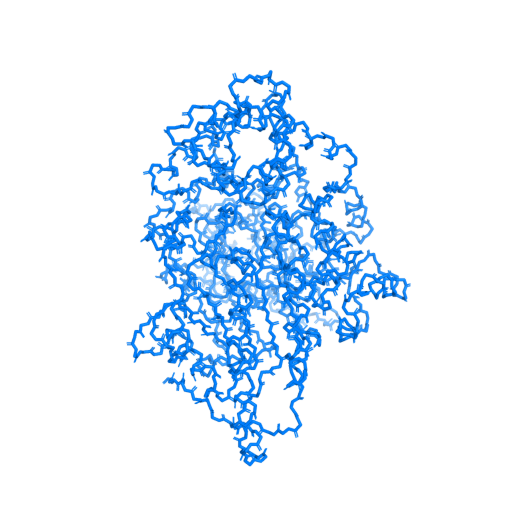.744 20.960 1.00 91.62 377 GLU A N 1
ATOM 3109 C CA . GLU A 1 377 ? -4.887 -21.129 22.333 1.00 91.62 377 GLU A CA 1
ATOM 3110 C C . GLU A 1 377 ? -3.803 -22.215 22.372 1.00 91.62 377 GLU A C 1
ATOM 3112 O O . GLU A 1 377 ? -2.874 -22.154 23.173 1.00 91.62 377 GLU A O 1
ATOM 3117 N N . THR A 1 378 ? -3.919 -23.214 21.495 1.00 91.19 378 THR A N 1
ATOM 3118 C CA . THR A 1 378 ? -3.075 -24.418 21.517 1.00 91.19 378 THR A CA 1
ATOM 3119 C C . THR A 1 378 ? -1.839 -24.324 20.627 1.00 91.19 378 THR A C 1
ATOM 3121 O O . THR A 1 378 ? -0.941 -25.155 20.755 1.00 91.19 378 THR A O 1
ATOM 3124 N N . ASP A 1 379 ? -1.758 -23.327 19.745 1.00 94.62 379 ASP A N 1
ATOM 3125 C CA . ASP A 1 379 ? -0.639 -23.170 18.818 1.00 94.62 379 ASP A CA 1
ATOM 3126 C C . ASP A 1 379 ? 0.693 -22.856 19.517 1.00 94.62 379 ASP A C 1
ATOM 3128 O O . ASP A 1 379 ? 0.753 -22.006 20.409 1.00 94.62 379 ASP A O 1
ATOM 3132 N N . SER A 1 380 ? 1.782 -23.483 19.069 1.00 94.00 380 SER A N 1
ATOM 3133 C CA . SER A 1 380 ? 3.090 -23.355 19.706 1.00 94.00 380 SER A CA 1
ATOM 3134 C C . SER A 1 380 ? 3.800 -22.023 19.452 1.00 94.00 380 SER A C 1
ATOM 3136 O O . SER A 1 380 ? 4.604 -21.620 20.291 1.00 94.00 380 SER A O 1
ATOM 3138 N N . HIS A 1 381 ? 3.499 -21.315 18.358 1.00 94.81 381 HIS A N 1
ATOM 3139 C CA . HIS A 1 381 ? 4.283 -20.158 17.901 1.00 94.81 381 HIS A CA 1
ATOM 3140 C C . HIS A 1 381 ? 3.475 -18.879 17.659 1.00 94.81 381 HIS A C 1
ATOM 3142 O O . HIS A 1 381 ? 4.067 -17.801 17.584 1.00 94.81 381 HIS A O 1
ATOM 3148 N N . LEU A 1 382 ? 2.143 -18.951 17.578 1.00 95.69 382 LEU A N 1
ATOM 3149 C CA . LEU A 1 382 ? 1.309 -17.759 17.431 1.00 95.69 382 LEU A CA 1
ATOM 3150 C C . LEU A 1 382 ? 1.424 -16.843 18.651 1.00 95.69 382 LEU A C 1
ATOM 3152 O O . LEU A 1 382 ? 1.063 -17.221 19.766 1.00 95.69 382 LEU A O 1
ATOM 3156 N N . GLN A 1 383 ? 1.870 -15.616 18.397 1.00 96.94 383 GLN A N 1
ATOM 3157 C CA . GLN A 1 383 ? 2.044 -14.551 19.387 1.00 96.94 383 GLN A CA 1
ATOM 3158 C C . GLN A 1 383 ? 1.487 -13.193 18.921 1.00 96.94 383 GLN A C 1
ATOM 3160 O O . GLN A 1 383 ? 1.512 -12.216 19.673 1.00 96.94 383 GLN A O 1
ATOM 3165 N N . ASP A 1 384 ? 0.973 -13.123 17.693 1.00 97.62 384 ASP A N 1
ATOM 3166 C CA . ASP A 1 384 ? 0.405 -11.937 17.051 1.00 97.62 384 ASP A CA 1
ATOM 3167 C C . ASP A 1 384 ? -0.915 -12.301 16.366 1.00 97.62 384 ASP A C 1
ATOM 3169 O O . ASP A 1 384 ? -1.001 -13.299 15.644 1.00 97.62 384 ASP A O 1
ATOM 3173 N N . ILE A 1 385 ? -1.937 -11.479 16.584 1.00 97.00 385 ILE A N 1
ATOM 3174 C CA . ILE A 1 385 ? -3.212 -11.562 15.874 1.00 97.00 385 ILE A CA 1
ATOM 3175 C C . ILE A 1 385 ? -3.475 -10.256 15.126 1.00 97.00 385 ILE A C 1
ATOM 3177 O O . ILE A 1 385 ? -3.361 -9.164 15.686 1.00 97.00 385 ILE A O 1
ATOM 3181 N N . LEU A 1 386 ? -3.868 -10.368 13.857 1.00 97.62 386 LEU A N 1
ATOM 3182 C CA . LEU A 1 386 ? -4.445 -9.263 13.094 1.00 97.62 386 LEU A CA 1
ATOM 3183 C C . LEU A 1 386 ? -5.931 -9.512 12.873 1.00 97.62 386 LEU A C 1
ATOM 3185 O O . LEU A 1 386 ? -6.298 -10.370 12.075 1.00 97.62 386 LEU A O 1
ATOM 3189 N N . ILE A 1 387 ? -6.771 -8.729 13.540 1.00 96.50 387 ILE A N 1
ATOM 3190 C CA . ILE A 1 387 ? -8.213 -8.714 13.309 1.00 96.50 387 ILE A CA 1
ATOM 3191 C C . ILE A 1 387 ? -8.482 -7.751 12.149 1.00 96.50 387 ILE A C 1
ATOM 3193 O O . ILE A 1 387 ? -8.142 -6.567 12.212 1.00 96.50 387 ILE A O 1
ATOM 3197 N N . THR A 1 388 ? -9.029 -8.274 11.057 1.00 93.50 388 THR A N 1
ATOM 3198 C CA . THR A 1 388 ? -9.299 -7.538 9.811 1.00 93.50 388 THR A CA 1
ATOM 3199 C C . THR A 1 388 ? -10.413 -8.251 9.034 1.00 93.50 388 THR A C 1
ATOM 3201 O O . THR A 1 388 ? -11.264 -8.892 9.638 1.00 93.50 388 THR A O 1
ATOM 3204 N N . GLY A 1 389 ? -10.450 -8.145 7.709 1.00 85.12 389 GLY A N 1
ATOM 3205 C CA . GLY A 1 389 ? -11.418 -8.816 6.858 1.00 85.12 389 GLY A CA 1
ATOM 3206 C C . GLY A 1 389 ? -11.733 -7.965 5.649 1.00 85.12 389 GLY A C 1
ATOM 3207 O O . GLY A 1 389 ? -10.966 -7.931 4.686 1.00 85.12 389 GLY A O 1
ATOM 3208 N N . GLY A 1 390 ? -12.887 -7.315 5.700 1.00 85.88 390 GLY A N 1
ATOM 3209 C CA . GLY A 1 390 ? -13.093 -6.089 4.951 1.00 85.88 390 GLY A CA 1
ATOM 3210 C C . GLY A 1 390 ? -12.475 -4.923 5.719 1.00 85.88 390 GLY A C 1
ATOM 3211 O O . GLY A 1 390 ? -11.578 -4.258 5.207 1.00 85.88 390 GLY A O 1
ATOM 3212 N N . ASP A 1 391 ? -12.904 -4.727 6.968 1.00 93.69 391 ASP A N 1
ATOM 3213 C CA . ASP A 1 391 ? -12.396 -3.683 7.857 1.00 93.69 391 ASP A CA 1
ATOM 3214 C C . ASP A 1 391 ? -12.769 -3.970 9.325 1.00 93.69 391 ASP A C 1
ATOM 3216 O O . ASP A 1 391 ? -13.932 -4.235 9.638 1.00 93.69 391 ASP A O 1
ATOM 3220 N N . ALA A 1 392 ? -11.809 -3.889 10.253 1.00 96.12 392 ALA A N 1
ATOM 3221 C CA . ALA A 1 392 ? -12.061 -4.160 11.670 1.00 96.12 392 ALA A CA 1
ATOM 3222 C C . ALA A 1 392 ? -13.097 -3.208 12.298 1.00 96.12 392 ALA A C 1
ATOM 3224 O O . ALA A 1 392 ? -13.888 -3.636 13.140 1.00 96.12 392 ALA A O 1
ATOM 3225 N N . PHE A 1 393 ? -13.132 -1.940 11.881 1.00 96.88 393 PHE A N 1
ATOM 3226 C CA . PHE A 1 393 ? -14.027 -0.918 12.432 1.00 96.88 393 PHE A CA 1
ATOM 3227 C C . PHE A 1 393 ? -15.415 -0.916 11.778 1.00 96.88 393 PHE A C 1
ATOM 3229 O O . PHE A 1 393 ? -16.296 -0.187 12.229 1.00 96.88 393 PHE A O 1
ATOM 3236 N N . MET A 1 394 ? -15.668 -1.768 10.778 1.00 94.12 394 MET A N 1
ATOM 3237 C CA . MET A 1 394 ? -17.033 -2.004 10.286 1.00 94.12 394 MET A CA 1
ATOM 3238 C C . MET A 1 394 ? -17.892 -2.798 11.277 1.00 94.12 394 MET A C 1
ATOM 3240 O O . MET A 1 394 ? -19.122 -2.727 11.220 1.00 94.12 394 MET A O 1
ATOM 3244 N N . ASN A 1 395 ? -17.271 -3.510 12.223 1.00 91.88 395 ASN A N 1
ATOM 3245 C CA . ASN A 1 395 ? -17.980 -4.064 13.375 1.00 91.88 395 ASN A CA 1
ATOM 3246 C C . ASN A 1 395 ? -18.632 -2.942 14.193 1.00 91.88 395 ASN A C 1
ATOM 3248 O O . ASN A 1 395 ? -18.088 -1.842 14.287 1.00 91.88 395 ASN A O 1
ATOM 3252 N N . THR A 1 396 ? -19.776 -3.215 14.823 1.00 92.00 396 THR A N 1
ATOM 3253 C CA . THR A 1 396 ? -20.326 -2.318 15.853 1.00 92.00 396 THR A CA 1
ATOM 3254 C C . THR A 1 396 ? -19.390 -2.269 17.062 1.00 92.00 396 THR A C 1
ATOM 3256 O O . THR A 1 396 ? -18.602 -3.194 17.260 1.00 92.00 396 THR A O 1
ATOM 3259 N N . ASP A 1 397 ? -19.487 -1.228 17.893 1.00 95.62 397 ASP A N 1
ATOM 3260 C CA . ASP A 1 397 ? -18.652 -1.119 19.101 1.00 95.62 397 ASP A CA 1
ATOM 3261 C C . ASP A 1 397 ? -18.816 -2.337 20.016 1.00 95.62 397 ASP A C 1
ATOM 3263 O O . ASP A 1 397 ? -17.832 -2.988 20.355 1.00 95.62 397 ASP A O 1
ATOM 3267 N N . SER A 1 398 ? -20.061 -2.742 20.282 1.00 93.69 398 SER A N 1
ATOM 3268 C CA . SER A 1 398 ? -20.375 -3.952 21.054 1.00 93.69 398 SER A CA 1
ATOM 3269 C C . SER A 1 398 ? -19.889 -5.248 20.393 1.00 93.69 398 SER A C 1
ATOM 3271 O O . SER A 1 398 ? -19.490 -6.195 21.073 1.00 93.69 398 SER A O 1
ATOM 3273 N N . GLY A 1 399 ? -19.907 -5.315 19.059 1.00 91.62 399 GLY A N 1
ATOM 3274 C CA . GLY A 1 399 ? -19.411 -6.464 18.305 1.00 91.62 399 GLY A CA 1
ATOM 3275 C C . GLY A 1 399 ? -17.896 -6.602 18.425 1.00 91.62 399 GLY A C 1
ATOM 3276 O O . GLY A 1 399 ? -17.398 -7.692 18.707 1.00 91.62 399 GLY A O 1
ATOM 3277 N N . LEU A 1 400 ? -17.173 -5.491 18.269 1.00 94.75 400 LEU A N 1
ATOM 3278 C CA . LEU A 1 400 ? -15.724 -5.447 18.431 1.00 94.75 400 LEU A CA 1
ATOM 3279 C C . LEU A 1 400 ? -15.312 -5.705 19.885 1.00 94.75 400 LEU A C 1
ATOM 3281 O O . LEU A 1 400 ? -14.389 -6.483 20.111 1.00 94.75 400 LEU A O 1
ATOM 3285 N N . GLU A 1 401 ? -16.019 -5.128 20.861 1.00 96.38 401 GLU A N 1
ATOM 3286 C CA . GLU A 1 401 ? -15.804 -5.388 22.290 1.00 96.38 401 GLU A CA 1
ATOM 3287 C C . GLU A 1 401 ? -15.932 -6.882 22.598 1.00 96.38 401 GLU A C 1
ATOM 3289 O O . GLU A 1 401 ? -15.046 -7.461 23.224 1.00 96.38 401 GLU A O 1
ATOM 3294 N N . ARG A 1 402 ? -16.967 -7.552 22.075 1.00 92.94 402 ARG A N 1
ATOM 3295 C CA . ARG A 1 402 ? -17.135 -9.003 22.227 1.00 92.94 402 ARG A CA 1
ATOM 3296 C C . ARG A 1 402 ? -15.983 -9.798 21.610 1.00 92.94 402 ARG A C 1
ATOM 3298 O O . ARG A 1 402 ? -15.467 -10.698 22.263 1.00 92.94 402 ARG A O 1
ATOM 3305 N N . ILE A 1 403 ? -15.562 -9.468 20.387 1.00 93.00 403 ILE A N 1
ATOM 3306 C CA . ILE A 1 403 ? -14.435 -10.142 19.714 1.00 93.00 403 ILE A CA 1
ATOM 3307 C C . ILE A 1 403 ? -13.145 -9.991 20.531 1.00 93.00 403 ILE A C 1
ATOM 3309 O O . ILE A 1 403 ? -12.422 -10.964 20.746 1.00 93.00 403 ILE A O 1
ATOM 3313 N N . LEU A 1 404 ? -12.862 -8.775 21.003 1.00 96.31 404 LEU A N 1
ATOM 3314 C CA . LEU A 1 404 ? -11.689 -8.470 21.817 1.00 96.31 404 LEU A CA 1
ATOM 3315 C C . LEU A 1 404 ? -11.746 -9.169 23.183 1.00 96.31 404 LEU A C 1
ATOM 3317 O O . LEU A 1 404 ? -10.731 -9.683 23.648 1.00 96.31 404 LEU A O 1
ATOM 3321 N N . ASN A 1 405 ? -12.919 -9.242 23.811 1.00 95.56 405 ASN A N 1
ATOM 3322 C CA . ASN A 1 405 ? -13.118 -9.961 25.070 1.00 95.56 405 ASN A CA 1
ATOM 3323 C C . ASN A 1 405 ? -12.893 -11.467 24.906 1.00 95.56 405 ASN A C 1
ATOM 3325 O O . ASN A 1 405 ? -12.149 -12.049 25.691 1.00 95.56 405 ASN A O 1
ATOM 3329 N N . ASP A 1 406 ? -13.450 -12.075 23.859 1.00 93.12 406 ASP A N 1
ATOM 3330 C CA . ASP A 1 406 ? -13.239 -13.494 23.568 1.00 93.12 406 ASP A CA 1
ATOM 3331 C C . ASP A 1 406 ? -11.753 -13.790 23.292 1.00 93.12 406 ASP A C 1
ATOM 3333 O O . ASP A 1 406 ? -11.215 -14.791 23.764 1.00 93.12 406 ASP A O 1
ATOM 3337 N N . PHE A 1 407 ? -11.056 -12.902 22.571 1.00 95.25 407 PHE A N 1
ATOM 3338 C CA . PHE A 1 407 ? -9.615 -13.041 22.351 1.00 95.25 407 PHE A CA 1
ATOM 3339 C C . PHE A 1 407 ? -8.817 -12.892 23.655 1.00 95.25 407 PHE A C 1
ATOM 3341 O O . PHE A 1 407 ? -7.859 -13.633 23.869 1.00 95.25 407 PHE A O 1
ATOM 3348 N N . PHE A 1 408 ? -9.202 -11.962 24.534 1.00 97.25 408 PHE A N 1
ATOM 3349 C CA . PHE A 1 408 ? -8.550 -11.768 25.829 1.00 97.25 408 PHE A CA 1
ATOM 3350 C C . PHE A 1 408 ? -8.575 -13.047 26.679 1.00 97.25 408 PHE A C 1
ATOM 3352 O O . PHE A 1 408 ? -7.524 -13.448 27.179 1.00 97.25 408 PHE A O 1
ATOM 3359 N N . GLU A 1 409 ? -9.724 -13.721 26.786 1.00 95.69 409 GLU A N 1
ATOM 3360 C CA . GLU A 1 409 ? -9.837 -14.980 27.543 1.00 95.69 409 GLU A CA 1
ATOM 3361 C C . GLU A 1 409 ? -8.912 -16.069 26.984 1.00 95.69 409 GLU A C 1
ATOM 3363 O O . GLU A 1 409 ? -8.264 -16.808 27.725 1.00 95.69 409 GLU A O 1
ATOM 3368 N N . ILE A 1 410 ? -8.774 -16.123 25.662 1.00 94.62 410 ILE A N 1
ATOM 3369 C CA . ILE A 1 410 ? -7.927 -17.100 24.973 1.00 94.62 410 ILE A CA 1
ATOM 3370 C C . ILE A 1 410 ? -6.447 -16.778 25.151 1.00 94.62 410 ILE A C 1
ATOM 3372 O O . ILE A 1 410 ? -5.644 -17.674 25.411 1.00 94.62 410 ILE A O 1
ATOM 3376 N N . ALA A 1 411 ? -6.069 -15.505 25.057 1.00 96.75 411 ALA A N 1
ATOM 3377 C CA . ALA A 1 411 ? -4.706 -15.068 25.318 1.00 96.75 411 ALA A CA 1
ATOM 3378 C C . ALA A 1 411 ? -4.296 -15.338 26.773 1.00 96.75 411 ALA A C 1
ATOM 3380 O O . ALA A 1 411 ? -3.172 -15.783 27.020 1.00 96.75 411 ALA A O 1
ATOM 3381 N N . LYS A 1 412 ? -5.218 -15.128 27.721 1.00 97.38 412 LYS A N 1
ATOM 3382 C CA . LYS A 1 412 ? -5.032 -15.448 29.137 1.00 97.38 412 LYS A CA 1
ATOM 3383 C C . LYS A 1 412 ? -4.846 -16.952 29.346 1.00 97.38 412 LYS A C 1
ATOM 3385 O O . LYS A 1 412 ? -3.829 -17.356 29.901 1.00 97.38 412 LYS A O 1
ATOM 3390 N N . SER A 1 413 ? -5.754 -17.774 28.824 1.00 95.75 413 SER A N 1
ATOM 3391 C CA . SER A 1 413 ? -5.666 -19.236 28.930 1.00 95.75 413 SER A CA 1
ATOM 3392 C C . SER A 1 413 ? -4.381 -19.788 28.298 1.00 95.75 413 SER A C 1
ATOM 3394 O O . SER A 1 413 ? -3.681 -20.606 28.897 1.00 95.75 413 SER A O 1
ATOM 3396 N N . LYS A 1 414 ? -3.995 -19.278 27.120 1.00 95.88 414 LYS A N 1
ATOM 3397 C CA . LYS A 1 414 ? -2.734 -19.642 26.461 1.00 95.88 414 LYS A CA 1
ATOM 3398 C C . LYS A 1 414 ? -1.517 -19.318 27.321 1.00 95.88 414 LYS A C 1
ATOM 3400 O O . LYS A 1 414 ? -0.588 -20.122 27.395 1.00 95.88 414 LYS A O 1
ATOM 3405 N N . LYS A 1 415 ? -1.512 -18.150 27.965 1.00 95.81 415 LYS A N 1
ATOM 3406 C CA . LYS A 1 415 ? -0.445 -17.752 28.883 1.00 95.81 415 LYS A CA 1
ATOM 3407 C C . LYS A 1 415 ? -0.368 -18.685 30.087 1.00 95.81 415 LYS A C 1
ATOM 3409 O O . LYS A 1 415 ? 0.714 -19.174 30.381 1.00 95.81 415 LYS A O 1
ATOM 3414 N N . GLU A 1 416 ? -1.490 -18.954 30.749 1.00 95.38 416 GLU A N 1
ATOM 3415 C CA . GLU A 1 416 ? -1.549 -19.864 31.903 1.00 95.38 416 GLU A CA 1
ATOM 3416 C C . GLU A 1 416 ? -1.014 -21.253 31.533 1.00 95.38 416 GLU A C 1
ATOM 3418 O O . GLU A 1 416 ? -0.196 -21.826 32.253 1.00 95.38 416 GLU A O 1
ATOM 3423 N N . ARG A 1 417 ? -1.386 -21.755 30.348 1.00 93.50 417 ARG A N 1
ATOM 3424 C CA . ARG A 1 417 ? -0.839 -22.995 29.790 1.00 93.50 417 ARG A CA 1
ATOM 3425 C C . ARG A 1 417 ? 0.671 -22.913 29.575 1.00 93.50 417 ARG A C 1
ATOM 3427 O O . ARG A 1 417 ? 1.376 -23.837 29.963 1.00 93.50 417 ARG A O 1
ATOM 3434 N N . ALA A 1 418 ? 1.172 -21.840 28.964 1.00 93.44 418 ALA A N 1
ATOM 3435 C CA . ALA A 1 418 ? 2.605 -21.651 28.741 1.00 93.44 418 ALA A CA 1
ATOM 3436 C C . ALA A 1 418 ? 3.388 -21.569 30.063 1.00 93.44 418 ALA A C 1
ATOM 3438 O O . ALA A 1 418 ? 4.470 -22.142 30.171 1.00 93.44 418 ALA A O 1
ATOM 3439 N N . ASP A 1 419 ? 2.838 -20.896 31.073 1.00 92.75 419 ASP A N 1
ATOM 3440 C CA . ASP A 1 419 ? 3.460 -20.738 32.388 1.00 92.75 419 ASP A CA 1
ATOM 3441 C C . ASP A 1 419 ? 3.484 -22.055 33.184 1.00 92.75 419 ASP A C 1
ATOM 3443 O O . ASP A 1 419 ? 4.449 -22.299 33.910 1.00 92.75 419 ASP A O 1
ATOM 3447 N N . ALA A 1 420 ? 2.504 -22.943 32.973 1.00 93.19 420 ALA A N 1
ATOM 3448 C CA . ALA A 1 420 ? 2.478 -24.301 33.526 1.00 93.19 420 ALA A CA 1
ATOM 3449 C C . ALA A 1 420 ? 3.460 -25.281 32.844 1.00 93.19 420 ALA A C 1
ATOM 3451 O O . ALA A 1 420 ? 3.714 -26.366 33.369 1.00 93.19 420 ALA A O 1
ATOM 3452 N N . MET A 1 421 ? 4.018 -24.930 31.679 1.00 91.25 421 MET A N 1
ATOM 3453 C CA . MET A 1 421 ? 5.003 -25.753 30.968 1.00 91.25 421 MET A CA 1
ATOM 3454 C C . MET A 1 421 ? 6.435 -25.488 31.460 1.00 91.25 421 MET A C 1
ATOM 3456 O O . MET A 1 421 ? 6.780 -24.394 31.927 1.00 91.25 421 MET A O 1
ATOM 3460 N N . SER A 1 422 ? 7.311 -26.487 31.300 1.00 84.62 422 SER A N 1
ATOM 3461 C CA . SER A 1 422 ? 8.732 -26.348 31.638 1.00 84.62 422 SER A CA 1
ATOM 3462 C C . SER A 1 422 ? 9.399 -25.261 30.788 1.00 84.62 422 SER A C 1
ATOM 3464 O O . SER A 1 422 ? 9.072 -25.086 29.614 1.00 84.62 422 SER A O 1
ATOM 3466 N N . ALA A 1 423 ? 10.367 -24.539 31.362 1.00 75.81 423 ALA A N 1
ATOM 3467 C CA . ALA A 1 423 ? 11.010 -23.380 30.727 1.00 75.81 423 ALA A CA 1
ATOM 3468 C C . ALA A 1 423 ? 11.678 -23.665 29.363 1.00 75.81 423 ALA A C 1
ATOM 3470 O O . ALA A 1 423 ? 11.884 -22.736 28.585 1.00 75.81 423 ALA A O 1
ATOM 3471 N N . ASN A 1 424 ? 11.977 -24.935 29.062 1.00 74.88 424 ASN A N 1
ATOM 3472 C CA . ASN A 1 424 ? 12.615 -25.371 27.816 1.00 74.88 424 ASN A CA 1
ATOM 3473 C C . ASN A 1 424 ? 11.623 -25.898 26.759 1.00 74.88 424 ASN A C 1
ATOM 3475 O O . ASN A 1 424 ? 12.051 -26.432 25.740 1.00 74.88 424 ASN A O 1
ATOM 3479 N N . SER A 1 425 ? 10.310 -25.807 26.998 1.00 82.12 425 SER A N 1
ATOM 3480 C CA . SER A 1 425 ? 9.291 -26.336 26.077 1.00 82.12 425 SER A CA 1
ATOM 3481 C C . SER A 1 425 ? 8.025 -25.480 25.983 1.00 82.12 425 SER A C 1
ATOM 3483 O O . SER A 1 425 ? 6.990 -25.961 25.524 1.00 82.12 425 SER A O 1
ATOM 3485 N N . ARG A 1 426 ? 8.076 -24.212 26.407 1.00 92.31 426 ARG A N 1
ATOM 3486 C CA . ARG A 1 426 ? 6.885 -23.354 26.455 1.00 92.31 426 ARG A CA 1
ATOM 3487 C C . ARG A 1 426 ? 6.377 -23.008 25.057 1.00 92.31 426 ARG A C 1
ATOM 3489 O O . ARG A 1 426 ? 7.152 -22.813 24.121 1.00 92.31 426 ARG A O 1
ATOM 3496 N N . ILE A 1 427 ? 5.059 -22.884 24.938 1.00 94.12 427 ILE A N 1
ATOM 3497 C CA . ILE A 1 427 ? 4.414 -22.281 23.768 1.00 94.12 427 ILE A CA 1
ATOM 3498 C C . ILE A 1 427 ? 4.469 -20.751 23.852 1.00 94.12 427 ILE A C 1
ATOM 3500 O O . ILE A 1 427 ? 4.565 -20.179 24.940 1.00 94.12 427 ILE A O 1
ATOM 3504 N N . ALA A 1 428 ? 4.378 -20.076 22.709 1.00 95.88 428 ALA A N 1
ATOM 3505 C CA . ALA A 1 428 ? 4.417 -18.622 22.645 1.00 95.88 428 ALA A CA 1
ATOM 3506 C C . ALA A 1 428 ? 3.135 -17.996 23.216 1.00 95.88 428 ALA A C 1
ATOM 3508 O O . ALA A 1 428 ? 2.030 -18.262 22.747 1.00 95.88 428 ALA A O 1
ATOM 3509 N N . SER A 1 429 ? 3.274 -17.123 24.215 1.00 96.31 429 SER A N 1
ATOM 3510 C CA . SER A 1 429 ? 2.164 -16.275 24.672 1.00 96.31 429 SER A CA 1
ATOM 3511 C C . SER A 1 429 ? 1.936 -15.109 23.705 1.00 96.31 429 SER A C 1
ATOM 3513 O O . SER A 1 429 ? 2.890 -14.599 23.118 1.00 96.31 429 SER A O 1
ATOM 3515 N N . PHE A 1 430 ? 0.700 -14.619 23.581 1.00 97.69 430 PHE A N 1
ATOM 3516 C CA . PHE A 1 430 ? 0.430 -13.429 22.769 1.00 97.69 430 PHE A CA 1
ATOM 3517 C C . PHE A 1 430 ? 1.203 -12.208 23.288 1.00 97.69 430 PHE A C 1
ATOM 3519 O O . PHE A 1 430 ? 1.195 -11.903 24.478 1.00 97.69 430 PHE A O 1
ATOM 3526 N N . GLN A 1 431 ? 1.894 -11.520 22.380 1.00 97.38 431 GLN A N 1
ATOM 3527 C CA . GLN A 1 431 ? 2.650 -10.291 22.639 1.00 97.38 431 GLN A CA 1
ATOM 3528 C C . GLN A 1 431 ? 2.058 -9.091 21.898 1.00 97.38 431 GLN A C 1
ATOM 3530 O O . GLN A 1 431 ? 2.291 -7.949 22.310 1.00 97.38 431 GLN A O 1
ATOM 3535 N N . ARG A 1 432 ? 1.304 -9.339 20.817 1.00 98.19 432 ARG A N 1
ATOM 3536 C CA . ARG A 1 432 ? 0.801 -8.303 19.917 1.00 98.19 432 ARG A CA 1
ATOM 3537 C C . ARG A 1 432 ? -0.651 -8.531 19.491 1.00 98.19 432 ARG A C 1
ATOM 3539 O O . ARG A 1 432 ? -1.034 -9.645 19.146 1.00 98.19 432 ARG A O 1
ATOM 3546 N N . VAL A 1 433 ? -1.419 -7.444 19.442 1.00 98.44 433 VAL A N 1
ATOM 3547 C CA . VAL A 1 433 ? -2.776 -7.391 18.878 1.00 98.44 433 VAL A CA 1
ATOM 3548 C C . VAL A 1 433 ? -2.855 -6.254 17.873 1.00 98.44 433 VAL A C 1
ATOM 3550 O O . VAL A 1 433 ? -2.372 -5.149 18.135 1.00 98.44 433 VAL A O 1
ATOM 3553 N N . ARG A 1 434 ? -3.453 -6.520 16.712 1.00 98.56 434 ARG A N 1
ATOM 3554 C CA . ARG A 1 434 ? -3.565 -5.550 15.626 1.00 98.56 434 ARG A CA 1
ATOM 3555 C C . ARG A 1 434 ? -4.983 -5.474 15.078 1.00 98.56 434 ARG A C 1
ATOM 3557 O O . ARG A 1 434 ? -5.628 -6.505 14.905 1.00 98.56 434 ARG A O 1
ATOM 3564 N N . LEU A 1 435 ? -5.425 -4.263 14.751 1.00 98.62 435 LEU A N 1
ATOM 3565 C CA . LEU A 1 435 ? -6.686 -3.991 14.060 1.00 98.62 435 LEU A CA 1
ATOM 3566 C C . LEU A 1 435 ? -6.381 -3.360 12.700 1.00 98.62 435 LEU A C 1
ATOM 3568 O O . LEU A 1 435 ? -5.749 -2.308 12.647 1.00 98.62 435 LEU A O 1
ATOM 3572 N N . GLY A 1 436 ? -6.791 -4.005 11.609 1.00 98.06 436 GLY A N 1
ATOM 3573 C CA . GLY A 1 436 ? -6.654 -3.458 10.256 1.00 98.06 436 GLY A CA 1
ATOM 3574 C C . GLY A 1 436 ? -7.899 -2.675 9.853 1.00 98.06 436 GLY A C 1
ATOM 3575 O O . GLY A 1 436 ? -8.988 -3.246 9.829 1.00 98.06 436 GLY A O 1
ATOM 3576 N N . THR A 1 437 ? -7.755 -1.390 9.532 1.00 97.88 437 THR A N 1
ATOM 3577 C CA . THR A 1 437 ? -8.893 -0.532 9.178 1.00 97.88 437 THR A CA 1
ATOM 3578 C C . THR A 1 437 ? -8.506 0.578 8.204 1.00 97.88 437 THR A C 1
ATOM 3580 O O . THR A 1 437 ? -7.479 1.216 8.354 1.00 97.88 437 THR A O 1
ATOM 3583 N N . ARG A 1 438 ? -9.338 0.851 7.203 1.00 96.56 438 ARG A N 1
ATOM 3584 C CA . ARG A 1 438 ? -9.256 2.037 6.342 1.00 96.56 438 ARG A CA 1
ATOM 3585 C C . ARG A 1 438 ? -10.284 3.104 6.729 1.00 96.56 438 ARG A C 1
ATOM 3587 O O . ARG A 1 438 ? -10.298 4.185 6.147 1.00 96.56 438 ARG A O 1
ATOM 3594 N N . ILE A 1 439 ? -11.125 2.845 7.730 1.00 97.31 439 ILE A N 1
ATOM 3595 C CA . ILE A 1 439 ? -12.196 3.748 8.176 1.00 97.31 439 ILE A CA 1
ATOM 3596 C C . ILE A 1 439 ? -11.705 5.169 8.460 1.00 97.31 439 ILE A C 1
ATOM 3598 O O . ILE A 1 439 ? -12.428 6.112 8.173 1.00 97.31 439 ILE A O 1
ATOM 3602 N N . LEU A 1 440 ? -10.472 5.347 8.933 1.00 98.06 440 LEU A N 1
ATOM 3603 C CA . LEU A 1 440 ? -9.908 6.676 9.190 1.00 98.06 440 LEU A CA 1
ATOM 3604 C C . LEU A 1 440 ? -9.876 7.562 7.929 1.00 98.06 440 LEU A C 1
ATOM 3606 O O . LEU A 1 440 ? -10.063 8.768 8.038 1.00 98.06 440 LEU A O 1
ATOM 3610 N N . ALA A 1 441 ? -9.665 6.965 6.752 1.00 97.06 441 ALA A N 1
ATOM 3611 C CA . ALA A 1 441 ? -9.711 7.649 5.461 1.00 97.06 441 ALA A CA 1
ATOM 3612 C C . ALA A 1 441 ? -11.099 7.569 4.806 1.00 97.06 441 ALA A C 1
ATOM 3614 O O . ALA A 1 441 ? -11.533 8.516 4.162 1.00 97.06 441 ALA A O 1
ATOM 3615 N N . TYR A 1 442 ? -11.788 6.431 4.936 1.00 95.44 442 TYR A N 1
ATOM 3616 C CA . TYR A 1 442 ? -13.036 6.143 4.217 1.00 95.44 442 TYR A CA 1
ATOM 3617 C C . TYR A 1 442 ? -14.304 6.646 4.899 1.00 95.44 442 TYR A C 1
ATOM 3619 O O . TYR A 1 442 ? -15.271 6.935 4.201 1.00 95.44 442 TYR A O 1
ATOM 3627 N N . LEU A 1 443 ? -14.346 6.663 6.229 1.00 97.62 443 LEU A N 1
ATOM 3628 C CA . LEU A 1 443 ? -15.543 6.969 7.011 1.00 97.62 443 LEU A CA 1
ATOM 3629 C C . LEU A 1 443 ? -15.174 7.388 8.452 1.00 97.62 443 LEU A C 1
ATOM 3631 O O . LEU A 1 443 ? -15.546 6.701 9.409 1.00 97.62 443 LEU A O 1
ATOM 3635 N N . PRO A 1 444 ? -14.428 8.489 8.650 1.00 97.94 444 PRO A N 1
ATOM 3636 C CA . PRO A 1 444 ? -13.916 8.896 9.963 1.00 97.94 444 PRO A CA 1
ATOM 3637 C C . PRO A 1 444 ? -15.013 9.064 11.026 1.00 97.94 444 PRO A C 1
ATOM 3639 O O . PRO A 1 444 ? -14.777 8.792 12.199 1.00 97.94 444 PRO A O 1
ATOM 3642 N N . GLN A 1 445 ? -16.248 9.387 10.621 1.00 97.56 445 GLN A N 1
ATOM 3643 C CA . GLN A 1 445 ? -17.426 9.502 11.495 1.00 97.56 445 GLN A CA 1
ATOM 3644 C C . GLN A 1 445 ? -17.736 8.222 12.290 1.00 97.56 445 GLN A C 1
ATOM 3646 O O . GLN A 1 445 ? -18.499 8.262 13.252 1.00 97.56 445 GLN A O 1
ATOM 3651 N N . ARG A 1 446 ? -17.190 7.065 11.894 1.00 96.88 446 ARG A N 1
ATOM 3652 C CA . ARG A 1 446 ? -17.351 5.803 12.629 1.00 96.88 446 ARG A CA 1
ATOM 3653 C C . ARG A 1 446 ? -16.626 5.827 13.975 1.00 96.88 446 ARG A C 1
ATOM 3655 O O . ARG A 1 446 ? -17.029 5.094 14.877 1.00 96.88 446 ARG A O 1
ATOM 3662 N N . VAL A 1 447 ? -15.569 6.619 14.129 1.00 97.88 447 VAL A N 1
ATOM 3663 C CA . VAL A 1 447 ? -14.793 6.667 15.370 1.00 97.88 447 VAL A CA 1
ATOM 3664 C C . VAL A 1 447 ? -15.430 7.662 16.335 1.00 97.88 447 VAL A C 1
ATOM 3666 O O . VAL A 1 447 ? -15.373 8.870 16.140 1.00 97.88 447 VAL A O 1
ATOM 3669 N N . GLY A 1 448 ? -16.041 7.126 17.390 1.00 97.19 448 GLY A N 1
ATOM 3670 C CA . GLY A 1 448 ? -16.666 7.890 18.469 1.00 97.19 448 GLY A CA 1
ATOM 3671 C C . GLY A 1 448 ? -16.074 7.557 19.839 1.00 97.19 448 GLY A C 1
ATOM 3672 O O . GLY A 1 448 ? -15.208 6.689 19.966 1.00 97.19 448 GLY A O 1
ATOM 3673 N N . ALA A 1 449 ? -16.584 8.225 20.877 1.00 97.94 449 ALA A N 1
ATOM 3674 C CA . ALA A 1 449 ? -16.144 8.032 22.261 1.00 97.94 449 ALA A CA 1
ATOM 3675 C C . ALA A 1 449 ? -16.272 6.573 22.740 1.00 97.94 449 ALA A C 1
ATOM 3677 O O . ALA A 1 449 ? -15.394 6.082 23.447 1.00 97.94 449 ALA A O 1
ATOM 3678 N N . GLU A 1 450 ? -17.319 5.863 22.313 1.00 98.25 450 GLU A N 1
ATOM 3679 C CA . GLU A 1 450 ? -17.546 4.471 22.714 1.00 98.25 450 GLU A CA 1
ATOM 3680 C C . GLU A 1 450 ? -16.488 3.516 22.145 1.00 98.25 450 GLU A C 1
ATOM 3682 O O . GLU A 1 450 ? -15.925 2.705 22.879 1.00 98.25 450 GLU A O 1
ATOM 3687 N N . LEU A 1 451 ? -16.123 3.661 20.867 1.00 98.44 451 LEU A N 1
ATOM 3688 C CA . LEU A 1 451 ? -15.025 2.886 20.282 1.00 98.44 451 LEU A CA 1
ATOM 3689 C C . LEU A 1 451 ? -13.706 3.139 21.029 1.00 98.44 451 LEU A C 1
ATOM 3691 O O . LEU A 1 451 ? -12.962 2.203 21.319 1.00 98.44 451 LEU A O 1
ATOM 3695 N N . VAL A 1 452 ? -13.421 4.401 21.371 1.00 98.69 452 VAL A N 1
ATOM 3696 C CA . VAL A 1 452 ? -12.229 4.774 22.149 1.00 98.69 452 VAL A CA 1
ATOM 3697 C C . VAL A 1 452 ? -12.246 4.109 23.529 1.00 98.69 452 VAL A C 1
ATOM 3699 O O . VAL A 1 452 ? -11.214 3.574 23.942 1.00 98.69 452 VAL A O 1
ATOM 3702 N N . ARG A 1 453 ? -13.396 4.084 24.220 1.00 98.62 453 ARG A N 1
ATOM 3703 C CA . ARG A 1 453 ? -13.571 3.379 25.502 1.00 98.62 453 ARG A CA 1
ATOM 3704 C C . ARG A 1 453 ? -13.258 1.889 25.359 1.00 98.62 453 ARG A C 1
ATOM 3706 O O . ARG A 1 453 ? -12.380 1.395 26.060 1.00 98.62 453 ARG A O 1
ATOM 3713 N N . VAL A 1 454 ? -13.891 1.201 24.404 1.00 98.75 454 VAL A N 1
ATOM 3714 C CA . VAL A 1 454 ? -13.685 -0.239 24.149 1.00 98.75 454 VAL A CA 1
ATOM 3715 C C . VAL A 1 454 ? -12.201 -0.571 23.943 1.00 98.75 454 VAL A C 1
ATOM 3717 O O . VAL A 1 454 ? -11.682 -1.537 24.510 1.00 98.75 454 VAL A O 1
ATOM 3720 N N . LEU A 1 455 ? -11.484 0.242 23.160 1.00 98.75 455 LEU A N 1
ATOM 3721 C CA . LEU A 1 455 ? -10.059 0.033 22.885 1.00 98.75 455 LEU A CA 1
ATOM 3722 C C . LEU A 1 455 ? -9.162 0.315 24.104 1.00 98.75 455 LEU A C 1
ATOM 3724 O O . LEU A 1 455 ? -8.171 -0.402 24.292 1.00 98.75 455 LEU A O 1
ATOM 3728 N N . LYS A 1 456 ? -9.491 1.325 24.927 1.00 98.56 456 LYS A N 1
ATOM 3729 C CA . LYS A 1 456 ? -8.796 1.624 26.196 1.00 98.56 456 LYS A CA 1
ATOM 3730 C C . LYS A 1 456 ? -8.964 0.472 27.189 1.00 98.56 456 LYS A C 1
ATOM 3732 O O . LYS A 1 456 ? -7.964 -0.037 27.701 1.00 98.56 456 LYS A O 1
ATOM 3737 N N . ASP A 1 457 ? -10.198 0.018 27.387 1.00 98.62 457 ASP A N 1
ATOM 3738 C CA . ASP A 1 457 ? -10.540 -1.041 28.339 1.00 98.62 457 ASP A CA 1
ATOM 3739 C C . ASP A 1 457 ? -9.859 -2.361 27.968 1.00 98.62 457 ASP A C 1
ATOM 3741 O O . ASP A 1 457 ? -9.226 -3.002 28.812 1.00 98.62 457 ASP A O 1
ATOM 3745 N N . PHE A 1 458 ? -9.907 -2.746 26.686 1.00 98.75 458 PHE A N 1
ATOM 3746 C CA . PHE A 1 458 ? -9.205 -3.937 26.213 1.00 98.75 458 PHE A CA 1
ATOM 3747 C C . PHE A 1 458 ? -7.694 -3.833 26.422 1.00 98.75 458 PHE A C 1
ATOM 3749 O O . PHE A 1 458 ? -7.092 -4.784 26.924 1.00 98.75 458 PHE A O 1
ATOM 3756 N N . LYS A 1 459 ? -7.077 -2.697 26.068 1.00 98.56 459 LYS A N 1
ATOM 3757 C CA . LYS A 1 459 ? -5.635 -2.499 26.253 1.00 98.56 459 LYS A CA 1
ATOM 3758 C C . LYS A 1 459 ? -5.248 -2.675 27.720 1.00 98.56 459 LYS A C 1
ATOM 3760 O O . LYS A 1 459 ? -4.327 -3.435 28.000 1.00 98.56 459 LYS A O 1
ATOM 3765 N N . ALA A 1 460 ? -5.964 -2.030 28.642 1.00 98.38 460 ALA A N 1
ATOM 3766 C CA . ALA A 1 460 ? -5.665 -2.083 30.071 1.00 98.38 460 ALA A CA 1
ATOM 3767 C C . ALA A 1 460 ? -5.620 -3.526 30.602 1.00 98.38 460 ALA A C 1
ATOM 3769 O O . ALA A 1 460 ? -4.614 -3.946 31.180 1.00 98.38 460 ALA A O 1
ATOM 3770 N N . LYS A 1 461 ? -6.663 -4.325 30.340 1.00 97.81 461 LYS A N 1
ATOM 3771 C CA . LYS A 1 461 ? -6.704 -5.721 30.805 1.00 97.81 461 LYS A CA 1
ATOM 3772 C C . LYS A 1 461 ? -5.727 -6.635 30.062 1.00 97.81 461 LYS A C 1
ATOM 3774 O O . LYS A 1 461 ? -5.085 -7.477 30.684 1.00 97.81 461 LYS A O 1
ATOM 3779 N N . ALA A 1 462 ? -5.560 -6.466 28.750 1.00 98.38 462 ALA A N 1
ATOM 3780 C CA . ALA A 1 462 ? -4.643 -7.276 27.950 1.00 98.38 462 ALA A CA 1
ATOM 3781 C C . ALA A 1 462 ? -3.172 -7.007 28.318 1.00 98.38 462 ALA A C 1
ATOM 3783 O O . ALA A 1 462 ? -2.352 -7.927 28.336 1.00 98.38 462 ALA A O 1
ATOM 3784 N N . SER A 1 463 ? -2.832 -5.767 28.679 1.00 98.12 463 SER A N 1
ATOM 3785 C CA . SER A 1 463 ? -1.514 -5.428 29.218 1.00 98.12 463 SER A CA 1
ATOM 3786 C C . SER A 1 463 ? -1.234 -6.118 30.550 1.00 98.12 463 SER A C 1
ATOM 3788 O O . SER A 1 463 ? -0.108 -6.568 30.759 1.00 98.12 463 SER A O 1
ATOM 3790 N N . ALA A 1 464 ? -2.242 -6.291 31.414 1.00 97.69 464 ALA A N 1
ATOM 3791 C CA . ALA A 1 464 ? -2.085 -6.986 32.695 1.00 97.69 464 ALA A CA 1
ATOM 3792 C C . ALA A 1 464 ? -1.691 -8.468 32.539 1.00 97.69 464 ALA A C 1
ATOM 3794 O O . ALA A 1 464 ? -1.016 -9.020 33.404 1.00 97.69 464 ALA A O 1
ATOM 3795 N N . ILE A 1 465 ? -2.041 -9.102 31.414 1.00 96.69 465 ILE A N 1
ATOM 3796 C CA . ILE A 1 465 ? -1.603 -10.468 31.081 1.00 96.69 465 ILE A CA 1
ATOM 3797 C C . ILE A 1 465 ? -0.322 -10.494 30.226 1.00 96.69 465 ILE A C 1
ATOM 3799 O O . ILE A 1 465 ? 0.113 -11.552 29.786 1.00 96.69 465 ILE A O 1
ATOM 3803 N N . GLY A 1 466 ? 0.339 -9.356 30.006 1.00 95.94 466 GLY A N 1
ATOM 3804 C CA . GLY A 1 466 ? 1.653 -9.294 29.361 1.00 95.94 466 GLY A CA 1
ATOM 3805 C C . GLY A 1 466 ? 1.647 -9.128 27.839 1.00 95.94 466 GLY A C 1
ATOM 3806 O O . GLY A 1 466 ? 2.699 -9.315 27.223 1.00 95.94 466 GLY A O 1
ATOM 3807 N N . ILE A 1 467 ? 0.518 -8.746 27.226 1.00 98.00 467 ILE A N 1
ATOM 3808 C CA . ILE A 1 467 ? 0.505 -8.240 25.844 1.00 98.00 467 ILE A CA 1
ATOM 3809 C C . ILE A 1 467 ? 1.103 -6.830 25.848 1.00 98.00 467 ILE A C 1
ATOM 3811 O O . ILE A 1 467 ? 0.660 -5.955 26.593 1.00 98.00 467 ILE A O 1
ATOM 3815 N N . LYS A 1 468 ? 2.118 -6.599 25.012 1.00 97.00 468 LYS A N 1
ATOM 3816 C CA . LYS A 1 468 ? 2.920 -5.363 25.037 1.00 97.00 468 LYS A CA 1
ATOM 3817 C C . LYS A 1 468 ? 2.644 -4.432 23.864 1.00 97.00 468 LYS A C 1
ATOM 3819 O O . LYS A 1 468 ? 2.884 -3.235 23.971 1.00 97.00 468 LYS A O 1
ATOM 3824 N N . GLN A 1 469 ? 2.174 -4.963 22.738 1.00 98.25 469 GLN A N 1
ATOM 3825 C CA . GLN A 1 469 ? 2.049 -4.206 21.495 1.00 98.25 469 GLN A CA 1
ATOM 3826 C C . GLN A 1 469 ? 0.600 -4.204 21.003 1.00 98.25 469 GLN A C 1
ATOM 3828 O O . GLN A 1 469 ? 0.037 -5.245 20.675 1.00 98.25 469 GLN A O 1
ATOM 3833 N N . PHE A 1 470 ? 0.012 -3.014 20.914 1.00 98.75 470 PHE A N 1
ATOM 3834 C CA . PHE A 1 470 ? -1.357 -2.786 20.452 1.00 98.75 470 PHE A CA 1
ATOM 3835 C C . PHE A 1 470 ? -1.296 -1.836 19.267 1.00 98.75 470 PHE A C 1
ATOM 3837 O O . PHE A 1 470 ? -0.784 -0.726 19.416 1.00 98.75 470 PHE A O 1
ATOM 3844 N N . ILE A 1 471 ? -1.739 -2.280 18.089 1.00 98.81 471 ILE A N 1
ATOM 3845 C CA . ILE A 1 471 ? -1.509 -1.547 16.839 1.00 98.81 471 ILE A CA 1
ATOM 3846 C C . ILE A 1 471 ? -2.806 -1.365 16.051 1.00 98.81 471 ILE A C 1
ATOM 3848 O O . ILE A 1 471 ? -3.499 -2.334 15.749 1.00 98.81 471 ILE A O 1
ATOM 3852 N N . ILE A 1 472 ? -3.094 -0.134 15.643 1.00 98.81 472 ILE A N 1
ATOM 3853 C CA . ILE A 1 472 ? -4.106 0.175 14.630 1.00 98.81 472 ILE A CA 1
ATOM 3854 C C . ILE A 1 472 ? -3.375 0.365 13.302 1.00 98.81 472 ILE A C 1
ATOM 3856 O O . ILE A 1 472 ? -2.557 1.271 13.159 1.00 98.81 472 ILE A O 1
ATOM 3860 N N . GLN A 1 473 ? -3.634 -0.515 12.339 1.00 98.50 473 GLN A N 1
ATOM 3861 C CA . GLN A 1 473 ? -3.052 -0.460 11.001 1.00 98.50 473 GLN A CA 1
ATOM 3862 C C . GLN A 1 473 ? -4.025 0.258 10.068 1.00 98.50 473 GLN A C 1
ATOM 3864 O O . GLN A 1 473 ? -5.008 -0.339 9.626 1.00 98.50 473 GLN A O 1
ATOM 3869 N N . THR A 1 474 ? -3.744 1.536 9.811 1.00 97.94 474 THR A N 1
ATOM 3870 C CA . THR A 1 474 ? -4.511 2.385 8.899 1.00 97.94 474 THR A CA 1
ATOM 3871 C C . THR A 1 474 ? -3.995 2.331 7.460 1.00 97.94 474 THR A C 1
ATOM 3873 O O . THR A 1 474 ? -2.942 1.747 7.191 1.00 97.94 474 THR A O 1
ATOM 3876 N N . HIS A 1 475 ? -4.763 2.911 6.538 1.00 96.12 475 HIS A N 1
ATOM 3877 C CA . HIS A 1 475 ? -4.527 2.867 5.099 1.00 96.12 475 HIS A CA 1
ATOM 3878 C C . HIS A 1 475 ? -4.893 4.203 4.424 1.00 96.12 475 HIS A C 1
ATOM 3880 O O . HIS A 1 475 ? -5.941 4.339 3.789 1.00 96.12 475 HIS A O 1
ATOM 3886 N N . PHE A 1 476 ? -4.011 5.188 4.596 1.00 98.31 476 PHE A N 1
ATOM 3887 C CA . PHE A 1 476 ? -3.978 6.454 3.868 1.00 98.31 476 PHE A CA 1
ATOM 3888 C C . PHE A 1 476 ? -3.002 6.376 2.689 1.00 98.31 476 PHE A C 1
ATOM 3890 O O . PHE A 1 476 ? -1.874 5.895 2.833 1.00 98.31 476 PHE A O 1
ATOM 3897 N N . GLU A 1 477 ? -3.424 6.942 1.565 1.00 97.12 477 GLU A N 1
ATOM 3898 C CA . GLU A 1 477 ? -2.804 6.869 0.243 1.00 97.12 477 GLU A CA 1
ATOM 3899 C C . GLU A 1 477 ? -2.275 8.218 -0.244 1.00 97.12 477 GLU A C 1
ATOM 3901 O O . GLU A 1 477 ? -1.369 8.282 -1.077 1.00 97.12 477 GLU A O 1
ATOM 3906 N N . THR A 1 478 ? -2.837 9.311 0.272 1.00 97.50 478 THR A N 1
ATOM 3907 C CA . THR A 1 478 ? -2.493 10.690 -0.087 1.00 97.50 478 THR A CA 1
ATOM 3908 C C . THR A 1 478 ? -2.826 11.641 1.061 1.00 97.50 478 THR A C 1
ATOM 3910 O O . THR A 1 478 ? -3.748 11.388 1.835 1.00 97.50 478 THR A O 1
ATOM 3913 N N . THR A 1 479 ? -2.124 12.772 1.161 1.00 97.81 479 THR A N 1
ATOM 3914 C CA . THR A 1 479 ? -2.483 13.852 2.101 1.00 97.81 479 THR A CA 1
ATOM 3915 C C . THR A 1 479 ? -3.862 14.428 1.834 1.00 97.81 479 THR A C 1
ATOM 3917 O O . THR A 1 479 ? -4.464 15.007 2.732 1.00 97.81 479 THR A O 1
ATOM 3920 N N . MET A 1 480 ? -4.409 14.232 0.634 1.00 97.69 480 MET A N 1
ATOM 3921 C CA . MET A 1 480 ? -5.777 14.627 0.326 1.00 97.69 480 MET A CA 1
ATOM 3922 C C . MET A 1 480 ? -6.812 13.832 1.134 1.00 97.69 480 MET A C 1
ATOM 3924 O O . MET A 1 480 ? -7.907 14.338 1.350 1.00 97.69 480 MET A O 1
ATOM 3928 N N . GLU A 1 481 ? -6.502 12.634 1.633 1.00 98.25 481 GLU A N 1
ATOM 3929 C CA . GLU A 1 481 ? -7.401 11.883 2.526 1.00 98.25 481 GLU A CA 1
ATOM 3930 C C . GLU A 1 481 ? -7.326 12.362 3.988 1.00 98.25 481 GLU A C 1
ATOM 3932 O O . GLU A 1 481 ? -8.223 12.064 4.777 1.00 98.25 481 GLU A O 1
ATOM 3937 N N . LEU A 1 482 ? -6.303 13.147 4.356 1.00 98.44 482 LEU A N 1
ATOM 3938 C CA . LEU A 1 482 ? -6.205 13.799 5.665 1.00 98.44 482 LEU A CA 1
ATOM 3939 C C . LEU A 1 482 ? -7.133 15.019 5.703 1.00 98.44 482 LEU A C 1
ATOM 3941 O O . LEU A 1 482 ? -6.717 16.160 5.539 1.00 98.44 482 LEU A O 1
ATOM 3945 N N . THR A 1 483 ? -8.424 14.755 5.858 1.00 98.50 483 THR A N 1
ATOM 3946 C CA . THR A 1 483 ? -9.458 15.773 6.095 1.00 98.50 483 THR A CA 1
ATOM 3947 C C . THR A 1 483 ? -9.463 16.239 7.554 1.00 98.50 483 THR A C 1
ATOM 3949 O O . THR A 1 483 ? -8.939 15.527 8.416 1.00 98.50 483 THR A O 1
ATOM 3952 N N . PRO A 1 484 ? -10.120 17.367 7.884 1.00 98.44 484 PRO A N 1
ATOM 3953 C CA . PRO A 1 484 ? -10.357 17.746 9.277 1.00 98.44 484 PRO A CA 1
ATOM 3954 C C . PRO A 1 484 ? -11.013 16.633 10.120 1.00 98.44 484 PRO A C 1
ATOM 3956 O O . PRO A 1 484 ? -10.645 16.434 11.276 1.00 98.44 484 PRO A O 1
ATOM 3959 N N . GLU A 1 485 ? -11.954 15.869 9.559 1.00 98.12 485 GLU A N 1
ATOM 3960 C CA . GLU A 1 485 ? -12.577 14.710 10.210 1.00 98.12 485 GLU A CA 1
ATOM 3961 C C . GLU A 1 485 ? -11.580 13.573 10.469 1.00 98.12 485 GLU A C 1
ATOM 3963 O O . GLU A 1 485 ? -11.578 12.986 11.554 1.00 98.12 485 GLU A O 1
ATOM 3968 N N . ALA A 1 486 ? -10.727 13.265 9.489 1.00 98.56 486 ALA A N 1
ATOM 3969 C CA . ALA A 1 486 ? -9.710 12.222 9.602 1.00 98.56 486 ALA A CA 1
ATOM 3970 C C . ALA A 1 486 ? -8.628 12.594 10.629 1.00 98.56 486 ALA A C 1
ATOM 3972 O O . ALA A 1 486 ? -8.223 11.746 11.423 1.00 98.56 486 ALA A O 1
ATOM 3973 N N . VAL A 1 487 ? -8.212 13.865 10.669 1.00 98.75 487 VAL A N 1
ATOM 3974 C CA . VAL A 1 487 ? -7.268 14.397 11.667 1.00 98.75 487 VAL A CA 1
ATOM 3975 C C . VAL A 1 487 ? -7.822 14.225 13.080 1.00 98.75 487 VAL A C 1
ATOM 3977 O O . VAL A 1 487 ? -7.179 13.570 13.900 1.00 98.75 487 VAL A O 1
ATOM 3980 N N . ARG A 1 488 ? -9.054 14.692 13.339 1.00 98.31 488 ARG A N 1
ATOM 3981 C CA . ARG A 1 488 ? -9.715 14.512 14.647 1.00 98.31 488 ARG A CA 1
ATOM 3982 C C . ARG A 1 488 ? -9.832 13.041 15.037 1.00 98.31 488 ARG A C 1
ATOM 3984 O O . ARG A 1 488 ? -9.634 12.675 16.189 1.00 98.31 488 ARG A O 1
ATOM 3991 N N . THR A 1 489 ? -10.123 12.181 14.066 1.00 98.25 489 THR A N 1
ATOM 3992 C CA . THR A 1 489 ? -10.212 10.736 14.292 1.00 98.25 489 THR A CA 1
ATOM 3993 C C . THR A 1 489 ? -8.876 10.143 14.749 1.00 98.25 489 THR A C 1
ATOM 3995 O O . THR A 1 489 ? -8.843 9.325 15.670 1.00 98.25 489 THR A O 1
ATOM 3998 N N . ILE A 1 490 ? -7.766 10.546 14.124 1.00 98.69 490 ILE A N 1
ATOM 3999 C CA . ILE A 1 490 ? -6.422 10.105 14.519 1.00 98.69 490 ILE A CA 1
ATOM 4000 C C . ILE A 1 490 ? -6.099 10.583 15.940 1.00 98.69 490 ILE A C 1
ATOM 4002 O O . ILE A 1 490 ? -5.591 9.799 16.742 1.00 98.69 490 ILE A O 1
ATOM 4006 N N . GLU A 1 491 ? -6.425 11.834 16.270 1.00 98.31 491 GLU A N 1
ATOM 4007 C CA . GLU A 1 491 ? -6.235 12.401 17.611 1.00 98.31 491 GLU A CA 1
ATOM 4008 C C . GLU A 1 491 ? -7.022 11.621 18.674 1.00 98.31 491 GLU A C 1
ATOM 4010 O O . GLU A 1 491 ? -6.439 11.190 19.667 1.00 98.31 491 GLU A O 1
ATOM 4015 N N . MET A 1 492 ? -8.302 11.324 18.423 1.00 98.00 492 MET A N 1
ATOM 4016 C CA . MET A 1 492 ? -9.128 10.501 19.315 1.00 98.00 492 MET A CA 1
ATOM 4017 C C . MET A 1 492 ? -8.542 9.098 19.524 1.00 98.00 492 MET A C 1
ATOM 4019 O O . MET A 1 492 ? -8.503 8.585 20.643 1.00 98.00 492 MET A O 1
ATOM 4023 N N . LEU A 1 493 ? -8.060 8.453 18.457 1.00 98.50 493 LEU A N 1
ATOM 4024 C CA . LEU A 1 493 ? -7.476 7.114 18.560 1.00 98.50 493 LEU A CA 1
ATOM 4025 C C . LEU A 1 493 ? -6.130 7.115 19.280 1.00 98.50 493 LEU A C 1
ATOM 4027 O O . LEU A 1 493 ? -5.819 6.133 19.956 1.00 98.50 493 LEU A O 1
ATOM 4031 N N . ARG A 1 494 ? -5.347 8.194 19.207 1.00 97.88 494 ARG A N 1
ATOM 4032 C CA . ARG A 1 494 ? -4.103 8.320 19.980 1.00 97.88 494 ARG A CA 1
ATOM 4033 C C . ARG A 1 494 ? -4.353 8.230 21.477 1.00 97.88 494 ARG A C 1
ATOM 4035 O O . ARG A 1 494 ? -3.559 7.608 22.180 1.00 97.88 494 ARG A O 1
ATOM 4042 N N . GLU A 1 495 ? -5.473 8.755 21.967 1.00 96.94 495 GLU A N 1
ATOM 4043 C CA . GLU A 1 495 ? -5.827 8.666 23.386 1.00 96.94 495 GLU A CA 1
ATOM 4044 C C . GLU A 1 495 ? -6.004 7.228 23.880 1.00 96.94 495 GLU A C 1
ATOM 4046 O O . GLU A 1 495 ? -5.861 6.966 25.071 1.00 96.94 495 GLU A O 1
ATOM 4051 N N . THR A 1 496 ? -6.301 6.270 22.993 1.00 98.19 496 THR A N 1
ATOM 4052 C CA . THR A 1 496 ? -6.376 4.847 23.368 1.00 98.19 496 THR A CA 1
ATOM 4053 C C . THR A 1 496 ? -5.022 4.293 23.819 1.00 98.19 496 THR A C 1
ATOM 4055 O O . THR A 1 496 ? -4.940 3.235 24.446 1.00 98.19 496 THR A O 1
ATOM 4058 N N . GLY A 1 497 ? -3.934 4.984 23.465 1.00 97.62 497 GLY A N 1
ATOM 4059 C CA . GLY A 1 497 ? -2.570 4.519 23.634 1.00 97.62 497 GLY A CA 1
ATOM 4060 C C . GLY A 1 497 ? -2.223 3.334 22.728 1.00 97.62 497 GLY A C 1
ATOM 4061 O O . GLY A 1 497 ? -1.224 2.665 22.987 1.00 97.62 497 GLY A O 1
ATOM 4062 N N . TRP A 1 498 ? -3.023 3.020 21.711 1.00 98.69 498 TRP A N 1
ATOM 4063 C CA . TRP A 1 498 ? -2.616 2.098 20.654 1.00 98.69 498 TRP A CA 1
ATOM 4064 C C . TRP A 1 498 ? -1.669 2.817 19.692 1.00 98.69 498 TRP A C 1
ATOM 4066 O O . TRP A 1 498 ? -1.865 3.986 19.365 1.00 98.69 498 TRP A O 1
ATOM 4076 N N . LEU A 1 499 ? -0.645 2.114 19.213 1.00 98.75 499 LEU A N 1
ATOM 4077 C CA . LEU A 1 499 ? 0.232 2.633 18.172 1.00 98.75 499 LEU A CA 1
ATOM 4078 C C . LEU A 1 499 ? -0.536 2.669 16.846 1.00 98.75 499 LEU A C 1
ATOM 4080 O O . LEU A 1 499 ? -1.000 1.632 16.373 1.00 98.75 499 LEU A O 1
ATOM 4084 N N . ILE A 1 500 ? -0.648 3.838 16.221 1.00 98.81 500 ILE A N 1
ATOM 4085 C CA . ILE A 1 500 ? -1.261 3.967 14.896 1.00 98.81 500 ILE A CA 1
ATOM 4086 C C . ILE A 1 500 ? -0.156 3.902 13.846 1.00 98.81 500 ILE A C 1
ATOM 4088 O O . ILE A 1 500 ? 0.819 4.651 13.910 1.00 98.81 500 ILE A O 1
ATOM 4092 N N . VAL A 1 501 ? -0.304 3.006 12.874 1.00 98.81 501 VAL A N 1
ATOM 4093 C CA . VAL A 1 501 ? 0.665 2.816 11.789 1.00 98.81 501 VAL A CA 1
ATOM 4094 C C . VAL A 1 501 ? -0.032 2.871 10.439 1.00 98.81 501 VAL A C 1
ATOM 4096 O O . VAL A 1 501 ? -1.147 2.372 10.322 1.00 98.81 501 VAL A O 1
ATOM 4099 N N . ASN A 1 502 ? 0.609 3.426 9.411 1.00 98.75 502 ASN A N 1
ATOM 4100 C CA . ASN A 1 502 ? 0.021 3.523 8.074 1.00 98.75 502 ASN A CA 1
ATOM 4101 C C . ASN A 1 502 ? 0.639 2.529 7.085 1.00 98.75 502 ASN A C 1
ATOM 4103 O O . ASN A 1 502 ? 1.862 2.460 6.944 1.00 98.75 502 ASN A O 1
ATOM 4107 N N . GLN A 1 503 ? -0.204 1.796 6.363 1.00 97.25 503 GLN A N 1
ATOM 4108 C CA . GLN A 1 503 ? 0.175 1.008 5.195 1.00 97.25 503 GLN A CA 1
ATOM 4109 C C . GLN A 1 503 ? -0.343 1.714 3.949 1.00 97.25 503 GLN A C 1
ATOM 4111 O O . GLN A 1 503 ? -1.547 1.859 3.791 1.00 97.25 503 GLN A O 1
ATOM 4116 N N . GLN A 1 504 ? 0.567 2.132 3.077 1.00 97.50 504 GLN A N 1
ATOM 4117 C CA . GLN A 1 504 ? 0.226 2.764 1.810 1.00 97.50 504 GLN A CA 1
ATOM 4118 C C . GLN A 1 504 ? 0.347 1.752 0.673 1.00 97.50 504 GLN A C 1
ATOM 4120 O O . GLN A 1 504 ? 1.321 0.997 0.634 1.00 97.50 504 GLN A O 1
ATOM 4125 N N . VAL A 1 505 ? -0.571 1.761 -0.286 1.00 96.31 505 VAL A N 1
ATOM 4126 C CA . VAL A 1 505 ? -0.409 1.055 -1.557 1.00 96.31 505 VAL A CA 1
ATOM 4127 C C . VAL A 1 505 ? 0.148 2.016 -2.608 1.00 96.31 505 VAL A C 1
ATOM 4129 O O . VAL A 1 505 ? -0.359 3.096 -2.895 1.00 96.31 505 VAL A O 1
ATOM 4132 N N . PHE A 1 506 ? 1.238 1.607 -3.232 1.00 96.44 506 PHE A N 1
ATOM 4133 C CA . PHE A 1 506 ? 1.997 2.414 -4.169 1.00 96.44 506 PHE A CA 1
ATOM 4134 C C . PHE A 1 506 ? 1.420 2.309 -5.582 1.00 96.44 506 PHE A C 1
ATOM 4136 O O . PHE A 1 506 ? 1.997 1.696 -6.484 1.00 96.44 506 PHE A O 1
ATOM 4143 N N . THR A 1 507 ? 0.220 2.864 -5.746 1.00 96.62 507 THR A N 1
ATOM 4144 C CA . THR A 1 507 ? -0.442 2.992 -7.048 1.00 96.62 507 THR A CA 1
ATOM 4145 C C . THR A 1 507 ? 0.329 3.933 -7.977 1.00 96.62 507 THR A C 1
ATOM 4147 O O . THR A 1 507 ? 1.133 4.737 -7.516 1.00 96.62 507 THR A O 1
ATOM 4150 N N . THR A 1 508 ? 0.063 3.900 -9.286 1.00 95.56 508 THR A N 1
ATOM 4151 C CA . THR A 1 508 ? 0.673 4.843 -10.244 1.00 95.56 508 THR A CA 1
ATOM 4152 C C . THR A 1 508 ? 0.411 6.307 -9.861 1.00 95.56 508 THR A C 1
ATOM 4154 O O . THR A 1 508 ? 1.296 7.146 -9.997 1.00 95.56 508 THR A O 1
ATOM 4157 N N . ALA A 1 509 ? -0.771 6.633 -9.330 1.00 95.44 509 ALA A N 1
ATOM 4158 C CA . ALA A 1 509 ? -1.050 7.977 -8.825 1.00 95.44 509 ALA A CA 1
ATOM 4159 C C . ALA A 1 509 ? -0.275 8.321 -7.543 1.00 95.44 509 ALA A C 1
ATOM 4161 O O . ALA A 1 509 ? 0.193 9.453 -7.393 1.00 95.44 509 ALA A O 1
ATOM 4162 N N . ALA A 1 510 ? -0.124 7.356 -6.630 1.00 95.81 510 ALA A N 1
ATOM 4163 C CA . ALA A 1 510 ? 0.643 7.523 -5.398 1.00 95.81 510 ALA A CA 1
ATOM 4164 C C . ALA A 1 510 ? 2.166 7.524 -5.629 1.00 95.81 510 ALA A C 1
ATOM 4166 O O . ALA A 1 510 ? 2.905 8.052 -4.800 1.00 95.81 510 ALA A O 1
ATOM 4167 N N . SER A 1 511 ? 2.634 6.973 -6.756 1.00 96.62 511 SER A N 1
ATOM 4168 C CA . SER A 1 511 ? 4.051 6.882 -7.117 1.00 96.62 511 SER A CA 1
ATOM 4169 C C . SER A 1 511 ? 4.617 8.144 -7.759 1.00 96.62 511 SER A C 1
ATOM 4171 O O . SER A 1 511 ? 5.789 8.157 -8.151 1.00 96.62 511 SER A O 1
ATOM 4173 N N . ARG A 1 512 ? 3.822 9.210 -7.879 1.00 95.94 512 ARG A N 1
ATOM 4174 C CA . ARG A 1 512 ? 4.336 10.529 -8.261 1.00 95.94 512 ARG A CA 1
ATOM 4175 C C . ARG A 1 512 ? 5.408 10.972 -7.259 1.00 95.94 512 ARG A C 1
ATOM 4177 O O . ARG A 1 512 ? 5.290 10.711 -6.061 1.00 95.94 512 ARG A O 1
ATOM 4184 N N . ARG A 1 513 ? 6.491 11.571 -7.751 1.00 93.69 513 ARG A N 1
ATOM 4185 C CA . ARG A 1 513 ? 7.648 11.991 -6.948 1.00 93.69 513 ARG A CA 1
ATOM 4186 C C . ARG A 1 513 ? 7.195 12.885 -5.796 1.00 93.69 513 ARG A C 1
ATOM 4188 O O . ARG A 1 513 ? 6.281 13.690 -5.946 1.00 93.69 513 ARG A O 1
ATOM 4195 N N . SER A 1 514 ? 7.818 12.698 -4.635 1.00 95.75 514 SER A N 1
ATOM 4196 C CA . SER A 1 514 ? 7.544 13.435 -3.393 1.00 95.75 514 SER A CA 1
ATOM 4197 C C . SER A 1 514 ? 6.154 13.241 -2.766 1.00 95.75 514 SER A C 1
ATOM 4199 O O . SER A 1 514 ? 5.942 13.657 -1.627 1.00 95.75 514 SER A O 1
ATOM 4201 N N . HIS A 1 515 ? 5.211 12.573 -3.438 1.00 96.19 515 HIS A N 1
ATOM 4202 C CA . HIS A 1 515 ? 3.841 12.415 -2.946 1.00 96.19 515 HIS A CA 1
ATOM 4203 C C . HIS A 1 515 ? 3.762 11.543 -1.683 1.00 96.19 515 HIS A C 1
ATOM 4205 O O . HIS A 1 515 ? 3.090 11.907 -0.716 1.00 96.19 515 HIS A O 1
ATOM 4211 N N . SER A 1 516 ? 4.478 10.415 -1.649 1.00 97.19 516 SER A N 1
ATOM 4212 C CA . SER A 1 516 ? 4.486 9.536 -0.469 1.00 97.19 516 SER A CA 1
ATOM 4213 C C . SER A 1 516 ? 5.284 10.138 0.692 1.00 97.19 516 SER A C 1
ATOM 4215 O O . SER A 1 516 ? 4.838 10.050 1.834 1.00 97.19 516 SER A O 1
ATOM 4217 N N . MET A 1 517 ? 6.387 10.844 0.410 1.00 98.00 517 MET A N 1
ATOM 4218 C CA . MET A 1 517 ? 7.134 11.624 1.412 1.00 98.00 517 MET A CA 1
ATOM 4219 C C . MET A 1 517 ? 6.243 12.680 2.083 1.00 98.00 517 MET A C 1
ATOM 4221 O O . MET A 1 517 ? 6.225 12.798 3.308 1.00 98.00 517 MET A O 1
ATOM 4225 N N . HIS A 1 518 ? 5.439 13.398 1.289 1.00 98.25 518 HIS A N 1
ATOM 4226 C CA . HIS A 1 518 ? 4.502 14.398 1.799 1.00 98.25 518 HIS A CA 1
ATOM 4227 C C . HIS A 1 518 ? 3.464 13.760 2.731 1.00 98.25 518 HIS A C 1
ATOM 4229 O O . HIS A 1 518 ? 3.223 14.252 3.834 1.00 98.25 518 HIS A O 1
ATOM 4235 N N . LEU A 1 519 ? 2.916 12.604 2.339 1.00 98.56 519 LEU A N 1
ATOM 4236 C CA . LEU A 1 519 ? 2.035 11.822 3.201 1.00 98.56 519 LEU A CA 1
ATOM 4237 C C . LEU A 1 519 ? 2.727 11.395 4.502 1.00 98.56 519 LEU A C 1
ATOM 4239 O O . LEU A 1 519 ? 2.111 11.482 5.562 1.00 98.56 519 LEU A O 1
ATOM 4243 N N . ARG A 1 520 ? 3.988 10.945 4.451 1.00 98.25 520 ARG A N 1
ATOM 4244 C CA . ARG A 1 520 ? 4.730 10.511 5.649 1.00 98.25 520 ARG A CA 1
ATOM 4245 C C . ARG A 1 520 ? 4.872 11.660 6.628 1.00 98.25 520 ARG A C 1
ATOM 4247 O O . ARG A 1 520 ? 4.495 11.509 7.785 1.00 98.25 520 ARG A O 1
ATOM 4254 N N . ARG A 1 521 ? 5.288 12.822 6.131 1.00 98.56 521 ARG A N 1
ATOM 4255 C CA . ARG A 1 521 ? 5.441 14.036 6.927 1.00 98.56 521 ARG A CA 1
ATOM 4256 C C . ARG A 1 521 ? 4.162 14.444 7.647 1.00 98.56 521 ARG A C 1
ATOM 4258 O O . ARG A 1 521 ? 4.190 14.718 8.843 1.00 98.56 521 ARG A O 1
ATOM 4265 N N . GLU A 1 522 ? 3.034 14.497 6.942 1.00 98.69 522 GLU A N 1
ATOM 4266 C CA . GLU A 1 522 ? 1.776 14.905 7.577 1.00 98.69 522 GLU A CA 1
ATOM 4267 C C . GLU A 1 522 ? 1.250 13.838 8.552 1.00 98.69 522 GLU A C 1
ATOM 4269 O O . GLU A 1 522 ? 0.695 14.181 9.591 1.00 98.69 522 GLU A O 1
ATOM 4274 N N . LEU A 1 523 ? 1.505 12.551 8.297 1.00 98.81 523 LEU A N 1
ATOM 4275 C CA . LEU A 1 523 ? 1.209 11.479 9.251 1.00 98.81 523 LEU A CA 1
ATOM 4276 C C . LEU A 1 523 ? 2.103 11.527 10.504 1.00 98.81 523 LEU A C 1
ATOM 4278 O O . LEU A 1 523 ? 1.593 11.329 11.608 1.00 98.81 523 LEU A O 1
ATOM 4282 N N . ASN A 1 524 ? 3.399 11.839 10.368 1.00 98.69 524 ASN A N 1
ATOM 4283 C CA . ASN A 1 524 ? 4.328 11.970 11.499 1.00 98.69 524 ASN A CA 1
ATOM 4284 C C . ASN A 1 524 ? 3.867 13.063 12.474 1.00 98.69 524 ASN A C 1
ATOM 4286 O O . ASN A 1 524 ? 3.792 12.821 13.680 1.00 98.69 524 ASN A O 1
ATOM 4290 N N . LYS A 1 525 ? 3.431 14.219 11.954 1.00 98.69 525 LYS A N 1
ATOM 4291 C CA . LYS A 1 525 ? 2.841 15.311 12.757 1.00 98.69 525 LYS A CA 1
ATOM 4292 C C . LYS A 1 525 ? 1.622 14.875 13.565 1.00 98.69 525 LYS A C 1
ATOM 4294 O O . LYS A 1 525 ? 1.355 15.427 14.627 1.00 98.69 525 LYS A O 1
ATOM 4299 N N . LEU A 1 526 ? 0.893 13.877 13.075 1.00 98.69 526 LEU A N 1
ATOM 4300 C CA . LEU A 1 526 ? -0.281 13.318 13.736 1.00 98.69 526 LEU A CA 1
ATOM 4301 C C . LEU A 1 526 ? 0.052 12.117 14.629 1.00 98.69 526 LEU A C 1
ATOM 4303 O O . LEU A 1 526 ? -0.860 11.527 15.197 1.00 98.69 526 LEU A O 1
ATOM 4307 N N . GLY A 1 527 ? 1.327 11.746 14.784 1.00 98.44 527 GLY A N 1
ATOM 4308 C CA . GLY A 1 527 ? 1.748 10.598 15.590 1.00 98.44 527 GLY A CA 1
ATOM 4309 C C . GLY A 1 527 ? 1.526 9.240 14.921 1.00 98.44 527 GLY A C 1
ATOM 4310 O O . GLY A 1 527 ? 1.582 8.218 15.605 1.00 98.44 527 GLY A O 1
ATOM 4311 N N . VAL A 1 528 ? 1.277 9.210 13.608 1.00 98.75 528 VAL A N 1
ATOM 4312 C CA . VAL A 1 528 ? 1.075 7.979 12.835 1.00 98.75 528 VAL A CA 1
ATOM 4313 C C . VAL A 1 528 ? 2.398 7.534 12.227 1.00 98.75 528 VAL A C 1
ATOM 4315 O O . VAL A 1 528 ? 3.035 8.283 11.490 1.00 98.75 528 VAL A O 1
ATOM 4318 N N . LEU A 1 529 ? 2.799 6.295 12.508 1.00 98.31 529 LEU A N 1
ATOM 4319 C CA . LEU A 1 529 ? 4.068 5.737 12.052 1.00 98.31 529 LEU A CA 1
ATOM 4320 C C . LEU A 1 529 ? 3.944 5.099 10.654 1.00 98.31 529 LEU A C 1
ATOM 4322 O O . LEU A 1 529 ? 3.188 4.136 10.484 1.00 98.31 529 LEU A O 1
ATOM 4326 N N . PRO A 1 530 ? 4.687 5.575 9.643 1.00 97.62 530 PRO A N 1
ATOM 4327 C CA . PRO A 1 530 ? 4.736 4.939 8.330 1.00 97.62 530 PRO A CA 1
ATOM 4328 C C . PRO A 1 530 ? 5.294 3.506 8.413 1.00 97.62 530 PRO A C 1
ATOM 4330 O O . PRO A 1 530 ? 6.423 3.286 8.844 1.00 97.62 530 PRO A O 1
ATOM 4333 N N . TYR A 1 531 ? 4.493 2.509 8.027 1.00 96.69 531 TYR A N 1
ATOM 4334 C CA . TYR A 1 531 ? 4.853 1.094 8.148 1.00 96.69 531 TYR A CA 1
ATOM 4335 C C . TYR A 1 531 ? 5.292 0.498 6.813 1.00 96.69 531 TYR A C 1
ATOM 4337 O O . TYR A 1 531 ? 6.477 0.250 6.601 1.00 96.69 531 TYR A O 1
ATOM 4345 N N . TYR A 1 532 ? 4.346 0.263 5.906 1.00 96.56 532 TYR A N 1
ATOM 4346 C CA . TYR A 1 532 ? 4.656 -0.314 4.603 1.00 96.56 532 TYR A CA 1
ATOM 4347 C C . TYR A 1 532 ? 4.286 0.622 3.465 1.00 96.56 532 TYR A C 1
ATOM 4349 O O . TYR A 1 532 ? 3.226 1.248 3.484 1.00 96.56 532 TYR A O 1
ATOM 4357 N N . THR A 1 533 ? 5.123 0.600 2.435 1.00 97.31 533 THR A N 1
ATOM 4358 C CA . THR A 1 533 ? 4.752 0.966 1.069 1.00 97.31 533 THR A CA 1
ATOM 4359 C C . THR A 1 533 ? 4.614 -0.328 0.263 1.00 97.31 533 THR A C 1
ATOM 4361 O O . THR A 1 533 ? 5.597 -1.015 -0.015 1.00 97.31 533 THR A O 1
ATOM 4364 N N . PHE A 1 534 ? 3.387 -0.716 -0.075 1.00 96.25 534 PHE A N 1
ATOM 4365 C CA . PHE A 1 534 ? 3.110 -1.935 -0.828 1.00 96.25 534 PHE A CA 1
ATOM 4366 C C . PHE A 1 534 ? 3.059 -1.664 -2.323 1.00 96.25 534 PHE A C 1
ATOM 4368 O O . PHE A 1 534 ? 2.200 -0.918 -2.779 1.00 96.25 534 PHE A O 1
ATOM 4375 N N . ALA A 1 535 ? 3.895 -2.341 -3.106 1.00 95.62 535 ALA A N 1
ATOM 4376 C CA . ALA A 1 535 ? 3.677 -2.405 -4.545 1.00 95.62 535 ALA A CA 1
ATOM 4377 C C . ALA A 1 535 ? 2.300 -3.030 -4.830 1.00 95.62 535 ALA A C 1
ATOM 4379 O O . ALA A 1 535 ? 1.872 -3.971 -4.146 1.00 95.62 535 ALA A O 1
ATOM 4380 N N . VAL A 1 536 ? 1.599 -2.505 -5.836 1.00 93.31 536 VAL A N 1
ATOM 4381 C CA . VAL A 1 536 ? 0.304 -3.052 -6.252 1.00 93.31 536 VAL A CA 1
ATOM 4382 C C . VAL A 1 536 ? 0.503 -4.485 -6.739 1.00 93.31 536 VAL A C 1
ATOM 4384 O O . VAL A 1 536 ? 1.331 -4.742 -7.610 1.00 93.31 536 VAL A O 1
ATOM 4387 N N . LYS A 1 537 ? -0.276 -5.414 -6.183 1.00 85.69 537 LYS A N 1
ATOM 4388 C CA . LYS A 1 537 ? -0.345 -6.804 -6.647 1.00 85.69 537 LYS A CA 1
ATOM 4389 C C . LYS A 1 537 ? -1.495 -6.987 -7.636 1.00 85.69 537 LYS A C 1
ATOM 4391 O O . LYS A 1 537 ? -2.441 -6.201 -7.624 1.00 85.69 537 LYS A O 1
ATOM 4396 N N . GLY A 1 538 ? -1.458 -8.051 -8.426 1.00 74.75 538 GLY A N 1
ATOM 4397 C CA . GLY A 1 538 ? -2.473 -8.356 -9.438 1.00 74.75 538 GLY A CA 1
ATOM 4398 C C . GLY A 1 538 ? -1.916 -8.307 -10.858 1.00 74.75 538 GLY A C 1
ATOM 4399 O O . GLY A 1 538 ? -0.776 -7.903 -11.083 1.00 74.75 538 GLY A O 1
ATOM 4400 N N . PHE A 1 539 ? -2.717 -8.759 -11.819 1.00 79.62 539 PHE A N 1
ATOM 4401 C CA . PHE A 1 539 ? -2.289 -8.975 -13.200 1.00 79.62 539 PHE A CA 1
ATOM 4402 C C . PHE A 1 539 ? -2.693 -7.820 -14.101 1.00 79.62 539 PHE A C 1
ATOM 4404 O O . PHE A 1 539 ? -2.134 -6.726 -14.066 1.00 79.62 539 PHE A O 1
ATOM 4411 N N . LYS A 1 540 ? -3.661 -8.106 -14.966 1.00 86.12 540 LYS A N 1
ATOM 4412 C CA . LYS A 1 540 ? -4.236 -7.176 -15.901 1.00 86.12 540 LYS A CA 1
ATOM 4413 C C . LYS A 1 540 ? -5.239 -6.295 -15.176 1.00 86.12 540 LYS A C 1
ATOM 4415 O O . LYS A 1 540 ? -5.221 -5.108 -15.427 1.00 86.12 540 LYS A O 1
ATOM 4420 N N . GLU A 1 541 ? -6.003 -6.817 -14.217 1.00 91.06 541 GLU A N 1
ATOM 4421 C CA . GLU A 1 541 ? -7.029 -6.078 -13.472 1.00 91.06 541 GLU A CA 1
ATOM 4422 C C . GLU A 1 541 ? -6.484 -4.840 -12.752 1.00 91.06 541 GLU A C 1
ATOM 4424 O O . GLU A 1 541 ? -7.135 -3.799 -12.729 1.00 91.06 541 GLU A O 1
ATOM 4429 N N . ASN A 1 542 ? -5.257 -4.931 -12.237 1.00 92.19 542 ASN A N 1
ATOM 4430 C CA . ASN A 1 542 ? -4.582 -3.839 -11.542 1.00 92.19 542 ASN A CA 1
ATOM 4431 C C . ASN A 1 542 ? -3.499 -3.172 -12.392 1.00 92.19 542 ASN A C 1
ATOM 4433 O O . ASN A 1 542 ? -2.765 -2.331 -11.873 1.00 92.19 542 ASN A O 1
ATOM 4437 N N . ARG A 1 543 ? -3.395 -3.503 -13.688 1.00 92.25 543 ARG A N 1
ATOM 4438 C CA . ARG A 1 543 ? -2.354 -2.958 -14.564 1.00 92.25 543 ARG A CA 1
ATOM 4439 C C . ARG A 1 543 ? -2.401 -1.438 -14.573 1.00 92.25 543 ARG A C 1
ATOM 4441 O O . ARG A 1 543 ? -1.367 -0.845 -14.326 1.00 92.25 543 ARG A O 1
ATOM 4448 N N . GLU A 1 544 ? -3.553 -0.787 -14.738 1.00 91.69 544 GLU A N 1
ATOM 4449 C CA . GLU A 1 544 ? -3.640 0.684 -14.653 1.00 91.69 544 GLU A CA 1
ATOM 4450 C C . GLU A 1 544 ? -3.101 1.251 -13.327 1.00 91.69 544 GLU A C 1
ATOM 4452 O O . GLU A 1 544 ? -2.351 2.224 -13.362 1.00 91.69 544 GLU A O 1
ATOM 4457 N N . ASN A 1 545 ? -3.362 0.599 -12.191 1.00 93.62 545 ASN A N 1
ATOM 4458 C CA . ASN A 1 545 ? -2.911 1.067 -10.878 1.00 93.62 545 ASN A CA 1
ATOM 4459 C C . ASN A 1 545 ? -1.460 0.682 -10.549 1.00 93.62 545 ASN A C 1
ATOM 4461 O O . ASN A 1 545 ? -0.870 1.299 -9.670 1.00 93.62 545 ASN A O 1
ATOM 4465 N N . ALA A 1 546 ? -0.853 -0.296 -11.221 1.00 94.00 546 ALA A N 1
ATOM 4466 C CA . ALA A 1 546 ? 0.482 -0.782 -10.880 1.00 94.00 546 ALA A CA 1
ATOM 4467 C C . ALA A 1 546 ? 1.601 0.171 -11.332 1.00 94.00 546 ALA A C 1
ATOM 4469 O O . ALA A 1 546 ? 1.750 0.449 -12.521 1.00 94.00 546 ALA A O 1
ATOM 4470 N N . ALA A 1 547 ? 2.417 0.652 -10.393 1.00 95.50 547 ALA A N 1
ATOM 4471 C CA . ALA A 1 547 ? 3.715 1.244 -10.714 1.00 95.50 547 ALA A CA 1
ATOM 4472 C C . ALA A 1 547 ? 4.764 0.127 -10.921 1.00 95.50 547 ALA A C 1
ATOM 4474 O O . ALA A 1 547 ? 4.697 -0.882 -10.212 1.00 95.50 547 ALA A O 1
ATOM 4475 N N . PRO A 1 548 ? 5.732 0.283 -11.846 1.00 96.25 548 PRO A N 1
ATOM 4476 C CA . PRO A 1 548 ? 6.847 -0.651 -11.979 1.00 96.25 548 PRO A CA 1
ATOM 4477 C C . PRO A 1 548 ? 7.618 -0.810 -10.663 1.00 96.25 548 PRO A C 1
ATOM 4479 O O . PRO A 1 548 ? 7.791 0.148 -9.906 1.00 96.25 548 PRO A O 1
ATOM 4482 N N . ILE A 1 549 ? 8.151 -1.998 -10.401 1.00 97.12 549 ILE A N 1
ATOM 4483 C CA . ILE A 1 549 ? 8.950 -2.301 -9.208 1.00 97.12 549 ILE A CA 1
ATOM 4484 C C . ILE A 1 549 ? 10.236 -1.472 -9.187 1.00 97.12 549 ILE A C 1
ATOM 4486 O O . ILE A 1 549 ? 10.673 -1.031 -8.124 1.00 97.12 549 ILE A O 1
ATOM 4490 N N . ALA A 1 550 ? 10.772 -1.146 -10.363 1.00 96.12 550 ALA A N 1
ATOM 4491 C CA . ALA A 1 550 ? 11.848 -0.175 -10.527 1.00 96.12 550 ALA A CA 1
ATOM 4492 C C . ALA A 1 550 ? 11.513 1.185 -9.873 1.00 96.12 550 ALA A C 1
ATOM 4494 O O . ALA A 1 550 ? 12.352 1.780 -9.198 1.00 96.12 550 ALA A O 1
ATOM 4495 N N . ARG A 1 551 ? 10.261 1.655 -9.990 1.00 96.94 551 ARG A N 1
ATOM 4496 C CA . ARG A 1 551 ? 9.804 2.904 -9.360 1.00 96.94 551 ARG A CA 1
ATOM 4497 C C . ARG A 1 551 ? 9.671 2.771 -7.840 1.00 96.94 551 ARG A C 1
ATOM 4499 O O . ARG A 1 551 ? 9.956 3.736 -7.137 1.00 96.94 551 ARG A O 1
ATOM 4506 N N . VAL A 1 552 ? 9.289 1.596 -7.332 1.00 97.06 552 VAL A N 1
ATOM 4507 C CA . VAL A 1 552 ? 9.273 1.299 -5.885 1.00 97.06 552 VAL A CA 1
ATOM 4508 C C . VAL A 1 552 ? 10.691 1.334 -5.313 1.00 97.06 552 VAL A C 1
ATOM 4510 O O . VAL A 1 552 ? 10.924 1.978 -4.295 1.00 97.06 552 VAL A O 1
ATOM 4513 N N . ALA A 1 553 ? 11.653 0.686 -5.979 1.00 95.88 553 ALA A N 1
ATOM 4514 C CA . ALA A 1 553 ? 13.059 0.707 -5.573 1.00 95.88 553 ALA A CA 1
ATOM 4515 C C . ALA A 1 553 ? 13.634 2.131 -5.591 1.00 95.88 553 ALA A C 1
ATOM 4517 O O . ALA A 1 553 ? 14.372 2.522 -4.689 1.00 95.88 553 ALA A O 1
ATOM 4518 N N . GLN A 1 554 ? 13.242 2.924 -6.585 1.00 95.25 554 GLN A N 1
ATOM 4519 C CA . GLN A 1 554 ? 13.583 4.335 -6.654 1.00 95.25 554 GLN A CA 1
ATOM 4520 C C . GLN A 1 554 ? 13.010 5.143 -5.486 1.00 95.25 554 GLN A C 1
ATOM 4522 O O . GLN A 1 554 ? 13.758 5.895 -4.866 1.00 95.25 554 GLN A O 1
ATOM 4527 N N . GLU A 1 555 ? 11.733 4.947 -5.139 1.00 96.50 555 GLU A N 1
ATOM 4528 C CA . GLU A 1 555 ? 11.110 5.622 -3.991 1.00 96.50 555 GLU A CA 1
ATOM 4529 C C . GLU A 1 555 ? 11.848 5.315 -2.689 1.00 96.50 555 GLU A C 1
ATOM 4531 O O . GLU A 1 555 ? 12.044 6.214 -1.883 1.00 96.50 555 GLU A O 1
ATOM 4536 N N . VAL A 1 556 ? 12.308 4.073 -2.494 1.00 95.56 556 VAL A N 1
ATOM 4537 C CA . VAL A 1 556 ? 13.093 3.705 -1.305 1.00 95.56 556 VAL A CA 1
ATOM 4538 C C . VAL A 1 556 ? 14.366 4.540 -1.211 1.00 95.56 556 VAL A C 1
ATOM 4540 O O . VAL A 1 556 ? 14.646 5.099 -0.159 1.00 95.56 556 VAL A O 1
ATOM 4543 N N . ILE A 1 557 ? 15.144 4.662 -2.288 1.00 93.50 557 ILE A N 1
ATOM 4544 C CA . ILE A 1 557 ? 16.385 5.450 -2.239 1.00 93.50 557 ILE A CA 1
ATOM 4545 C C . ILE A 1 557 ? 16.077 6.927 -1.975 1.00 93.50 557 ILE A C 1
ATOM 4547 O O . ILE A 1 557 ? 16.709 7.548 -1.123 1.00 93.50 557 ILE A O 1
ATOM 4551 N N . GLU A 1 558 ? 15.090 7.473 -2.679 1.00 94.75 558 GLU A N 1
ATOM 4552 C CA . GLU A 1 558 ? 14.692 8.879 -2.582 1.00 94.75 558 GLU A CA 1
ATOM 4553 C C . GLU A 1 558 ? 14.155 9.241 -1.193 1.00 94.75 558 GLU A C 1
ATOM 4555 O O . GLU A 1 558 ? 14.591 10.224 -0.597 1.00 94.75 558 GLU A O 1
ATOM 4560 N N . GLU A 1 559 ? 13.235 8.440 -0.652 1.00 96.00 559 GLU A N 1
ATOM 4561 C CA . GLU A 1 559 ? 12.621 8.664 0.659 1.00 96.00 559 GLU A CA 1
ATOM 4562 C C . GLU A 1 559 ? 13.660 8.545 1.775 1.00 96.00 559 GLU A C 1
ATOM 4564 O O . GLU A 1 559 ? 13.725 9.398 2.661 1.00 96.00 559 GLU A O 1
ATOM 4569 N N . LYS A 1 560 ? 14.507 7.511 1.736 1.00 94.94 560 LYS A N 1
ATOM 4570 C CA . LYS A 1 560 ? 15.478 7.239 2.806 1.00 94.94 560 LYS A CA 1
ATOM 4571 C C . LYS A 1 560 ? 16.645 8.213 2.804 1.00 94.94 560 LYS A C 1
ATOM 4573 O O . LYS A 1 560 ? 17.204 8.451 3.869 1.00 94.94 560 LYS A O 1
ATOM 4578 N N . ALA A 1 561 ? 16.979 8.800 1.656 1.00 94.06 561 ALA A N 1
ATOM 4579 C CA . ALA A 1 561 ? 17.966 9.871 1.582 1.00 94.06 561 ALA A CA 1
ATOM 4580 C C . ALA A 1 561 ? 17.550 11.116 2.386 1.00 94.06 561 ALA A C 1
ATOM 4582 O O . ALA A 1 561 ? 18.422 11.849 2.841 1.00 94.06 561 ALA A O 1
ATOM 4583 N N . LEU A 1 562 ? 16.242 11.339 2.568 1.00 95.69 562 LEU A N 1
ATOM 4584 C CA . LEU A 1 562 ? 15.692 12.490 3.288 1.00 95.69 562 LEU A CA 1
ATOM 4585 C C . LEU A 1 562 ? 15.175 12.147 4.687 1.00 95.69 562 LEU A C 1
ATOM 4587 O O . LEU A 1 562 ? 15.319 12.956 5.592 1.00 95.69 562 LEU A O 1
ATOM 4591 N N . GLY A 1 563 ? 14.532 10.992 4.866 1.00 96.44 563 GLY A N 1
ATOM 4592 C CA . GLY A 1 563 ? 13.720 10.718 6.054 1.00 96.44 563 GLY A CA 1
ATOM 4593 C C . GLY A 1 563 ? 14.208 9.585 6.952 1.00 96.44 563 GLY A C 1
ATOM 4594 O O . GLY A 1 563 ? 13.485 9.204 7.869 1.00 96.44 563 GLY A O 1
ATOM 4595 N N . LYS A 1 564 ? 15.370 8.972 6.694 1.00 96.00 564 LYS A N 1
ATOM 4596 C CA . LYS A 1 564 ? 15.862 7.853 7.514 1.00 96.00 564 LYS A CA 1
ATOM 4597 C C . LYS A 1 564 ? 16.644 8.366 8.733 1.00 96.00 564 LYS A C 1
ATOM 4599 O O . LYS A 1 564 ? 17.713 8.942 8.538 1.00 96.00 564 LYS A O 1
ATOM 4604 N N . PRO A 1 565 ? 16.201 8.075 9.971 1.00 95.25 565 PRO A N 1
ATOM 4605 C CA . PRO A 1 565 ? 16.997 8.369 11.157 1.00 95.25 565 PRO A CA 1
ATOM 4606 C C . PRO A 1 565 ? 18.319 7.595 11.169 1.00 95.25 565 PRO A C 1
ATOM 4608 O O . PRO A 1 565 ? 18.384 6.420 10.794 1.00 95.25 565 PRO A O 1
ATOM 4611 N N . SER A 1 566 ? 19.371 8.251 11.642 1.00 93.88 566 SER A N 1
ATOM 4612 C CA . SER A 1 566 ? 20.702 7.690 11.876 1.00 93.88 566 SER A CA 1
ATOM 4613 C C . SER A 1 566 ? 20.712 6.669 13.017 1.00 93.88 566 SER A C 1
ATOM 4615 O O . SER A 1 566 ? 21.499 5.718 12.991 1.00 93.88 566 SER A O 1
ATOM 4617 N N . LYS A 1 567 ? 19.820 6.824 14.006 1.00 90.81 567 LYS A N 1
ATOM 4618 C CA . LYS A 1 567 ? 19.658 5.910 15.144 1.00 90.81 567 LYS A CA 1
ATOM 4619 C C . LYS A 1 567 ? 18.277 5.262 15.121 1.00 90.81 567 LYS A C 1
ATOM 4621 O O . LYS A 1 567 ? 17.258 5.933 15.000 1.00 90.81 567 LYS A O 1
ATOM 4626 N N . ASP A 1 568 ? 18.226 3.945 15.326 1.00 90.00 568 ASP A N 1
ATOM 4627 C CA . ASP A 1 568 ? 16.947 3.249 15.501 1.00 90.00 568 ASP A CA 1
ATOM 4628 C C . ASP A 1 568 ? 16.378 3.502 16.908 1.00 90.00 568 ASP A C 1
ATOM 4630 O O . ASP A 1 568 ? 16.685 2.785 17.865 1.00 90.00 568 ASP A O 1
ATOM 4634 N N . ARG A 1 569 ? 15.531 4.529 17.003 1.00 93.75 569 ARG A N 1
ATOM 4635 C CA . ARG A 1 569 ? 14.723 4.891 18.180 1.00 93.75 569 ARG A CA 1
ATOM 4636 C C . ARG A 1 569 ? 13.302 4.334 18.122 1.00 93.75 569 ARG A C 1
ATOM 4638 O O . ARG A 1 569 ? 12.459 4.676 18.944 1.00 93.75 569 ARG A O 1
ATOM 4645 N N . SER A 1 570 ? 13.008 3.461 17.158 1.00 93.75 570 SER A N 1
ATOM 4646 C CA . SER A 1 570 ? 11.632 3.073 16.835 1.00 93.75 570 SER A CA 1
ATOM 4647 C C . SER A 1 570 ? 10.886 2.423 18.009 1.00 93.75 570 SER A C 1
ATOM 4649 O O . SER A 1 570 ? 9.671 2.558 18.126 1.00 93.75 570 SER A O 1
ATOM 4651 N N . ILE A 1 571 ? 11.591 1.762 18.931 1.00 95.06 571 ILE A N 1
ATOM 4652 C CA . ILE A 1 571 ? 10.959 1.156 20.110 1.00 95.06 571 ILE A CA 1
ATOM 4653 C C . ILE A 1 571 ? 10.302 2.192 21.041 1.00 95.06 571 ILE A C 1
ATOM 4655 O O . ILE A 1 571 ? 9.326 1.863 21.715 1.00 95.06 571 ILE A O 1
ATOM 4659 N N . GLU A 1 572 ? 10.781 3.442 21.039 1.00 97.31 572 GLU A N 1
ATOM 4660 C CA . GLU A 1 572 ? 10.255 4.529 21.873 1.00 97.31 572 GLU A CA 1
ATOM 4661 C C . GLU A 1 572 ? 8.788 4.858 21.546 1.00 97.31 572 GLU A C 1
ATOM 4663 O O . GLU A 1 572 ? 8.057 5.305 22.429 1.00 97.31 572 GLU A O 1
ATOM 4668 N N . PHE A 1 573 ? 8.310 4.540 20.334 1.00 97.50 573 PHE A N 1
ATOM 4669 C CA . PHE A 1 573 ? 6.914 4.747 19.923 1.00 97.50 573 PHE A CA 1
ATOM 4670 C C . PHE A 1 573 ? 5.890 3.924 20.726 1.00 97.50 573 PHE A C 1
ATOM 4672 O O . PHE A 1 573 ? 4.694 4.208 20.644 1.00 97.50 573 PHE A O 1
ATOM 4679 N N . TYR A 1 574 ? 6.321 2.916 21.498 1.00 97.19 574 TYR A N 1
ATOM 4680 C CA . TYR A 1 574 ? 5.454 2.199 22.443 1.00 97.19 574 TYR A CA 1
ATOM 4681 C C . TYR A 1 574 ? 5.464 2.779 23.861 1.00 97.19 574 TYR A C 1
ATOM 4683 O O . TYR A 1 574 ? 4.582 2.421 24.641 1.00 97.19 574 TYR A O 1
ATOM 4691 N N . ASN A 1 575 ? 6.414 3.657 24.209 1.00 96.44 575 ASN A N 1
ATOM 4692 C CA . ASN A 1 575 ? 6.535 4.197 25.568 1.00 96.44 575 ASN A CA 1
ATOM 4693 C C . ASN A 1 575 ? 5.324 5.059 25.927 1.00 96.44 575 ASN A C 1
ATOM 4695 O O . ASN A 1 575 ? 4.750 4.909 27.003 1.00 96.44 575 ASN A O 1
ATOM 4699 N N . ASN A 1 576 ? 4.925 5.948 25.014 1.00 96.56 576 ASN A N 1
ATOM 4700 C CA . ASN A 1 576 ? 3.742 6.779 25.188 1.00 96.56 576 ASN A CA 1
ATOM 4701 C C . ASN A 1 576 ? 3.038 7.050 23.845 1.00 96.56 576 ASN A C 1
ATOM 4703 O O . ASN A 1 576 ? 3.172 8.145 23.293 1.00 96.56 576 ASN A O 1
ATOM 4707 N N . PRO A 1 577 ? 2.276 6.075 23.303 1.00 96.81 577 PRO A N 1
ATOM 4708 C CA . PRO A 1 577 ? 1.707 6.190 21.963 1.00 96.81 577 PRO A CA 1
ATOM 4709 C C . PRO A 1 577 ? 0.779 7.393 21.763 1.00 96.81 577 PRO A C 1
ATOM 4711 O O . PRO A 1 577 ? 0.703 7.928 20.656 1.00 96.81 577 PRO A O 1
ATOM 4714 N N . SER A 1 578 ? 0.118 7.866 22.828 1.00 97.19 578 SER A N 1
ATOM 4715 C CA . SER A 1 578 ? -0.724 9.063 22.753 1.00 97.19 578 SER A CA 1
ATOM 4716 C C . SER A 1 578 ? 0.085 10.321 22.453 1.00 97.19 578 SER A C 1
ATOM 4718 O O . SER A 1 578 ? -0.451 11.251 21.864 1.00 97.19 578 SER A O 1
ATOM 4720 N N . GLU A 1 579 ? 1.380 10.341 22.766 1.00 97.69 579 GLU A N 1
ATOM 4721 C CA . GLU A 1 579 ? 2.278 11.482 22.588 1.00 97.69 579 GLU A CA 1
ATOM 4722 C C . GLU A 1 579 ? 3.237 11.329 21.398 1.00 97.69 579 GLU A C 1
ATOM 4724 O O . GLU A 1 579 ? 4.068 12.204 21.177 1.00 97.69 579 GLU A O 1
ATOM 4729 N N . ASN A 1 580 ? 3.089 10.301 20.557 1.00 98.25 580 ASN A N 1
ATOM 4730 C CA . ASN A 1 580 ? 4.036 10.006 19.470 1.00 98.25 580 ASN A CA 1
ATOM 4731 C C . ASN A 1 580 ? 4.294 11.163 18.487 1.00 98.25 580 ASN A C 1
ATOM 4733 O O . ASN A 1 580 ? 5.401 11.273 17.972 1.00 98.25 580 ASN A O 1
ATOM 4737 N N . HIS A 1 581 ? 3.331 12.062 18.265 1.00 98.31 581 HIS A N 1
ATOM 4738 C CA . HIS A 1 581 ? 3.550 13.306 17.509 1.00 98.31 581 HIS A CA 1
ATOM 4739 C C . HIS A 1 581 ? 4.707 14.175 18.051 1.00 98.31 581 HIS A C 1
ATOM 4741 O O . HIS A 1 581 ? 5.455 14.761 17.273 1.00 98.31 581 HIS A O 1
ATOM 4747 N N . LYS A 1 582 ? 4.903 14.222 19.377 1.00 98.50 582 LYS A N 1
ATOM 4748 C CA . LYS A 1 582 ? 6.021 14.926 20.021 1.00 98.50 582 LYS A CA 1
ATOM 4749 C C . LYS A 1 582 ? 7.332 14.177 19.825 1.00 98.50 582 LYS A C 1
ATOM 4751 O O . LYS A 1 582 ? 8.349 14.819 19.601 1.00 98.50 582 LYS A O 1
ATOM 4756 N N . LEU A 1 583 ? 7.305 12.842 19.868 1.00 98.19 583 LEU A N 1
ATOM 4757 C CA . LEU A 1 583 ? 8.487 12.023 19.589 1.00 98.19 583 LEU A CA 1
ATOM 4758 C C . LEU A 1 583 ? 8.951 12.190 18.135 1.00 98.19 583 LEU A C 1
ATOM 4760 O O . LEU A 1 583 ? 10.146 12.334 17.901 1.00 98.19 583 LEU A O 1
ATOM 4764 N N . PHE A 1 584 ? 8.029 12.246 17.168 1.00 98.44 584 PHE A N 1
ATOM 4765 C CA . PHE A 1 584 ? 8.375 12.597 15.786 1.00 98.44 584 PHE A CA 1
ATOM 4766 C C . PHE A 1 584 ? 9.029 13.974 15.707 1.00 98.44 584 PHE A C 1
ATOM 4768 O O . PHE A 1 584 ? 10.151 14.068 15.225 1.00 98.44 584 PHE A O 1
ATOM 4775 N N . ALA A 1 585 ? 8.390 15.012 16.260 1.00 98.44 585 ALA A N 1
ATOM 4776 C CA . ALA A 1 585 ? 8.947 16.366 16.262 1.00 98.44 585 ALA A CA 1
ATOM 4777 C C . ALA A 1 585 ? 10.329 16.438 16.941 1.00 98.44 585 ALA A C 1
ATOM 4779 O O . ALA A 1 585 ? 11.198 17.199 16.516 1.00 98.44 585 ALA A O 1
ATOM 4780 N N . GLN A 1 586 ? 10.549 15.634 17.985 1.00 98.25 586 GLN A N 1
ATOM 4781 C CA . GLN A 1 586 ? 11.840 15.500 18.648 1.00 98.25 586 GLN A CA 1
ATOM 4782 C C . GLN A 1 586 ? 12.890 14.871 17.721 1.00 98.25 586 GLN A C 1
ATOM 4784 O O . GLN A 1 586 ? 13.955 15.457 17.556 1.00 98.25 586 GLN A O 1
ATOM 4789 N N . ILE A 1 587 ? 12.602 13.716 17.109 1.00 97.94 587 ILE A N 1
ATOM 4790 C CA . ILE A 1 587 ? 13.523 13.028 16.184 1.00 97.94 587 ILE A CA 1
ATOM 4791 C C . ILE A 1 587 ? 13.850 13.929 14.988 1.00 97.94 587 ILE A C 1
ATOM 4793 O O . ILE A 1 587 ? 15.017 14.101 14.647 1.00 97.94 587 ILE A O 1
ATOM 4797 N N . GLU A 1 588 ? 12.830 14.542 14.386 1.00 97.75 588 GLU A N 1
ATOM 4798 C CA . GLU A 1 588 ? 12.966 15.462 13.253 1.00 97.75 588 GLU A CA 1
ATOM 4799 C C . GLU A 1 588 ? 13.889 16.637 13.593 1.00 97.75 588 GLU A C 1
ATOM 4801 O O . GLU A 1 588 ? 14.783 16.968 12.817 1.00 97.75 588 GLU A O 1
ATOM 4806 N N . LYS A 1 589 ? 13.734 17.228 14.784 1.00 97.94 589 LYS A N 1
ATOM 4807 C CA . LYS A 1 589 ? 14.582 18.331 15.249 1.00 97.94 589 LYS A CA 1
ATOM 4808 C C . LYS A 1 589 ? 16.010 17.887 15.577 1.00 97.94 589 LYS A C 1
ATOM 4810 O O . LYS A 1 589 ? 16.951 18.584 15.215 1.00 97.94 589 LYS A O 1
ATOM 4815 N N . GLU A 1 590 ? 16.175 16.778 16.294 1.00 97.44 590 GLU A N 1
ATOM 4816 C CA . GLU A 1 590 ? 17.486 16.284 16.742 1.00 97.44 590 GLU A CA 1
ATOM 4817 C C . GLU A 1 590 ? 18.360 15.799 15.581 1.00 97.44 590 GLU A C 1
ATOM 4819 O O . GLU A 1 590 ? 19.580 15.939 15.636 1.00 97.44 590 GLU A O 1
ATOM 4824 N N . GLU A 1 591 ? 17.745 15.250 14.532 1.00 96.62 591 GLU A N 1
ATOM 4825 C CA . GLU A 1 591 ? 18.445 14.683 13.375 1.00 96.62 591 GLU A CA 1
ATOM 4826 C C . GLU A 1 591 ? 18.332 15.545 12.106 1.00 96.62 591 GLU A C 1
ATOM 4828 O O . GLU A 1 591 ? 18.839 15.159 11.056 1.00 96.62 591 GLU A O 1
ATOM 4833 N N . ASN A 1 592 ? 17.704 16.725 12.202 1.00 96.44 592 ASN A N 1
ATOM 4834 C CA . ASN A 1 592 ? 17.449 17.641 11.085 1.00 96.44 592 ASN A CA 1
ATOM 4835 C C . ASN A 1 592 ? 16.746 16.955 9.894 1.00 96.44 592 ASN A C 1
ATOM 4837 O O . ASN A 1 592 ? 17.123 17.132 8.734 1.00 96.44 592 ASN A O 1
ATOM 4841 N N . LEU A 1 593 ? 15.728 16.146 10.192 1.00 97.19 593 LEU A N 1
ATOM 4842 C CA . LEU A 1 593 ? 14.949 15.420 9.193 1.00 97.19 593 LEU A CA 1
ATOM 4843 C C . LEU A 1 593 ? 13.656 16.181 8.865 1.00 97.19 593 LEU A C 1
ATOM 4845 O O . LEU A 1 593 ? 12.961 16.628 9.777 1.00 97.19 593 LEU A O 1
ATOM 4849 N N . PRO A 1 594 ? 13.258 16.283 7.584 1.00 97.31 594 PRO A N 1
ATOM 4850 C CA . PRO A 1 594 ? 11.973 16.864 7.202 1.00 97.31 594 PRO A CA 1
ATOM 4851 C C . PRO A 1 594 ? 10.764 15.989 7.580 1.00 97.31 594 PRO A C 1
ATOM 4853 O O . PRO A 1 594 ? 9.640 16.501 7.601 1.00 97.31 594 PRO A O 1
ATOM 4856 N N . PHE A 1 595 ? 10.983 14.685 7.787 1.00 98.06 595 PHE A N 1
ATOM 4857 C CA . PHE A 1 595 ? 10.006 13.667 8.190 1.00 98.06 595 PHE A CA 1
ATOM 4858 C C . PHE A 1 595 ? 10.732 12.366 8.580 1.00 98.06 595 PHE A C 1
ATOM 4860 O O . PHE A 1 595 ? 11.919 12.210 8.293 1.00 98.06 595 PHE A O 1
ATOM 4867 N N . VAL A 1 596 ? 10.017 11.400 9.161 1.00 97.75 596 VAL A N 1
ATOM 4868 C CA . VAL A 1 596 ? 10.509 10.030 9.391 1.00 97.75 596 VAL A CA 1
ATOM 4869 C C . VAL A 1 596 ? 9.908 9.077 8.352 1.00 97.75 596 VAL A C 1
ATOM 4871 O O . VAL A 1 596 ? 8.689 8.912 8.261 1.00 97.75 596 VAL A O 1
ATOM 4874 N N . ALA A 1 597 ? 10.778 8.454 7.558 1.00 97.19 597 ALA A N 1
ATOM 4875 C CA . ALA A 1 597 ? 10.439 7.588 6.430 1.00 97.19 597 ALA A CA 1
ATOM 4876 C C . ALA A 1 597 ? 9.690 6.303 6.831 1.00 97.19 597 ALA A C 1
ATOM 4878 O O . ALA A 1 597 ? 9.662 5.909 8.000 1.00 97.19 597 ALA A O 1
ATOM 4879 N N . THR A 1 598 ? 9.105 5.616 5.841 1.00 95.75 598 THR A N 1
ATOM 4880 C CA . THR A 1 598 ? 8.492 4.290 6.037 1.00 95.75 598 THR A CA 1
ATOM 4881 C C . THR A 1 598 ? 9.477 3.270 6.594 1.00 95.75 598 THR A C 1
ATOM 4883 O O . THR A 1 598 ? 10.680 3.394 6.398 1.00 95.75 598 THR A O 1
ATOM 4886 N N . ASP A 1 599 ? 8.989 2.222 7.262 1.00 95.81 599 ASP A N 1
ATOM 4887 C CA . ASP A 1 599 ? 9.852 1.101 7.657 1.00 95.81 599 ASP A CA 1
ATOM 4888 C C . ASP A 1 599 ? 10.379 0.380 6.416 1.00 95.81 599 ASP A C 1
ATOM 4890 O O . ASP A 1 599 ? 11.583 0.378 6.168 1.00 95.81 599 ASP A O 1
ATOM 4894 N N . ARG A 1 600 ? 9.481 -0.195 5.602 1.00 95.12 600 ARG A N 1
ATOM 4895 C CA . ARG A 1 600 ? 9.875 -0.971 4.415 1.00 95.12 600 ARG A CA 1
ATOM 4896 C C . ARG A 1 600 ? 8.931 -0.786 3.235 1.00 95.12 600 ARG A C 1
ATOM 4898 O O . ARG A 1 600 ? 7.720 -0.658 3.405 1.00 95.12 600 ARG A O 1
ATOM 4905 N N . SER A 1 601 ? 9.479 -0.907 2.034 1.00 96.12 601 SER A N 1
ATOM 4906 C CA . SER A 1 601 ? 8.705 -1.073 0.800 1.00 96.12 601 SER A CA 1
ATOM 4907 C C . SER A 1 601 ? 8.762 -2.530 0.345 1.00 96.12 601 SER A C 1
ATOM 4909 O O . SER A 1 601 ? 9.827 -3.138 0.400 1.00 96.12 601 SER A O 1
ATOM 4911 N N . LEU A 1 602 ? 7.631 -3.125 -0.046 1.00 95.00 602 LEU A N 1
ATOM 4912 C CA . LEU A 1 602 ? 7.518 -4.566 -0.331 1.00 95.00 602 LEU A CA 1
ATOM 4913 C C . LEU A 1 602 ? 6.463 -4.855 -1.410 1.00 95.00 602 LEU A C 1
ATOM 4915 O O . LEU A 1 602 ? 5.465 -4.146 -1.507 1.00 95.00 602 LEU A O 1
ATOM 4919 N N . ILE A 1 603 ? 6.600 -5.965 -2.135 1.00 93.44 603 ILE A N 1
ATOM 4920 C CA . ILE A 1 603 ? 5.488 -6.619 -2.843 1.00 93.44 603 ILE A CA 1
ATOM 4921 C C . ILE A 1 603 ? 5.075 -7.902 -2.100 1.00 93.44 603 ILE A C 1
ATOM 4923 O O . ILE A 1 603 ? 5.895 -8.539 -1.437 1.00 93.44 603 ILE A O 1
ATOM 4927 N N . ASN A 1 604 ? 3.796 -8.286 -2.181 1.00 91.31 604 ASN A N 1
ATOM 4928 C CA . ASN A 1 604 ? 3.378 -9.647 -1.823 1.00 91.31 604 ASN A CA 1
ATOM 4929 C C . ASN A 1 604 ? 3.821 -10.597 -2.931 1.00 91.31 604 ASN A C 1
ATOM 4931 O O . ASN A 1 604 ? 3.445 -10.390 -4.082 1.00 91.31 604 ASN A O 1
ATOM 4935 N N . LEU A 1 605 ? 4.572 -11.643 -2.606 1.00 89.50 605 LEU A N 1
ATOM 4936 C CA . LEU A 1 605 ? 4.909 -12.653 -3.606 1.00 89.50 605 LEU A CA 1
ATOM 4937 C C . LEU A 1 605 ? 3.660 -13.514 -3.900 1.00 89.50 605 LEU A C 1
ATOM 4939 O O . LEU A 1 605 ? 2.843 -13.692 -3.000 1.00 89.50 605 LEU A O 1
ATOM 4943 N N . PRO A 1 606 ? 3.463 -14.004 -5.140 1.00 78.69 606 PRO A N 1
ATOM 4944 C CA . PRO A 1 606 ? 2.306 -14.825 -5.544 1.00 78.69 606 PRO A CA 1
ATOM 4945 C C . PRO A 1 606 ? 2.249 -16.215 -4.883 1.00 78.69 606 PRO A C 1
ATOM 4947 O O . PRO A 1 606 ? 1.282 -16.957 -5.039 1.00 78.69 606 PRO A O 1
ATOM 4950 N N . ALA A 1 607 ? 3.306 -16.602 -4.178 1.00 71.38 607 ALA A N 1
ATOM 4951 C CA . ALA A 1 607 ? 3.320 -17.757 -3.297 1.00 71.38 607 ALA A CA 1
ATOM 4952 C C . ALA A 1 607 ? 3.382 -17.254 -1.849 1.00 71.38 607 ALA A C 1
ATOM 4954 O O . ALA A 1 607 ? 2.505 -16.519 -1.407 1.00 71.38 607 ALA A O 1
ATOM 4955 N N . LEU A 1 608 ? 4.440 -17.602 -1.122 1.00 79.56 608 LEU A N 1
ATOM 4956 C CA . LEU A 1 608 ? 4.621 -17.215 0.266 1.00 79.56 608 LEU A CA 1
ATOM 4957 C C . LEU A 1 608 ? 5.521 -15.990 0.390 1.00 79.56 608 LEU A C 1
ATOM 4959 O O . LEU A 1 608 ? 6.436 -15.744 -0.384 1.00 79.56 608 LEU A O 1
ATOM 4963 N N . GLY A 1 609 ? 5.272 -15.208 1.431 1.00 85.94 609 GLY A N 1
ATOM 4964 C CA . GLY A 1 609 ? 6.157 -14.123 1.824 1.00 85.94 609 GLY A CA 1
ATOM 4965 C C . GLY A 1 609 ? 5.863 -12.766 1.180 1.00 85.94 609 GLY A C 1
ATOM 4966 O O . GLY A 1 609 ? 4.820 -12.510 0.575 1.00 85.94 609 GLY A O 1
ATOM 4967 N N . LYS A 1 610 ? 6.779 -11.839 1.448 1.00 90.75 610 LYS A N 1
ATOM 4968 C CA . LYS A 1 610 ? 6.798 -10.447 0.989 1.00 90.75 610 LYS A CA 1
ATOM 4969 C C . LYS A 1 610 ? 8.257 -10.086 0.777 1.00 90.75 610 LYS A C 1
ATOM 4971 O O . LYS A 1 610 ? 9.071 -10.524 1.585 1.00 90.75 610 LYS A O 1
ATOM 4976 N N . SER A 1 611 ? 8.585 -9.317 -0.251 1.00 93.12 611 SER A N 1
ATOM 4977 C CA . SER A 1 611 ? 9.974 -8.934 -0.514 1.00 93.12 611 SER A CA 1
ATOM 4978 C C . SER A 1 611 ? 10.070 -7.719 -1.431 1.00 93.12 611 SER A C 1
ATOM 4980 O O . SER A 1 611 ? 9.134 -7.413 -2.163 1.00 93.12 611 SER A O 1
ATOM 4982 N N . LEU A 1 612 ? 11.208 -7.038 -1.385 1.00 95.31 612 LEU A N 1
ATOM 4983 C CA . LEU A 1 612 ? 11.726 -6.153 -2.430 1.00 95.31 612 LEU A CA 1
ATOM 4984 C C . LEU A 1 612 ? 13.172 -6.542 -2.802 1.00 95.31 612 LEU A C 1
ATOM 4986 O O . LEU A 1 612 ? 13.875 -5.771 -3.444 1.00 95.31 612 LEU A O 1
ATOM 4990 N N . CYS A 1 613 ? 13.638 -7.727 -2.393 1.00 94.94 613 CYS A N 1
ATOM 4991 C CA . CYS A 1 613 ? 14.872 -8.311 -2.909 1.00 94.94 613 CYS A CA 1
ATOM 4992 C C . CYS A 1 613 ? 14.581 -8.872 -4.298 1.00 94.94 613 CYS A C 1
ATOM 4994 O O . CYS A 1 613 ? 13.963 -9.933 -4.396 1.00 94.94 613 CYS A O 1
ATOM 4996 N N . PHE A 1 614 ? 14.981 -8.159 -5.347 1.00 95.88 614 PHE A N 1
ATOM 4997 C CA . PHE A 1 614 ? 14.763 -8.596 -6.723 1.00 95.88 614 PHE A CA 1
ATOM 4998 C C . PHE A 1 614 ? 15.934 -8.247 -7.632 1.00 95.88 614 PHE A C 1
ATOM 5000 O O . PHE A 1 614 ? 16.698 -7.326 -7.345 1.00 95.88 614 PHE A O 1
ATOM 5007 N N . GLU A 1 615 ? 16.006 -8.948 -8.756 1.00 96.50 615 GLU A N 1
ATOM 5008 C CA . GLU A 1 615 ? 16.892 -8.665 -9.880 1.00 96.50 615 GLU A CA 1
ATOM 5009 C C . GLU A 1 615 ? 16.128 -8.836 -11.198 1.00 96.50 615 GLU A C 1
ATOM 5011 O O . GLU A 1 615 ? 15.316 -9.754 -11.348 1.00 96.50 615 GLU A O 1
ATOM 5016 N N . GLN A 1 616 ? 16.364 -7.950 -12.163 1.00 97.50 616 GLN A N 1
ATOM 5017 C CA . GLN A 1 616 ? 15.873 -8.103 -13.523 1.00 97.50 616 GLN A CA 1
ATOM 5018 C C . GLN A 1 616 ? 16.681 -9.185 -14.233 1.00 97.50 616 GLN A C 1
ATOM 5020 O O . GLN A 1 616 ? 17.857 -9.001 -14.527 1.00 97.50 616 GLN A O 1
ATOM 5025 N N . ILE A 1 617 ? 16.005 -10.272 -14.581 1.00 97.75 617 ILE A N 1
ATOM 5026 C CA . ILE A 1 617 ? 16.606 -11.419 -15.266 1.00 97.75 617 ILE A CA 1
ATOM 5027 C C . ILE A 1 617 ? 16.260 -11.470 -16.755 1.00 97.75 617 ILE A C 1
ATOM 5029 O O . ILE A 1 617 ? 16.889 -12.211 -17.502 1.00 97.75 617 ILE A O 1
ATOM 5033 N N . GLY A 1 618 ? 15.274 -10.686 -17.194 1.00 98.00 618 GLY A N 1
ATOM 5034 C CA . GLY A 1 618 ? 14.827 -10.675 -18.579 1.00 98.00 618 GLY A CA 1
ATOM 5035 C C . GLY A 1 618 ? 13.904 -9.510 -18.919 1.00 98.00 618 GLY A C 1
ATOM 5036 O O . GLY A 1 618 ? 13.617 -8.638 -18.090 1.00 98.00 618 GLY A O 1
ATOM 5037 N N . ILE A 1 619 ? 13.426 -9.500 -20.159 1.00 97.75 619 ILE A N 1
ATOM 5038 C CA . ILE A 1 619 ? 12.454 -8.533 -20.673 1.00 97.75 619 ILE A CA 1
ATOM 5039 C C . ILE A 1 619 ? 11.602 -9.191 -21.766 1.00 97.75 619 ILE A C 1
ATOM 5041 O O . ILE A 1 619 ? 12.075 -10.022 -22.541 1.00 97.75 619 ILE A O 1
ATOM 5045 N N . THR A 1 620 ? 10.323 -8.839 -21.803 1.00 96.25 620 THR A N 1
ATOM 5046 C CA . THR A 1 620 ? 9.352 -9.329 -22.793 1.00 96.25 620 THR A CA 1
ATOM 5047 C C . THR A 1 620 ? 9.350 -8.459 -24.055 1.00 96.25 620 THR A C 1
ATOM 5049 O O . THR A 1 620 ? 9.791 -7.313 -24.017 1.00 96.25 620 THR A O 1
ATOM 5052 N N . LEU A 1 621 ? 8.806 -8.967 -25.170 1.00 93.88 621 LEU A N 1
ATOM 5053 C CA . LEU A 1 621 ? 8.696 -8.225 -26.444 1.00 93.88 621 LEU A CA 1
ATOM 5054 C C . LEU A 1 621 ? 7.973 -6.875 -26.314 1.00 93.88 621 LEU A C 1
ATOM 5056 O O . LEU A 1 621 ? 8.233 -5.946 -27.078 1.00 93.88 621 LEU A O 1
ATOM 5060 N N . ASP A 1 622 ? 7.060 -6.767 -25.351 1.00 92.56 622 ASP A N 1
ATOM 5061 C CA . ASP A 1 622 ? 6.302 -5.555 -25.049 1.00 92.56 622 ASP A CA 1
ATOM 5062 C C . ASP A 1 622 ? 6.929 -4.697 -23.932 1.00 92.56 622 ASP A C 1
ATOM 5064 O O . ASP A 1 622 ? 6.268 -3.838 -23.353 1.00 92.56 622 ASP A O 1
ATOM 5068 N N . GLY A 1 623 ? 8.206 -4.925 -23.605 1.00 95.12 623 GLY A N 1
ATOM 5069 C CA . GLY A 1 623 ? 8.992 -4.080 -22.701 1.00 95.12 623 GLY A CA 1
ATOM 5070 C C . GLY A 1 623 ? 8.697 -4.261 -21.209 1.00 95.12 623 GLY A C 1
ATOM 5071 O O . GLY A 1 623 ? 9.184 -3.485 -20.388 1.00 95.12 623 GLY A O 1
ATOM 5072 N N . ARG A 1 624 ? 7.907 -5.266 -20.806 1.00 95.56 624 ARG A N 1
ATOM 5073 C CA . ARG A 1 624 ? 7.716 -5.600 -19.381 1.00 95.56 624 ARG A CA 1
ATOM 5074 C C . ARG A 1 624 ? 8.928 -6.373 -18.882 1.00 95.56 624 ARG A C 1
ATOM 5076 O O . ARG A 1 624 ? 9.315 -7.367 -19.508 1.00 95.56 624 ARG A O 1
ATOM 5083 N N . ARG A 1 625 ? 9.509 -5.949 -17.760 1.00 97.12 625 ARG A N 1
ATOM 5084 C CA . ARG A 1 625 ? 10.653 -6.638 -17.154 1.00 97.12 625 ARG A CA 1
ATOM 5085 C C . ARG A 1 625 ? 10.220 -7.962 -16.531 1.00 97.12 625 ARG A C 1
ATOM 5087 O O . ARG A 1 625 ? 9.117 -8.087 -15.995 1.00 97.12 625 ARG A O 1
ATOM 5094 N N . ILE A 1 626 ? 11.118 -8.938 -16.603 1.00 97.75 626 ILE A N 1
ATOM 5095 C CA . ILE A 1 626 ? 11.008 -10.227 -15.921 1.00 97.75 626 ILE A CA 1
ATOM 5096 C C . ILE A 1 626 ? 11.932 -10.154 -14.709 1.00 97.75 626 ILE A C 1
ATOM 5098 O O . ILE A 1 626 ? 13.136 -9.929 -14.858 1.00 97.75 626 ILE A O 1
ATOM 5102 N N . LEU A 1 627 ? 11.363 -10.293 -13.515 1.00 97.31 627 LEU A N 1
ATOM 5103 C CA . LEU A 1 627 ? 12.053 -10.081 -12.247 1.00 97.31 627 LEU A CA 1
ATOM 5104 C C . LEU A 1 627 ? 12.129 -11.391 -11.461 1.00 97.31 627 LEU A C 1
ATOM 5106 O O . LEU A 1 627 ? 11.124 -12.084 -11.321 1.00 97.31 627 LEU A O 1
ATOM 5110 N N . SER A 1 628 ? 13.301 -11.699 -10.912 1.00 96.50 628 SER A N 1
ATOM 5111 C CA . SER A 1 628 ? 13.509 -12.775 -9.943 1.00 96.50 628 SER A CA 1
ATOM 5112 C C . SER A 1 628 ? 13.517 -12.199 -8.536 1.00 96.50 628 SER A C 1
ATOM 5114 O O . SER A 1 628 ? 14.380 -11.381 -8.228 1.00 96.50 628 SER A O 1
ATOM 5116 N N . PHE A 1 629 ? 12.622 -12.664 -7.670 1.00 95.25 629 PHE A N 1
ATOM 5117 C CA . PHE A 1 629 ? 12.557 -12.265 -6.267 1.00 95.25 629 PHE A CA 1
ATOM 5118 C C . PHE A 1 629 ? 13.133 -13.330 -5.340 1.00 95.25 629 PHE A C 1
ATOM 5120 O O . PHE A 1 629 ? 12.879 -14.517 -5.517 1.00 95.25 629 PHE A O 1
ATOM 5127 N N . GLU A 1 630 ? 13.828 -12.884 -4.299 1.00 92.81 630 GLU A N 1
ATOM 5128 C CA . GLU A 1 630 ? 14.184 -13.707 -3.142 1.00 92.81 630 GLU A CA 1
ATOM 5129 C C . GLU A 1 630 ? 13.230 -13.425 -1.978 1.00 92.81 630 GLU A C 1
ATOM 5131 O O . GLU A 1 630 ? 12.741 -12.302 -1.819 1.00 92.81 630 GLU A O 1
ATOM 5136 N N . HIS A 1 631 ? 13.001 -14.411 -1.115 1.00 90.75 631 HIS A N 1
ATOM 5137 C CA . HIS A 1 631 ? 12.240 -14.225 0.120 1.00 90.75 631 HIS A CA 1
ATOM 5138 C C . HIS A 1 631 ? 12.953 -13.271 1.111 1.00 90.75 631 HIS A C 1
ATOM 5140 O O . HIS A 1 631 ? 14.179 -13.146 1.125 1.00 90.75 631 HIS A O 1
ATOM 5146 N N . ASP A 1 632 ? 12.183 -12.572 1.958 1.00 89.81 632 ASP A N 1
ATOM 5147 C CA . ASP A 1 632 ? 12.706 -11.622 2.959 1.00 89.81 632 ASP A CA 1
ATOM 5148 C C . ASP A 1 632 ? 13.565 -12.324 4.023 1.00 89.81 632 ASP A C 1
ATOM 5150 O O . ASP A 1 632 ? 13.041 -13.016 4.893 1.00 89.81 632 ASP A O 1
ATOM 5154 N N . LYS A 1 633 ? 14.881 -12.092 3.994 1.00 88.94 633 LYS A N 1
ATOM 5155 C CA . LYS A 1 633 ? 15.859 -12.685 4.926 1.00 88.94 633 LYS A CA 1
ATOM 5156 C C . LYS A 1 633 ? 15.740 -12.154 6.363 1.00 88.94 633 LYS A C 1
ATOM 5158 O O . LYS A 1 633 ? 16.344 -12.709 7.274 1.00 88.94 633 LYS A O 1
ATOM 5163 N N . PHE A 1 634 ? 14.963 -11.092 6.592 1.00 89.00 634 PHE A N 1
ATOM 5164 C CA . PHE A 1 634 ? 14.733 -10.477 7.905 1.00 89.00 634 PHE A CA 1
ATOM 5165 C C . PHE A 1 634 ? 13.389 -10.897 8.522 1.00 89.00 634 PHE A C 1
ATOM 5167 O O . PHE A 1 634 ? 12.794 -10.171 9.334 1.00 89.00 634 PHE A O 1
ATOM 5174 N N . ARG A 1 635 ? 12.853 -12.050 8.114 1.00 86.88 635 ARG A N 1
ATOM 5175 C CA . ARG A 1 635 ? 11.615 -12.618 8.647 1.00 86.88 635 ARG A CA 1
ATOM 5176 C C . ARG A 1 635 ? 11.697 -14.138 8.698 1.00 86.88 635 ARG A C 1
ATOM 5178 O O . ARG A 1 635 ? 12.190 -14.756 7.767 1.00 86.88 635 ARG A O 1
ATOM 5185 N N . ASN A 1 636 ? 11.131 -14.723 9.750 1.00 87.69 636 ASN A N 1
ATOM 5186 C CA . ASN A 1 636 ? 10.897 -16.160 9.792 1.00 87.69 636 ASN A CA 1
ATOM 5187 C C . ASN A 1 636 ? 9.751 -16.512 8.840 1.00 87.69 636 ASN A C 1
ATOM 5189 O O . ASN A 1 636 ? 8.675 -15.903 8.893 1.00 87.69 636 ASN A O 1
ATOM 5193 N N . HIS A 1 637 ? 9.988 -17.481 7.966 1.00 88.50 637 HIS A N 1
ATOM 5194 C CA . HIS A 1 637 ? 8.987 -17.989 7.034 1.00 88.50 637 HIS A CA 1
ATOM 5195 C C . HIS A 1 637 ? 8.397 -19.306 7.532 1.00 88.50 637 HIS A C 1
ATOM 5197 O O . HIS A 1 637 ? 8.845 -19.860 8.536 1.00 88.50 637 HIS A O 1
ATOM 5203 N N . SER A 1 638 ? 7.341 -19.766 6.860 1.00 85.69 638 SER A N 1
ATOM 5204 C CA . SER A 1 638 ? 6.837 -21.123 7.070 1.00 85.69 638 SER A CA 1
ATOM 5205 C C . SER A 1 638 ? 7.947 -22.154 6.793 1.00 85.69 638 SER A C 1
ATOM 5207 O O . SER A 1 638 ? 8.762 -21.903 5.904 1.00 85.69 638 SER A O 1
ATOM 5209 N N . PRO A 1 639 ? 7.956 -23.313 7.483 1.00 82.06 639 PRO A N 1
ATOM 5210 C CA . PRO A 1 639 ? 8.888 -24.409 7.208 1.00 82.06 639 PRO A CA 1
ATOM 5211 C C . PRO A 1 639 ? 8.916 -24.904 5.756 1.00 82.06 639 PRO A C 1
ATOM 5213 O O . PRO A 1 639 ? 9.928 -25.460 5.349 1.00 82.06 639 PRO A O 1
ATOM 5216 N N . ILE A 1 640 ? 7.838 -24.701 4.986 1.00 84.00 640 ILE A N 1
ATOM 5217 C CA . ILE A 1 640 ? 7.773 -25.074 3.560 1.00 84.00 640 ILE A CA 1
ATOM 5218 C C . ILE A 1 640 ? 8.603 -24.129 2.675 1.00 84.00 640 ILE A C 1
ATOM 5220 O O . ILE A 1 640 ? 8.985 -24.495 1.569 1.00 84.00 640 ILE A O 1
ATOM 5224 N N . VAL A 1 641 ? 8.898 -22.906 3.132 1.00 81.44 641 VAL A N 1
ATOM 5225 C CA . VAL A 1 641 ? 9.710 -21.969 2.346 1.00 81.44 641 VAL A CA 1
ATOM 5226 C C . VAL A 1 641 ? 11.167 -22.409 2.388 1.00 81.44 641 VAL A C 1
ATOM 5228 O O . VAL A 1 641 ? 11.854 -22.232 3.396 1.00 81.44 641 VAL A O 1
ATOM 5231 N N . GLU A 1 642 ? 11.659 -22.928 1.268 1.00 68.50 642 GLU A N 1
ATOM 5232 C CA . GLU A 1 642 ? 13.075 -23.222 1.100 1.00 68.50 642 GLU A CA 1
ATOM 5233 C C . GLU A 1 642 ? 13.878 -21.918 0.997 1.00 68.50 642 GLU A C 1
ATOM 5235 O O . GLU A 1 642 ? 13.636 -21.056 0.144 1.00 68.50 642 GLU A O 1
ATOM 5240 N N . ASN A 1 643 ? 14.870 -21.760 1.879 1.00 64.94 643 ASN A N 1
ATOM 5241 C CA . ASN A 1 643 ? 15.790 -20.627 1.836 1.00 64.94 643 ASN A CA 1
ATOM 5242 C C . ASN A 1 643 ? 16.591 -20.655 0.525 1.00 64.94 643 ASN A C 1
ATOM 5244 O O . ASN A 1 643 ? 17.594 -21.355 0.421 1.00 64.94 643 ASN A O 1
ATOM 5248 N N . GLY A 1 644 ? 16.160 -19.864 -0.457 1.00 65.06 644 GLY A N 1
ATOM 5249 C CA . GLY A 1 644 ? 16.818 -19.742 -1.760 1.00 65.06 644 GLY A CA 1
ATOM 5250 C C . GLY A 1 644 ? 15.885 -19.895 -2.959 1.00 65.06 644 GLY A C 1
ATOM 5251 O O . GLY A 1 644 ? 16.296 -19.547 -4.065 1.00 65.06 644 GLY A O 1
ATOM 5252 N N . GLU A 1 645 ? 14.638 -20.346 -2.765 1.00 81.81 645 GLU A N 1
ATOM 5253 C CA . GLU A 1 645 ? 13.668 -20.412 -3.860 1.00 81.81 645 GLU A CA 1
ATOM 5254 C C . GLU A 1 645 ? 13.401 -19.005 -4.420 1.00 81.81 645 GLU A C 1
ATOM 5256 O O . GLU A 1 645 ? 13.094 -18.058 -3.680 1.00 81.81 645 GLU A O 1
ATOM 5261 N N . LYS A 1 646 ? 13.545 -18.878 -5.743 1.00 89.94 646 LYS A N 1
ATOM 5262 C CA . LYS A 1 646 ? 13.326 -17.638 -6.487 1.00 89.94 646 LYS A CA 1
ATOM 5263 C C . LYS A 1 646 ? 11.908 -17.603 -7.038 1.00 89.94 646 LYS A C 1
ATOM 5265 O O . LYS A 1 646 ? 11.463 -18.544 -7.688 1.00 89.94 646 LYS A O 1
ATOM 5270 N N . VAL A 1 647 ? 11.222 -16.481 -6.848 1.00 91.81 647 VAL A N 1
ATOM 5271 C CA . VAL A 1 647 ? 9.878 -16.261 -7.392 1.00 91.81 647 VAL A CA 1
ATOM 5272 C C . VAL A 1 647 ? 9.967 -15.329 -8.588 1.00 91.81 647 VAL A C 1
ATOM 5274 O O . VAL A 1 647 ? 10.376 -14.177 -8.453 1.00 91.81 647 VAL A O 1
ATOM 5277 N N . ILE A 1 648 ? 9.577 -15.816 -9.763 1.00 94.06 648 ILE A N 1
ATOM 5278 C CA . ILE A 1 648 ? 9.568 -14.995 -10.972 1.00 94.06 648 ILE A CA 1
ATOM 5279 C C . ILE A 1 648 ? 8.272 -14.189 -11.051 1.00 94.06 648 ILE A C 1
ATOM 5281 O O . ILE A 1 648 ? 7.193 -14.715 -10.804 1.00 94.06 648 ILE A O 1
ATOM 5285 N N . ILE A 1 649 ? 8.360 -12.908 -11.401 1.00 93.81 649 ILE A N 1
ATOM 5286 C CA . ILE A 1 649 ? 7.203 -12.049 -11.670 1.00 93.81 649 ILE A CA 1
ATOM 5287 C C . ILE A 1 649 ? 7.480 -11.262 -12.948 1.00 93.81 649 ILE A C 1
ATOM 5289 O O . ILE A 1 649 ? 8.517 -10.605 -13.067 1.00 93.81 649 ILE A O 1
ATOM 5293 N N . VAL A 1 650 ? 6.538 -11.290 -13.892 1.00 94.50 650 VAL A N 1
ATOM 5294 C CA . VAL A 1 650 ? 6.551 -10.379 -15.041 1.00 94.50 650 VAL A CA 1
ATOM 5295 C C . VAL A 1 650 ? 5.719 -9.153 -14.697 1.00 94.50 650 VAL A C 1
ATOM 5297 O O . VAL A 1 650 ? 4.542 -9.270 -14.340 1.00 94.50 650 VAL A O 1
ATOM 5300 N N . GLU A 1 651 ? 6.321 -7.969 -14.821 1.00 93.81 651 GLU A N 1
ATOM 5301 C CA . GLU A 1 651 ? 5.661 -6.711 -14.467 1.00 93.81 651 GLU A CA 1
ATOM 5302 C C . GLU A 1 651 ? 4.313 -6.536 -15.186 1.00 93.81 651 GLU A C 1
ATOM 5304 O O . GLU A 1 651 ? 4.076 -7.060 -16.276 1.00 93.81 651 GLU A O 1
ATOM 5309 N N . ALA A 1 652 ? 3.388 -5.794 -14.574 1.00 91.31 652 ALA A N 1
ATOM 5310 C CA . ALA A 1 652 ? 2.067 -5.571 -15.162 1.00 91.31 652 ALA A CA 1
ATOM 5311 C C . ALA A 1 652 ? 2.117 -4.665 -16.407 1.00 91.31 652 ALA A C 1
ATOM 5313 O O . ALA A 1 652 ? 1.300 -4.831 -17.316 1.00 91.31 652 ALA A O 1
ATOM 5314 N N . LYS A 1 653 ? 3.072 -3.728 -16.455 1.00 93.00 653 LYS A N 1
ATOM 5315 C CA . LYS A 1 653 ? 3.317 -2.779 -17.552 1.00 93.00 653 LYS A CA 1
ATOM 5316 C C . LYS A 1 653 ? 4.817 -2.482 -17.679 1.00 93.00 653 LYS A C 1
ATOM 5318 O O . LYS A 1 653 ? 5.549 -2.675 -16.713 1.00 93.00 653 LYS A O 1
ATOM 5323 N N . SER A 1 654 ? 5.246 -2.025 -18.853 1.00 95.44 654 SER A N 1
ATOM 5324 C CA . SER A 1 654 ? 6.607 -1.534 -19.102 1.00 95.44 654 SER A CA 1
ATOM 5325 C C . SER A 1 654 ? 6.857 -0.202 -18.378 1.00 95.44 654 SER A C 1
ATOM 5327 O O . SER A 1 654 ? 5.914 0.516 -18.015 1.00 95.44 654 SER A O 1
ATOM 5329 N N . ILE A 1 655 ? 8.128 0.171 -18.203 1.00 96.62 655 ILE A N 1
ATOM 5330 C CA . ILE A 1 655 ? 8.489 1.503 -17.688 1.00 96.62 655 ILE A CA 1
ATOM 5331 C C . ILE A 1 655 ? 8.014 2.594 -18.654 1.00 96.62 655 ILE A C 1
ATOM 5333 O O . ILE A 1 655 ? 7.432 3.579 -18.208 1.00 96.62 655 ILE A O 1
ATOM 5337 N N . ALA A 1 656 ? 8.167 2.397 -19.964 1.00 95.31 656 ALA A N 1
ATOM 5338 C CA . ALA A 1 656 ? 7.701 3.338 -20.980 1.00 95.31 656 ALA A CA 1
ATOM 5339 C C . ALA A 1 656 ? 6.185 3.605 -20.877 1.00 95.31 656 ALA A C 1
ATOM 5341 O O . ALA A 1 656 ? 5.745 4.759 -20.847 1.00 95.31 656 ALA A O 1
ATOM 5342 N N . ALA A 1 657 ? 5.367 2.558 -20.709 1.00 94.56 657 ALA A N 1
ATOM 5343 C CA . ALA A 1 657 ? 3.929 2.704 -20.491 1.00 94.56 657 ALA A CA 1
ATOM 5344 C C . ALA A 1 657 ? 3.601 3.440 -19.184 1.00 94.56 657 ALA A C 1
ATOM 5346 O O . ALA A 1 657 ? 2.680 4.260 -19.152 1.00 94.56 657 ALA A O 1
ATOM 5347 N N . TYR A 1 658 ? 4.361 3.186 -18.115 1.00 96.00 658 TYR A N 1
ATOM 5348 C CA . TYR A 1 658 ? 4.252 3.945 -16.869 1.00 96.00 658 TYR A CA 1
ATOM 5349 C C . TYR A 1 658 ? 4.567 5.435 -17.077 1.00 96.00 658 TYR A C 1
ATOM 5351 O O . TYR A 1 658 ? 3.775 6.279 -16.658 1.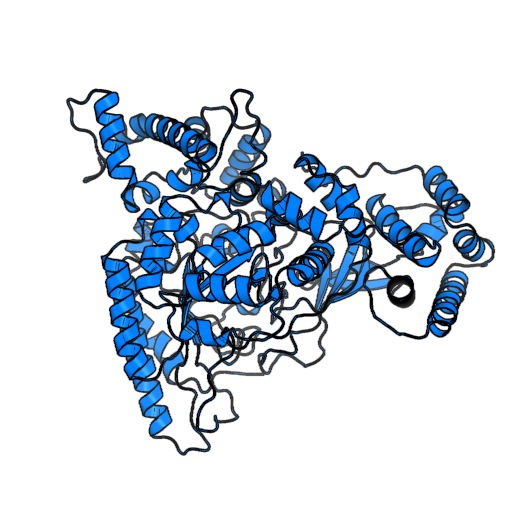00 96.00 658 TYR A O 1
ATOM 5359 N N . LEU A 1 659 ? 5.663 5.766 -17.770 1.00 95.62 659 LEU A N 1
ATOM 5360 C CA . LEU A 1 659 ? 6.063 7.147 -18.063 1.00 95.62 659 LEU A CA 1
ATOM 5361 C C . LEU A 1 659 ? 4.991 7.878 -18.884 1.00 95.62 659 LEU A C 1
ATOM 5363 O O . LEU A 1 659 ? 4.599 8.996 -18.542 1.00 95.62 659 LEU A O 1
ATOM 5367 N N . ARG A 1 660 ? 4.430 7.224 -19.910 1.00 94.62 660 ARG A N 1
ATOM 5368 C CA . ARG A 1 660 ? 3.290 7.766 -20.668 1.00 94.62 660 ARG A CA 1
ATOM 5369 C C . ARG A 1 660 ? 2.081 8.021 -19.772 1.00 94.62 660 ARG A C 1
ATOM 5371 O O . ARG A 1 660 ? 1.439 9.060 -19.904 1.00 94.62 660 ARG A O 1
ATOM 5378 N N . GLN A 1 661 ? 1.786 7.123 -18.833 1.00 93.38 661 GLN A N 1
ATOM 5379 C CA . GLN A 1 661 ? 0.656 7.284 -17.923 1.00 93.38 661 GLN A CA 1
ATOM 5380 C C . GLN A 1 661 ? 0.841 8.458 -16.954 1.00 93.38 661 GLN A C 1
ATOM 5382 O O . GLN A 1 661 ? -0.077 9.269 -16.824 1.00 93.38 661 GLN A O 1
ATOM 5387 N N . ILE A 1 662 ? 1.999 8.606 -16.304 1.00 94.19 662 ILE A N 1
ATOM 5388 C CA . ILE A 1 662 ? 2.235 9.734 -15.385 1.00 94.19 662 ILE A CA 1
ATOM 5389 C C . ILE A 1 662 ? 2.283 11.080 -16.121 1.00 94.19 662 ILE A C 1
ATOM 5391 O O . ILE A 1 662 ? 1.833 12.087 -15.575 1.00 94.19 662 ILE A O 1
ATOM 5395 N N . LYS A 1 663 ? 2.688 11.105 -17.400 1.00 93.88 663 LYS A N 1
ATOM 5396 C CA . LYS A 1 663 ? 2.581 12.303 -18.249 1.00 93.88 663 LYS A CA 1
ATOM 5397 C C . LYS A 1 663 ? 1.138 12.804 -18.339 1.00 93.88 663 LYS A C 1
ATOM 5399 O O . LYS A 1 663 ? 0.891 14.001 -18.237 1.00 93.88 663 LYS A O 1
ATOM 5404 N N . THR A 1 664 ? 0.161 11.895 -18.438 1.00 89.69 664 THR A N 1
ATOM 5405 C CA . THR A 1 664 ? -1.273 12.263 -18.418 1.00 89.69 664 THR A CA 1
ATOM 5406 C C . THR A 1 664 ? -1.739 12.815 -17.068 1.00 89.69 664 THR A C 1
ATOM 5408 O O . THR A 1 664 ? -2.762 13.489 -16.996 1.00 89.69 664 THR A O 1
ATOM 5411 N N . MET A 1 665 ? -0.996 12.547 -15.991 1.00 90.88 665 MET A N 1
ATOM 5412 C CA . MET A 1 665 ? -1.233 13.120 -14.662 1.00 90.88 665 MET A CA 1
ATOM 5413 C C . MET A 1 665 ? -0.599 14.513 -14.513 1.00 90.88 665 MET A C 1
ATOM 5415 O O . MET A 1 665 ? -0.822 15.181 -13.505 1.00 90.88 665 MET A O 1
ATOM 5419 N N . GLY A 1 666 ? 0.131 14.979 -15.533 1.00 90.69 666 GLY A N 1
ATOM 5420 C CA . GLY A 1 666 ? 0.821 16.264 -15.550 1.00 90.69 666 GLY A CA 1
ATOM 5421 C C . GLY A 1 666 ? 2.252 16.217 -15.024 1.00 90.69 666 GLY A C 1
ATOM 5422 O O . GLY A 1 666 ? 2.801 17.282 -14.762 1.00 90.69 666 GLY A O 1
ATOM 5423 N N . GLU A 1 667 ? 2.830 15.025 -14.861 1.00 93.31 667 GLU A N 1
ATOM 5424 C CA . GLU A 1 667 ? 4.221 14.852 -14.443 1.00 93.31 667 GLU A CA 1
ATOM 5425 C C . GLU A 1 667 ? 5.192 15.100 -15.604 1.00 93.31 667 GLU A C 1
ATOM 5427 O O . GLU A 1 667 ? 4.923 14.732 -16.753 1.00 93.31 667 GLU A O 1
ATOM 5432 N N . ASN A 1 668 ? 6.357 15.668 -15.294 1.00 93.19 668 ASN A N 1
ATOM 5433 C CA . ASN A 1 668 ? 7.470 15.765 -16.229 1.00 93.19 668 ASN A CA 1
ATOM 5434 C C . ASN A 1 668 ? 8.221 14.428 -16.277 1.00 93.19 668 ASN A C 1
ATOM 5436 O O . ASN A 1 668 ? 8.905 14.059 -15.329 1.00 93.19 668 ASN A O 1
ATOM 5440 N N . THR A 1 669 ? 8.126 13.697 -17.387 1.00 92.81 669 THR A N 1
ATOM 5441 C CA . THR A 1 669 ? 8.714 12.351 -17.509 1.00 92.81 669 THR A CA 1
ATOM 5442 C C . THR A 1 669 ? 10.237 12.323 -17.410 1.00 92.81 669 THR A C 1
ATOM 5444 O O . THR A 1 669 ? 10.785 11.289 -17.031 1.00 92.81 669 THR A O 1
ATOM 5447 N N . ASN A 1 670 ? 10.925 13.435 -17.692 1.00 90.69 670 ASN A N 1
ATOM 5448 C CA . ASN A 1 670 ? 12.385 13.512 -17.569 1.00 90.69 670 ASN A CA 1
ATOM 5449 C C . ASN A 1 670 ? 12.835 13.305 -16.116 1.00 90.69 670 ASN A C 1
ATOM 5451 O O . ASN A 1 670 ? 13.813 12.606 -15.864 1.00 90.69 670 ASN A O 1
ATOM 5455 N N . ASP A 1 671 ? 12.042 13.783 -15.155 1.00 91.56 671 ASP A N 1
ATOM 5456 C CA . ASP A 1 671 ? 12.324 13.647 -13.722 1.00 91.56 671 ASP A CA 1
ATOM 5457 C C . ASP A 1 671 ? 12.270 12.188 -13.235 1.00 91.56 671 ASP A C 1
ATOM 5459 O O . ASP A 1 671 ? 12.758 11.869 -12.148 1.00 91.56 671 ASP A O 1
ATOM 5463 N N . TYR A 1 672 ? 11.702 11.297 -14.055 1.00 92.88 672 TYR A N 1
ATOM 5464 C CA . TYR A 1 672 ? 11.504 9.874 -13.791 1.00 92.88 672 TYR A CA 1
ATOM 5465 C C . TYR A 1 672 ? 12.386 8.979 -14.669 1.00 92.88 672 TYR A C 1
ATOM 5467 O O . TYR A 1 672 ? 12.428 7.771 -14.442 1.00 92.88 672 TYR A O 1
ATOM 5475 N N . TYR A 1 673 ? 13.115 9.519 -15.651 1.00 88.44 673 TYR A N 1
ATOM 5476 C CA . TYR A 1 673 ? 13.885 8.707 -16.604 1.00 88.44 673 TYR A CA 1
ATOM 5477 C C . TYR A 1 673 ? 14.961 7.840 -15.918 1.00 88.44 673 TYR A C 1
ATOM 5479 O O . TYR A 1 673 ? 15.310 6.760 -16.393 1.00 88.44 673 TYR A O 1
ATOM 5487 N N . GLY A 1 674 ? 15.406 8.249 -14.723 1.00 89.69 674 GLY A N 1
ATOM 5488 C CA . GLY A 1 674 ? 16.274 7.464 -13.844 1.00 89.69 674 GLY A CA 1
ATOM 5489 C C . GLY A 1 674 ? 15.756 6.060 -13.487 1.00 89.69 674 GLY A C 1
ATOM 5490 O O . GLY A 1 674 ? 16.553 5.187 -13.148 1.00 89.69 674 GLY A O 1
ATOM 5491 N N . ILE A 1 675 ? 14.443 5.800 -13.583 1.00 93.69 675 ILE A N 1
ATOM 5492 C CA . ILE A 1 675 ? 13.827 4.504 -13.226 1.00 93.69 675 ILE A CA 1
ATOM 5493 C C . ILE A 1 675 ? 14.444 3.342 -14.014 1.00 93.69 675 ILE A C 1
ATOM 5495 O O . ILE A 1 675 ? 14.563 2.240 -13.477 1.00 93.69 675 ILE A O 1
ATOM 5499 N N . TYR A 1 676 ? 14.894 3.569 -15.252 1.00 94.25 676 TYR A N 1
ATOM 5500 C CA . TYR A 1 676 ? 15.459 2.506 -16.084 1.00 94.25 676 TYR A CA 1
ATOM 5501 C C . TYR A 1 676 ? 16.693 1.819 -15.470 1.00 94.25 676 TYR A C 1
ATOM 5503 O O . TYR A 1 676 ? 16.926 0.646 -15.765 1.00 94.25 676 TYR A O 1
ATOM 5511 N N . SER A 1 677 ? 17.433 2.459 -14.557 1.00 92.88 677 SER A N 1
ATOM 5512 C CA . SER A 1 677 ? 18.582 1.800 -13.904 1.00 92.88 677 SER A CA 1
ATOM 5513 C C . SER A 1 677 ? 18.221 0.946 -12.697 1.00 92.88 677 SER A C 1
ATOM 5515 O O . SER A 1 677 ? 19.026 0.125 -12.258 1.00 92.88 677 SER A O 1
ATOM 5517 N N . TYR A 1 678 ? 16.996 1.061 -12.185 1.00 94.12 678 TYR A N 1
ATOM 5518 C CA . TYR A 1 678 ? 16.525 0.293 -11.035 1.00 94.12 678 TYR A CA 1
ATOM 5519 C C . TYR A 1 678 ? 16.133 -1.122 -11.465 1.00 94.12 678 TYR A C 1
ATOM 5521 O O . TYR A 1 678 ? 14.963 -1.470 -11.609 1.00 94.12 678 TYR A O 1
ATOM 5529 N N . SER A 1 679 ? 17.156 -1.930 -11.723 1.00 94.12 679 SER A N 1
ATOM 5530 C CA . SER A 1 679 ? 17.061 -3.338 -12.121 1.00 94.12 679 SER A CA 1
ATOM 5531 C C . SER A 1 679 ? 17.236 -4.305 -10.954 1.00 94.12 679 SER A C 1
ATOM 5533 O O . SER A 1 679 ? 16.961 -5.489 -11.107 1.00 94.12 679 SER A O 1
ATOM 5535 N N . LYS A 1 680 ? 17.648 -3.808 -9.786 1.00 93.88 680 LYS A N 1
ATOM 5536 C CA . LYS A 1 680 ? 17.765 -4.580 -8.552 1.00 93.88 680 LYS A CA 1
ATOM 5537 C C . LYS A 1 680 ? 17.256 -3.795 -7.353 1.00 93.88 680 LYS A C 1
ATOM 5539 O O . LYS A 1 680 ? 17.336 -2.566 -7.325 1.00 93.88 680 LYS A O 1
ATOM 5544 N N . GLY A 1 681 ? 16.762 -4.516 -6.358 1.00 93.06 681 GLY A N 1
ATOM 5545 C CA . GLY A 1 681 ? 16.315 -3.970 -5.082 1.00 93.06 681 GLY A CA 1
ATOM 5546 C C . GLY A 1 681 ? 16.706 -4.879 -3.929 1.00 93.06 681 GLY A C 1
ATOM 5547 O O . GLY A 1 681 ? 16.988 -6.061 -4.126 1.00 93.06 681 GLY A O 1
ATOM 5548 N N . GLN A 1 682 ? 16.714 -4.324 -2.720 1.00 92.50 682 GLN A N 1
ATOM 5549 C CA . GLN A 1 682 ? 16.949 -5.075 -1.495 1.00 92.50 682 GLN A CA 1
ATOM 5550 C C . GLN A 1 682 ? 15.874 -4.732 -0.468 1.00 92.50 682 GLN A C 1
ATOM 5552 O O . GLN A 1 682 ? 15.578 -3.564 -0.220 1.00 92.50 682 GLN A O 1
ATOM 5557 N N . THR A 1 683 ? 15.298 -5.762 0.147 1.00 93.56 683 THR A N 1
ATOM 5558 C CA . THR A 1 683 ? 14.411 -5.601 1.299 1.00 93.56 683 THR A CA 1
ATOM 5559 C C . THR A 1 683 ? 15.197 -4.992 2.451 1.00 93.56 683 THR A C 1
ATOM 5561 O O . THR A 1 683 ? 16.235 -5.518 2.845 1.00 93.56 683 THR A O 1
ATOM 5564 N N . GLU A 1 684 ? 14.695 -3.902 3.017 1.00 92.75 684 GLU A N 1
ATOM 5565 C CA . GLU A 1 684 ? 15.308 -3.277 4.184 1.00 92.75 684 GLU A CA 1
ATOM 5566 C C . GLU A 1 684 ? 15.146 -4.151 5.438 1.00 92.75 684 GLU A C 1
ATOM 5568 O O . GLU A 1 684 ? 14.158 -4.880 5.606 1.00 92.75 684 GLU A O 1
ATOM 5573 N N . LYS A 1 685 ? 16.108 -4.043 6.361 1.00 92.69 685 LYS A N 1
ATOM 5574 C CA . LYS A 1 685 ? 15.960 -4.619 7.697 1.00 92.69 685 LYS A CA 1
ATOM 5575 C C . LYS A 1 685 ? 14.797 -3.931 8.409 1.00 92.69 685 LYS A C 1
ATOM 5577 O O . LYS A 1 685 ? 14.669 -2.713 8.373 1.00 92.69 685 LYS A O 1
ATOM 5582 N N . ARG A 1 686 ? 13.965 -4.732 9.066 1.00 91.62 686 ARG A N 1
ATOM 5583 C CA . ARG A 1 686 ? 12.818 -4.256 9.839 1.00 91.62 686 ARG A CA 1
ATOM 5584 C C . ARG A 1 686 ? 13.272 -3.472 11.073 1.00 91.62 686 ARG A C 1
ATOM 5586 O O . ARG A 1 686 ? 14.176 -3.920 11.775 1.00 91.62 686 ARG A O 1
ATOM 5593 N N . SER A 1 687 ? 12.612 -2.356 11.359 1.00 93.38 687 SER A N 1
ATOM 5594 C CA . SER A 1 687 ? 12.824 -1.579 12.584 1.00 93.38 687 SER A CA 1
ATOM 5595 C C . SER A 1 687 ? 12.309 -2.327 13.817 1.00 93.38 687 SER A C 1
ATOM 5597 O O . SER A 1 687 ? 11.306 -3.052 13.750 1.00 93.38 687 SER A O 1
ATOM 5599 N N . LYS A 1 688 ? 12.944 -2.105 14.975 1.00 94.75 688 LYS A N 1
ATOM 5600 C CA . LYS A 1 688 ? 12.622 -2.798 16.240 1.00 94.75 688 LYS A CA 1
ATOM 5601 C C . LYS A 1 688 ? 11.167 -2.647 16.689 1.00 94.75 688 LYS A C 1
ATOM 5603 O O . LYS A 1 688 ? 10.618 -3.568 17.284 1.00 94.75 688 LYS A O 1
ATOM 5608 N N . VAL A 1 689 ? 10.500 -1.538 16.367 1.00 95.25 689 VAL A N 1
ATOM 5609 C CA . VAL A 1 689 ? 9.065 -1.326 16.660 1.00 95.25 689 VAL A CA 1
ATOM 5610 C C . VAL A 1 689 ? 8.144 -2.391 16.039 1.00 95.25 689 VAL A C 1
ATOM 5612 O O . VAL A 1 689 ? 7.066 -2.682 16.564 1.00 95.25 689 VAL A O 1
ATOM 5615 N N . PHE A 1 690 ? 8.561 -3.018 14.937 1.00 94.50 690 PHE A N 1
ATOM 5616 C CA . PHE A 1 690 ? 7.796 -4.071 14.268 1.00 94.50 690 PHE A CA 1
ATOM 5617 C C . PHE A 1 690 ? 8.302 -5.483 14.597 1.00 94.50 690 PHE A C 1
ATOM 5619 O O . PHE A 1 690 ? 7.672 -6.465 14.182 1.00 94.50 690 PHE A O 1
ATOM 5626 N N . GLU A 1 691 ? 9.374 -5.611 15.380 1.00 94.56 691 GLU A N 1
ATOM 5627 C CA . GLU A 1 691 ? 9.859 -6.874 15.946 1.00 94.56 691 GLU A CA 1
ATOM 5628 C C . GLU A 1 691 ? 9.064 -7.263 17.202 1.00 94.56 691 GLU A C 1
ATOM 5630 O O . GLU A 1 691 ? 8.500 -6.416 17.906 1.00 94.56 691 GLU A O 1
ATOM 5635 N N . TYR A 1 692 ? 8.958 -8.568 17.452 1.00 94.25 692 TYR A N 1
ATOM 5636 C CA . TYR A 1 692 ? 8.296 -9.074 18.650 1.00 94.25 692 TYR A CA 1
ATOM 5637 C C . TYR A 1 692 ? 9.199 -8.866 19.874 1.00 94.25 692 TYR A C 1
ATOM 5639 O O . TYR A 1 692 ? 10.411 -9.080 19.776 1.00 94.25 692 TYR A O 1
ATOM 5647 N N . PRO A 1 693 ? 8.643 -8.480 21.036 1.00 92.50 693 PRO A N 1
ATOM 5648 C CA . PRO A 1 693 ? 9.386 -8.503 22.286 1.00 92.50 693 PRO A CA 1
ATOM 5649 C C . PRO A 1 693 ? 9.936 -9.909 22.537 1.00 92.50 693 PRO A C 1
ATOM 5651 O O . PRO A 1 693 ? 9.236 -10.898 22.330 1.00 92.50 693 PRO A O 1
ATOM 5654 N N . LYS A 1 694 ? 11.185 -10.005 23.001 1.00 90.75 694 LYS A N 1
ATOM 5655 C CA . LYS A 1 694 ? 11.777 -11.303 23.340 1.00 90.75 694 LYS A CA 1
ATOM 5656 C C . LYS A 1 694 ? 11.082 -11.905 24.563 1.00 90.75 694 LYS A C 1
ATOM 5658 O O . LYS A 1 694 ? 10.816 -11.197 25.539 1.00 90.75 694 LYS A O 1
ATOM 5663 N N . PHE A 1 695 ? 10.839 -13.212 24.517 1.00 91.25 695 PHE A N 1
ATOM 5664 C CA . PHE A 1 695 ? 10.458 -13.982 25.696 1.00 91.25 695 PHE A CA 1
ATOM 5665 C C . PHE A 1 695 ? 11.650 -14.115 26.653 1.00 91.25 695 PHE A C 1
ATOM 5667 O O . PHE A 1 695 ? 12.806 -14.102 26.235 1.00 91.25 695 PHE A O 1
ATOM 5674 N N . ASN A 1 696 ? 11.362 -14.261 27.946 1.00 88.56 696 ASN A N 1
ATOM 5675 C CA . ASN A 1 696 ? 12.339 -14.614 28.983 1.00 88.56 696 ASN A CA 1
ATOM 5676 C C . ASN A 1 696 ? 12.492 -16.141 29.150 1.00 88.56 696 ASN A C 1
ATOM 5678 O O . ASN A 1 696 ? 13.040 -16.600 30.147 1.00 88.56 696 ASN A O 1
ATOM 5682 N N . TYR A 1 697 ? 11.974 -16.916 28.198 1.00 89.25 697 TYR A N 1
ATOM 5683 C CA . TYR A 1 697 ? 12.024 -18.372 28.138 1.00 89.25 697 TYR A CA 1
ATOM 5684 C C . TYR A 1 697 ? 12.239 -18.824 26.692 1.00 89.25 697 TYR A C 1
ATOM 5686 O O . TYR A 1 697 ? 12.004 -18.057 25.754 1.00 89.25 697 TYR A O 1
ATOM 5694 N N . ASN A 1 698 ? 12.655 -20.077 26.516 1.00 87.31 698 ASN A N 1
ATOM 5695 C CA . ASN A 1 698 ? 12.823 -20.669 25.195 1.00 87.31 698 ASN A CA 1
ATOM 5696 C C . ASN A 1 698 ? 11.507 -21.290 24.720 1.00 87.31 698 ASN A C 1
ATOM 5698 O O . ASN A 1 698 ? 10.802 -21.951 25.487 1.00 87.31 698 ASN A O 1
ATOM 5702 N N . LEU A 1 699 ? 11.186 -21.066 23.447 1.00 90.00 699 LEU A N 1
ATOM 5703 C CA . LEU A 1 699 ? 10.035 -21.691 22.809 1.00 90.00 699 LEU A CA 1
ATOM 5704 C C . LEU A 1 699 ? 10.342 -23.144 22.452 1.00 90.00 699 LEU A C 1
ATOM 5706 O O . LEU A 1 699 ? 11.483 -23.500 22.164 1.00 90.00 699 LEU A O 1
ATOM 5710 N N . ILE A 1 700 ? 9.305 -23.977 22.437 1.00 90.56 700 ILE A N 1
ATOM 5711 C CA . ILE A 1 700 ? 9.387 -25.304 21.830 1.00 90.56 700 ILE A CA 1
ATOM 5712 C C . ILE A 1 700 ? 9.778 -25.185 20.348 1.00 90.56 700 ILE A C 1
ATOM 5714 O O . ILE A 1 700 ? 9.171 -24.423 19.608 1.00 90.56 700 ILE A O 1
ATOM 5718 N N . ASN A 1 701 ? 10.746 -25.982 19.890 1.00 86.31 701 ASN A N 1
ATOM 5719 C CA . ASN A 1 701 ? 11.242 -25.905 18.506 1.00 86.31 701 ASN A CA 1
ATOM 5720 C C . ASN A 1 701 ? 10.251 -26.432 17.449 1.00 86.31 701 ASN A C 1
ATOM 5722 O O . ASN A 1 701 ? 10.439 -26.203 16.258 1.00 86.31 701 ASN A O 1
ATOM 5726 N N . LYS A 1 702 ? 9.223 -27.187 17.857 1.00 87.44 702 LYS A N 1
ATOM 5727 C CA . LYS A 1 702 ? 8.301 -27.862 16.935 1.00 87.44 702 LYS A CA 1
ATOM 5728 C C . LYS A 1 702 ? 7.056 -27.013 16.664 1.00 87.44 702 LYS A C 1
ATOM 5730 O O . LYS A 1 702 ? 6.333 -26.631 17.590 1.00 87.44 702 LYS A O 1
ATOM 5735 N N . TYR A 1 703 ? 6.760 -26.794 15.386 1.00 90.06 703 TYR A N 1
ATOM 5736 C CA . TYR A 1 703 ? 5.470 -26.268 14.946 1.00 90.06 703 TYR A CA 1
ATOM 5737 C C . TYR A 1 703 ? 4.388 -27.343 15.102 1.00 90.06 703 TYR A C 1
ATOM 5739 O O . TYR A 1 703 ? 4.551 -28.467 14.627 1.00 90.06 703 TYR A O 1
ATOM 5747 N N . ASN A 1 704 ? 3.294 -27.017 15.792 1.00 89.12 704 ASN A N 1
ATOM 5748 C CA . ASN A 1 704 ? 2.058 -27.787 15.687 1.00 89.12 704 ASN A CA 1
ATOM 5749 C C . ASN A 1 704 ? 1.153 -27.167 14.614 1.00 89.12 704 ASN A C 1
ATOM 5751 O O . ASN A 1 704 ? 1.385 -26.046 14.166 1.00 89.12 704 ASN A O 1
ATOM 5755 N N . HIS A 1 705 ? 0.161 -27.938 14.162 1.00 87.50 705 HIS A N 1
ATOM 5756 C CA . HIS A 1 705 ? -0.722 -27.558 13.055 1.00 87.50 705 HIS A CA 1
ATOM 5757 C C . HIS A 1 705 ? 0.021 -27.204 11.753 1.00 87.50 705 HIS A C 1
ATOM 5759 O O . HIS A 1 705 ? -0.450 -26.365 10.990 1.00 87.50 705 HIS A O 1
ATOM 5765 N N . CYS A 1 706 ? 1.180 -27.819 11.509 1.00 88.94 706 CYS A N 1
ATOM 5766 C CA . CYS A 1 706 ? 1.953 -27.652 10.284 1.00 88.94 706 CYS A CA 1
ATOM 5767 C C . CYS A 1 706 ? 2.325 -29.025 9.721 1.00 88.94 706 CYS A C 1
ATOM 5769 O O . CYS A 1 706 ? 2.852 -29.861 10.459 1.00 88.94 706 CYS A O 1
ATOM 5771 N N . GLU A 1 707 ? 2.077 -29.227 8.434 1.00 86.56 707 GLU A N 1
ATOM 5772 C CA . GLU A 1 707 ? 2.520 -30.375 7.642 1.00 86.56 707 GLU A CA 1
ATOM 5773 C C . GLU A 1 707 ? 3.418 -29.838 6.521 1.00 86.56 707 GLU A C 1
ATOM 5775 O O . GLU A 1 707 ? 3.117 -28.780 5.966 1.00 86.56 707 GLU A O 1
ATOM 5780 N N . ILE A 1 708 ? 4.552 -30.502 6.275 1.00 76.19 708 ILE A N 1
ATOM 5781 C CA . ILE A 1 708 ? 5.555 -30.111 5.268 1.00 76.19 708 ILE A CA 1
ATOM 5782 C C . ILE A 1 708 ? 5.381 -30.990 4.040 1.00 76.19 708 ILE A C 1
ATOM 5784 O O . ILE A 1 708 ? 5.301 -32.225 4.241 1.00 76.19 708 ILE A O 1
#

Secondary structure (DSSP, 8-state):
--TT-------HHHHHHHHHHH-HHHHHHHHH-SSHHHHHHHHHHHHHHHHHT---SS--TTSHHHHHHHHHHHHHTTT-EEEEGGGTTEEEE--TTHHHHHHHHT------HHHHHHHHHHHHHHH---PPP---HHHHHHHHHTS--TTSHHHHHHHHHHHHHHHHHHHHHHHT-SS--SSS---SS--HHHHHHHHHHHTT-HHHHHHT-B-SHHHHHHHTTT-S-HHHHHHHHHHHHTTPPP-B-HHHHTT--B-TTSPBPSTTHHHHHHHSPPHHHHHHTTS---S-GGG---TTSB-TTSBBPPSSSSEEEEETTEEEE--SGGGG--SB--TT-TTHHHHHTTSS---HHHHHHS---HHHHHHHHHHHHH-SS--EEEE-SS-GGGS-HHHHHHHHHHHHHHHHHHHHHHHHS-TTSBPPPP-EEEEE--HHHH-GGG--HHHHHHHHHHHHHHHHTT--EEEEEE---SGGG--HHHHHHHHHHHTTTPEEEEEEEEBTTTTSTTHHHHHHHHHHHTTPEEEEEEEPP-SSTTTTTBPPHHHHHHHHHHHHHHH--SS--GGGGGT-GGGHHHHHHHHHHHHT-SSPPPSEEEEE-SSS-EE--EEEEEE-TTSPEEEEEEP-TTSPPPTTS-TT-EEEEE-SS-HHHHHHHHHHTT--GGGGGGGGG--EE-PPPPPGGGSPPPPSSPBPSPPSSB--

Foldseek 3Di:
DQLQPDFDADPLVVLLVCCCVVPVVLLCLLVVDPDDVSSLVVVLVVLVVVLVPDDCPDDDLQALNLLSVQSNLLSVQAQHWFFAVLVVRDIFHFHLCVQVSCSSVVHDHLFTVLSSLLSVLSSCSNPPPDRADADDLVVLVVVLVPADFLADPVNVVLLVVLLLQLLLLCLVVQAPPPDHDPQRHDDPDDDPVRSSVSVVVVLLALVSQLVSFDWDLVSVCSSQVVLADPVQSVLRVLQVVLQNTFGAGSNLSSLWDADPNSDGDLNCVQSCLFRTADPLQSVCQLPFDQLEQQLDDDQPAHTLLQFRAPPDNQWGDWFQAEIEGQFAFQLQDANGGTLLDSCSVCSSVVVDDSPNVVSVVGDRDPVVLLRRLVCVLPWQRHQEYEYGHNFLLSADLVRNLVNLVSNLVSLLNSLVQQVPDDLAAGGHRHQYYEGEHQCLLRPLSSQDPSSLVSLLVSCVSSVVSRRQAAEYEYEDAFSSSVHPSSLVSLLSNLSSLHAYEYEYECWLSSLARSGVVSVQLVCLLSLYAAAEHEARDTASSCLNGGDDLLSLQSCVVSNCVAADQPDQPLQCCSVRVSCSSVVQVVSCVVRVGSGHGYQWYWYQASYGAIWQFWAFSRAHSQQWTKIWHAHAPQGGGRPVDDRPDIRIHTHNHHNVSSLSSVVVSVDDSSNVSSSSSSRGHGIDHGRPNPDGDDDPGHGRPDTDSGDD